Protein AF-A0A286GE04-F1 (afdb_monomer)

Organism: NCBI:txid1938745

pLDDT: mean 87.78, std 12.57, range [46.56, 98.69]

InterPro domains:
  IPR000719 Protein kinase domain [PS50011] (242-487)
  IPR002575 Aminoglycoside phosphotransferase [PF01636] (398-461)
  IPR011009 Protein kinase-like domain superfamily [SSF56112] (302-472)
  IPR013216 Methyltransferase type 11 [PF08241] (112-191)
  IPR029063 S-adenosyl-L-methionine-dependent methyltransferase superfamily [G3DSA:3.40.50.150] (65-280)
  IPR029063 S-adenosyl-L-methionine-dependent methyltransferase superfamily [SSF53335] (96-192)

Secondary structure (DSSP, 8-state):
-HHHHHHHHHHH-THHHHHHHHHHTHHHHHHHHHHHHHHHHHHHHHHHHHHHHHHTS-HHHHHHHHHHTTS---S--TT-TTSSSS-S---HHHHHHHHHHTTTTTTT-EEEEET-TTSHHHHHHHTTT-EEEEEESSHHHHHHHHHHHHHHT--EEEEE---SHHHHHT--TTS-SEEEEES-HHHHHHHH-HHHHHHHHHHHHTT-SEEEEE---TTS-TTSTTGGGS-SSGGGGGTTTTTTEEEEEEEEE--SS-SPPEEEEEEEEPEEEEETTEEEEESEEES-SSTT-TTTT-TTTEEEEEETTEEEEEEE-SSTTSHHHHHHHHHHHHHHH----SSS--EEEEEEETTEEEEEEEPPSSEE---SSPPPHHHHHHHHHHHHHHHHHHHHTT-B-S---GGGEEE-SS-EEE--GGG-BSS-SS-HHHHHHHHHHHHHHT-PPPTT-TTTPPPPGGGS-GGGHHHHHHHHTT---TTTS--

Nearest PDB structures (foldseek):
  4ax8-assembly1_A  TM=5.484E-01  e=9.165E-32  Escherichia coli
  4azs-assembly1_A  TM=5.244E-01  e=1.047E-30  Escherichia coli
  4azt-assembly1_A  TM=5.057E-01  e=5.782E-31  Escherichia coli
  4azw-assembly1_A  TM=5.395E-01  e=8.629E-28  Escherichia coli
  4uw0-assembly1_A  TM=4.945E-01  e=6.705E-29  Escherichia coli

Mean predicted aligned error: 12.83 Å

Foldseek 3Di:
DVVVVVVVCCVPPVVVVVVVVVVVCVVVVVVVVVVVVVVVVVVVVVVVVVVVVVVVDPVLLVVLLVLLVVDQLQEDLAPDPPSRPDHQDDCVVLLVLVCVVCVLPLAAFEEEEEQCQLVNSVQSSLVSHYAYEYEHQDVSSQVSNVSSCVVVVRDYHYDNHHQAPVVLVPQAARPGQEYEDEAPCLVVCQPPNLVRLLVSVVSNLVRYFKYKYWFDAAPQDPVDPSNVSADNDRCSSNVVCVVQKDKDWSDWADGSPHRGTTIIIMIGGFDWDDFPNDIFTFPDKFQDLDPPDPVVPDSPAWMWTDGDQKIKIKGFQPDCPDPRVLLVVQQVVLQVLQDDQPFEWAFDGWDDDDRMIMTMTGDDDADQQALQAADDPVVLCQQLVQLLVRQQSQVVSLKDQLDQFSSQWGDNPHHIGGYRSSVIDNDRQQQSLLRSQQRQLSNHGSNGRDPPQRGQDHDDLVSGDPVCNLSVVCVVVPDRGSNPDDD

Structure (mmCIF, N/CA/C/O backbone):
data_AF-A0A286GE04-F1
#
_entry.id   AF-A0A286GE04-F1
#
loop_
_atom_site.group_PDB
_atom_site.id
_atom_site.type_symbol
_atom_site.label_atom_id
_atom_site.label_alt_id
_atom_site.label_comp_id
_atom_site.label_asym_id
_atom_site.label_entity_id
_atom_site.label_seq_id
_atom_site.pdbx_PDB_ins_code
_atom_site.Cartn_x
_atom_site.Cartn_y
_atom_site.Cartn_z
_atom_site.occupancy
_atom_site.B_iso_or_equiv
_atom_site.auth_seq_id
_atom_site.auth_comp_id
_atom_site.auth_asym_id
_atom_site.auth_atom_id
_atom_site.pdbx_PDB_model_num
ATOM 1 N N . MET A 1 1 ? 87.523 -72.608 -6.203 1.00 47.72 1 MET A N 1
ATOM 2 C CA . MET A 1 1 ? 86.226 -72.534 -5.487 1.00 47.72 1 MET A CA 1
ATOM 3 C C . MET A 1 1 ? 85.101 -71.836 -6.267 1.00 47.72 1 MET A C 1
ATOM 5 O O . MET A 1 1 ? 84.142 -72.516 -6.596 1.00 47.72 1 MET A O 1
ATOM 9 N N . ARG A 1 2 ? 85.193 -70.551 -6.667 1.00 46.56 2 ARG A N 1
ATOM 10 C CA . ARG A 1 2 ? 84.105 -69.848 -7.410 1.00 46.56 2 ARG A CA 1
ATOM 11 C C . ARG A 1 2 ? 83.678 -70.488 -8.748 1.00 46.56 2 ARG A C 1
ATOM 13 O O . ARG A 1 2 ? 82.492 -70.505 -9.057 1.00 46.56 2 ARG A O 1
ATOM 20 N N . LYS A 1 3 ? 84.611 -71.049 -9.530 1.00 52.19 3 LYS A N 1
ATOM 21 C CA . LYS A 1 3 ? 84.293 -71.746 -10.799 1.00 52.19 3 LYS A CA 1
ATOM 22 C C . LYS A 1 3 ? 83.563 -73.082 -10.590 1.00 52.19 3 LYS A C 1
ATOM 24 O O . LYS A 1 3 ? 82.705 -73.431 -11.389 1.00 52.19 3 LYS A O 1
ATOM 29 N N . GLN A 1 4 ? 83.865 -73.793 -9.503 1.00 51.84 4 GLN A N 1
ATOM 30 C CA . GLN A 1 4 ? 83.223 -75.071 -9.172 1.00 51.84 4 GLN A CA 1
ATOM 31 C C . GLN A 1 4 ? 81.820 -74.864 -8.584 1.00 51.84 4 GLN A C 1
ATOM 33 O O . GLN A 1 4 ? 80.913 -75.620 -8.911 1.00 51.84 4 GLN A O 1
ATOM 38 N N . LEU A 1 5 ? 81.611 -73.784 -7.820 1.00 52.03 5 LEU A N 1
ATOM 39 C CA . LEU A 1 5 ? 80.288 -73.410 -7.310 1.00 52.03 5 LEU A CA 1
ATOM 40 C C . LEU A 1 5 ? 79.328 -72.987 -8.441 1.00 52.03 5 LEU A C 1
ATOM 42 O O . LEU A 1 5 ? 78.167 -73.379 -8.442 1.00 52.03 5 LEU A O 1
ATOM 46 N N . ARG A 1 6 ? 79.823 -72.263 -9.459 1.00 56.31 6 ARG A N 1
ATOM 47 C CA . ARG A 1 6 ? 79.038 -71.902 -10.659 1.00 56.31 6 ARG A CA 1
ATOM 48 C C . ARG A 1 6 ? 78.606 -73.117 -11.484 1.00 56.31 6 ARG A C 1
ATOM 50 O O . ARG A 1 6 ? 77.475 -73.151 -11.952 1.00 56.31 6 ARG A O 1
ATOM 57 N N . ALA A 1 7 ? 79.479 -74.113 -11.635 1.00 58.19 7 ALA A N 1
ATOM 58 C CA . ALA A 1 7 ? 79.146 -75.345 -12.352 1.00 58.19 7 ALA A CA 1
ATOM 59 C C . ALA A 1 7 ? 78.121 -76.211 -11.594 1.00 58.19 7 ALA A C 1
ATOM 61 O O . ALA A 1 7 ? 77.313 -76.891 -12.221 1.00 58.19 7 ALA A O 1
ATOM 62 N N . ALA A 1 8 ? 78.126 -76.162 -10.256 1.00 55.28 8 ALA A N 1
ATOM 63 C CA . ALA A 1 8 ? 77.136 -76.845 -9.425 1.00 55.28 8 ALA A CA 1
ATOM 64 C C . ALA A 1 8 ? 75.755 -76.165 -9.486 1.00 55.28 8 ALA A C 1
ATOM 66 O O . ALA A 1 8 ? 74.747 -76.848 -9.639 1.00 55.28 8 ALA A O 1
ATOM 67 N N . ILE A 1 9 ? 75.707 -74.827 -9.452 1.00 56.06 9 ILE A N 1
ATOM 68 C CA . ILE A 1 9 ? 74.455 -74.055 -9.551 1.00 56.06 9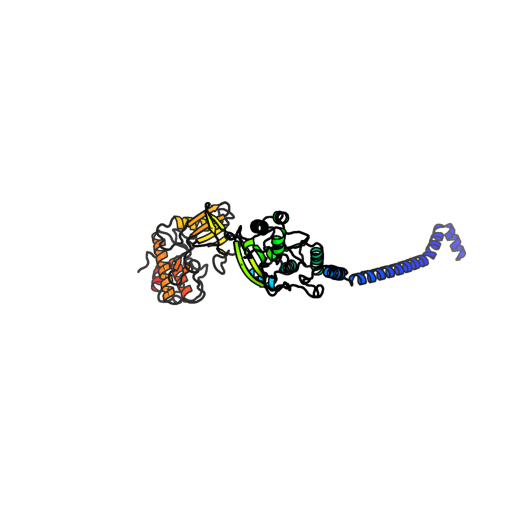 ILE A CA 1
ATOM 69 C C . ILE A 1 9 ? 73.813 -74.213 -10.941 1.00 56.06 9 ILE A C 1
ATOM 71 O O . ILE A 1 9 ? 72.612 -74.450 -11.026 1.00 56.06 9 ILE A O 1
ATOM 75 N N . ALA A 1 10 ? 74.611 -74.222 -12.017 1.00 57.31 10 ALA A N 1
ATOM 76 C CA . ALA A 1 10 ? 74.124 -74.454 -13.384 1.00 57.31 10 ALA A CA 1
ATOM 77 C C . ALA A 1 10 ? 73.504 -75.851 -13.605 1.00 57.31 10 ALA A C 1
ATOM 79 O O . ALA A 1 10 ? 72.737 -76.038 -14.543 1.00 57.31 10 ALA A O 1
ATOM 80 N N . ARG A 1 11 ? 73.830 -76.836 -12.755 1.00 57.00 11 ARG A N 1
ATOM 81 C CA . ARG A 1 11 ? 73.253 -78.190 -12.812 1.00 57.00 11 ARG A CA 1
ATOM 82 C C . ARG A 1 11 ? 72.006 -78.372 -11.951 1.00 57.00 11 ARG A C 1
ATOM 84 O O . ARG A 1 11 ? 71.249 -79.296 -12.217 1.00 57.00 11 ARG A O 1
ATOM 91 N N . LEU A 1 12 ? 71.821 -77.546 -10.921 1.00 54.47 12 LEU A N 1
ATOM 92 C CA . LEU A 1 12 ? 70.753 -77.717 -9.931 1.00 54.47 12 LEU A CA 1
ATOM 93 C C . LEU A 1 12 ? 69.566 -76.769 -10.148 1.00 54.47 12 LEU A C 1
ATOM 95 O O . LEU A 1 12 ? 68.456 -77.124 -9.770 1.00 54.47 12 LEU A O 1
ATOM 99 N N . ALA A 1 13 ? 69.775 -75.600 -10.760 1.00 56.78 13 ALA A N 1
ATOM 100 C CA . ALA A 1 13 ? 68.702 -74.655 -11.078 1.00 56.78 13 ALA A CA 1
ATOM 101 C C . ALA A 1 13 ? 69.113 -73.738 -12.251 1.00 56.78 13 ALA A C 1
ATOM 103 O O . ALA A 1 13 ? 69.681 -72.668 -12.017 1.00 56.78 13 ALA A O 1
ATOM 104 N N . PRO A 1 14 ? 68.856 -74.131 -13.515 1.00 56.28 14 PRO A N 1
ATOM 105 C CA . PRO A 1 14 ? 69.207 -73.328 -14.693 1.00 56.28 14 PRO A CA 1
ATOM 106 C C . PRO A 1 14 ? 68.524 -71.950 -14.688 1.00 56.28 14 PRO A C 1
ATOM 108 O O . PRO A 1 14 ? 69.149 -70.944 -15.013 1.00 56.28 14 PRO A O 1
ATOM 111 N N . GLU A 1 15 ? 67.279 -71.893 -14.210 1.00 57.00 15 GLU A N 1
ATOM 112 C CA . GLU A 1 15 ? 66.440 -70.685 -14.174 1.00 57.00 15 GLU A CA 1
ATOM 113 C C . GLU A 1 15 ? 66.989 -69.581 -13.247 1.00 57.00 15 GLU A C 1
ATOM 115 O O . GLU A 1 15 ? 66.708 -68.398 -13.433 1.00 57.00 15 GLU A O 1
ATOM 120 N N . ALA A 1 16 ? 67.839 -69.933 -12.274 1.00 55.47 16 ALA A N 1
ATOM 121 C CA . ALA A 1 16 ? 68.468 -68.959 -11.382 1.00 55.47 16 ALA A CA 1
ATOM 122 C C . ALA A 1 16 ? 69.570 -68.132 -12.075 1.00 55.47 16 ALA A C 1
ATOM 124 O O . ALA A 1 16 ? 69.931 -67.061 -11.587 1.00 55.47 16 ALA A O 1
ATOM 125 N N . ILE A 1 17 ? 70.116 -68.603 -13.203 1.00 55.62 17 ILE A N 1
ATOM 126 C CA . ILE A 1 17 ? 71.128 -67.867 -13.978 1.00 55.62 17 ILE A CA 1
ATOM 127 C C . ILE A 1 17 ? 70.459 -66.821 -14.883 1.00 55.62 17 ILE A C 1
ATOM 129 O O . ILE A 1 17 ? 70.957 -65.695 -14.964 1.00 55.62 17 ILE A O 1
ATOM 133 N N . ASP A 1 18 ? 69.295 -67.139 -15.455 1.00 55.19 18 ASP A N 1
ATOM 134 C CA . ASP A 1 18 ? 68.498 -66.204 -16.264 1.00 55.19 18 ASP A CA 1
ATOM 135 C C . ASP A 1 18 ? 67.900 -65.072 -15.409 1.00 55.19 18 ASP A C 1
ATOM 137 O O . ASP A 1 18 ? 67.881 -63.908 -15.820 1.00 55.19 18 ASP A O 1
ATOM 141 N N . GLY A 1 19 ? 67.508 -65.368 -14.162 1.00 53.31 19 GLY A N 1
ATOM 142 C CA . GLY A 1 19 ? 67.056 -64.353 -13.204 1.00 53.31 19 GLY A CA 1
ATOM 143 C C . GLY A 1 19 ? 68.128 -63.309 -12.853 1.00 53.31 19 GLY A C 1
ATOM 144 O O . GLY A 1 19 ? 67.813 -62.135 -12.677 1.00 53.31 19 GLY A O 1
ATOM 145 N N . VAL A 1 20 ? 69.408 -63.696 -12.809 1.00 54.22 20 VAL A N 1
ATOM 146 C CA . VAL A 1 20 ? 70.520 -62.774 -12.502 1.00 54.22 20 VAL A CA 1
ATOM 147 C C . VAL A 1 20 ? 70.869 -61.876 -13.693 1.00 54.22 20 VAL A C 1
ATOM 149 O O . VAL A 1 20 ? 71.247 -60.726 -13.483 1.00 54.22 20 VAL A O 1
ATOM 152 N N . GLN A 1 21 ? 70.706 -62.348 -14.934 1.00 54.84 21 GLN A N 1
ATOM 153 C CA . GLN A 1 21 ? 70.896 -61.507 -16.126 1.00 54.84 21 GLN A CA 1
ATOM 154 C C . GLN A 1 21 ? 69.772 -60.472 -16.287 1.00 54.84 21 GLN A C 1
ATOM 156 O O . GLN A 1 21 ? 70.051 -59.317 -16.604 1.00 54.84 21 GLN A O 1
ATOM 161 N N . ASN A 1 22 ? 68.525 -60.837 -15.970 1.00 54.69 22 ASN A N 1
ATOM 162 C CA . ASN A 1 22 ? 67.390 -59.904 -15.986 1.00 54.69 22 ASN A CA 1
ATOM 163 C C . ASN A 1 22 ? 67.465 -58.814 -14.898 1.00 54.69 22 ASN A C 1
ATOM 165 O O . ASN A 1 22 ? 66.890 -57.740 -15.069 1.00 54.69 22 ASN A O 1
ATOM 169 N N . LEU A 1 23 ? 68.199 -59.052 -13.805 1.00 52.84 23 LEU A N 1
ATOM 170 C CA . LEU A 1 23 ? 68.418 -58.069 -12.735 1.00 52.84 23 LEU A CA 1
ATOM 171 C C . LEU A 1 23 ? 69.501 -57.024 -13.063 1.00 52.84 23 LEU A C 1
ATOM 173 O O . LEU A 1 23 ? 69.507 -55.957 -12.455 1.00 52.84 23 LEU A O 1
ATOM 177 N N . GLN A 1 24 ? 70.402 -57.284 -14.019 1.00 59.41 24 GLN A N 1
ATOM 178 C CA . GLN A 1 24 ? 71.508 -56.365 -14.333 1.00 59.41 24 GLN A CA 1
ATOM 179 C C . GLN A 1 24 ? 71.084 -55.122 -15.130 1.00 59.41 24 GLN A C 1
ATOM 181 O O . GLN A 1 24 ? 71.749 -54.100 -15.022 1.00 59.41 24 GLN A O 1
ATOM 186 N N . GLY A 1 25 ? 69.985 -55.183 -15.889 1.00 58.28 25 GLY A N 1
ATOM 187 C CA . GLY A 1 25 ? 69.459 -54.046 -16.666 1.00 58.28 25 GLY A CA 1
ATOM 188 C C . GLY A 1 25 ? 68.311 -53.287 -15.992 1.00 58.28 25 GLY A C 1
ATOM 189 O O . GLY A 1 25 ? 67.703 -52.419 -16.611 1.00 58.28 25 GLY A O 1
ATOM 190 N N . LEU A 1 26 ? 67.959 -53.654 -14.757 1.00 63.66 26 LEU A N 1
ATOM 191 C CA . LEU A 1 26 ? 66.881 -53.028 -13.987 1.00 63.66 26 LEU A CA 1
ATOM 192 C C . LEU A 1 26 ? 67.220 -51.603 -13.506 1.00 63.66 26 LEU A C 1
ATOM 194 O O . LEU A 1 26 ? 66.342 -50.752 -13.635 1.00 63.66 26 LEU A O 1
ATOM 198 N N . PRO A 1 27 ? 68.449 -51.303 -13.034 1.00 70.50 27 PRO A N 1
ATOM 199 C CA . PRO A 1 27 ? 68.845 -49.939 -12.672 1.00 70.50 27 PRO A CA 1
ATOM 200 C C . PRO A 1 27 ? 68.726 -48.965 -13.854 1.00 70.50 27 PRO A C 1
ATOM 202 O O . PRO A 1 27 ? 67.969 -48.009 -13.772 1.00 70.50 27 PRO A O 1
ATOM 205 N N . ASP A 1 28 ? 69.303 -49.302 -15.012 1.00 72.50 28 ASP A N 1
ATOM 206 C CA . ASP A 1 28 ? 69.251 -48.460 -16.223 1.00 72.50 28 ASP A CA 1
ATOM 207 C C . ASP A 1 28 ? 67.830 -48.246 -16.786 1.00 72.50 28 ASP A C 1
ATOM 209 O O . ASP A 1 28 ? 67.599 -47.353 -17.608 1.00 72.50 28 ASP A O 1
ATOM 213 N N . ARG A 1 29 ? 66.878 -49.121 -16.435 1.00 72.06 29 ARG A N 1
ATOM 214 C CA . ARG A 1 29 ? 65.457 -48.967 -16.789 1.00 72.06 29 ARG A CA 1
ATOM 215 C C . ARG A 1 29 ? 64.719 -48.103 -15.776 1.00 72.06 29 ARG A C 1
ATOM 217 O O . ARG A 1 29 ? 63.846 -47.351 -16.188 1.00 72.06 29 ARG A O 1
ATOM 224 N N . LEU A 1 30 ? 65.057 -48.213 -14.493 1.00 71.94 30 LEU A N 1
ATOM 225 C CA . LEU A 1 30 ? 64.515 -47.352 -13.445 1.00 71.94 30 LEU A CA 1
ATOM 226 C C . LEU A 1 30 ? 64.984 -45.909 -13.635 1.00 71.94 30 LEU A C 1
ATOM 228 O O . LEU A 1 30 ? 64.142 -45.022 -13.615 1.00 71.94 30 LEU A O 1
ATOM 232 N N . ASP A 1 31 ? 66.263 -45.694 -13.947 1.00 74.94 31 ASP A N 1
ATOM 233 C CA . ASP A 1 31 ? 66.814 -44.358 -14.208 1.00 74.94 31 ASP A CA 1
ATOM 234 C C . ASP A 1 31 ? 66.130 -43.693 -15.413 1.00 74.94 31 ASP A C 1
ATOM 236 O O . ASP A 1 31 ? 65.756 -42.526 -15.359 1.00 74.94 31 ASP A O 1
ATOM 240 N N . ARG A 1 32 ? 65.861 -44.460 -16.481 1.00 74.88 32 ARG A N 1
ATOM 241 C CA . ARG A 1 32 ? 65.098 -43.964 -17.639 1.00 74.88 32 ARG A CA 1
ATOM 242 C C . ARG A 1 32 ? 63.654 -43.610 -17.304 1.00 74.88 32 ARG A C 1
ATOM 244 O O . ARG A 1 32 ? 63.149 -42.608 -17.792 1.00 74.88 32 ARG A O 1
ATOM 251 N N . ILE A 1 33 ? 62.989 -44.417 -16.479 1.00 75.06 33 ILE A N 1
ATOM 252 C CA . ILE A 1 33 ? 61.628 -44.113 -16.021 1.00 75.06 33 ILE A CA 1
ATOM 253 C C . ILE A 1 33 ? 61.627 -42.845 -15.158 1.00 75.06 33 ILE A C 1
ATOM 255 O O . ILE A 1 33 ? 60.697 -42.051 -15.262 1.00 75.06 33 ILE A O 1
ATOM 259 N N . ASP A 1 34 ? 62.657 -42.635 -14.339 1.00 74.75 34 ASP A N 1
ATOM 260 C CA . ASP A 1 34 ? 62.774 -41.457 -13.476 1.00 74.75 34 ASP A CA 1
ATOM 261 C C . ASP A 1 34 ? 63.068 -40.178 -14.283 1.00 74.75 34 ASP A C 1
ATOM 263 O O . ASP A 1 34 ? 62.493 -39.118 -14.016 1.00 74.75 34 ASP A O 1
ATOM 267 N N . GLU A 1 35 ? 63.883 -40.280 -15.339 1.00 80.06 35 GLU A N 1
ATOM 268 C CA . GLU A 1 35 ? 64.087 -39.207 -16.322 1.00 80.06 35 GLU A CA 1
ATOM 269 C C . GLU A 1 35 ? 62.794 -38.880 -17.086 1.00 80.06 35 GLU A C 1
ATOM 271 O O . GLU A 1 35 ? 62.425 -37.707 -17.196 1.00 80.06 35 GLU A O 1
ATOM 276 N N . ASP A 1 36 ? 62.065 -39.898 -17.552 1.00 80.75 36 ASP A N 1
ATOM 277 C CA . ASP A 1 36 ? 60.787 -39.726 -18.252 1.00 80.75 36 ASP A CA 1
ATOM 278 C C . ASP A 1 36 ? 59.721 -39.096 -17.337 1.00 80.75 36 ASP A C 1
ATOM 280 O O . ASP A 1 36 ? 58.998 -38.186 -17.752 1.00 80.75 36 ASP A O 1
ATOM 284 N N . LEU A 1 37 ? 59.641 -39.528 -16.072 1.00 74.75 37 LEU A N 1
ATOM 285 C CA . LEU A 1 37 ? 58.740 -38.957 -15.065 1.00 74.75 37 LEU A CA 1
ATOM 286 C C . LEU A 1 37 ? 59.104 -37.510 -14.729 1.00 74.75 37 LEU A C 1
ATOM 288 O O . LEU A 1 37 ? 58.212 -36.669 -14.606 1.00 74.75 37 LEU A O 1
ATOM 292 N N . SER A 1 38 ? 60.396 -37.197 -14.635 1.00 79.25 38 SER A N 1
ATOM 293 C CA . SER A 1 38 ? 60.878 -35.830 -14.423 1.00 79.25 38 SER A CA 1
ATOM 294 C C . SER A 1 38 ? 60.538 -34.927 -15.614 1.00 79.25 38 SER A C 1
ATOM 296 O O . SER A 1 38 ? 60.057 -33.807 -15.427 1.00 79.25 38 SER A O 1
ATOM 298 N N . GLY A 1 39 ? 60.702 -35.432 -16.841 1.00 81.44 39 GLY A N 1
ATOM 299 C CA . GLY A 1 39 ? 60.307 -34.739 -18.068 1.00 81.44 39 GLY A CA 1
ATOM 300 C C . GLY A 1 39 ? 58.799 -34.481 -18.140 1.00 81.44 39 GLY A C 1
ATOM 301 O O . GLY A 1 39 ? 58.375 -33.366 -18.450 1.00 81.44 39 GLY A O 1
ATOM 302 N N . LEU A 1 40 ? 57.982 -35.475 -17.784 1.00 75.50 40 LEU A N 1
ATOM 303 C CA . LEU A 1 40 ? 56.525 -35.344 -17.682 1.00 75.50 40 LEU A CA 1
ATOM 304 C C . LEU A 1 40 ? 56.108 -34.340 -16.605 1.00 75.50 40 LEU A C 1
ATOM 306 O O . LEU A 1 40 ? 55.238 -33.510 -16.857 1.00 75.50 40 LEU A O 1
ATOM 310 N N . SER A 1 41 ? 56.742 -34.374 -15.432 1.00 72.50 41 SER A N 1
ATOM 311 C CA . SER A 1 41 ? 56.460 -33.442 -14.337 1.00 72.50 41 SER A CA 1
ATOM 312 C C . SER A 1 41 ? 56.756 -31.994 -14.731 1.00 72.50 41 SER A C 1
ATOM 314 O O . SER A 1 41 ? 55.981 -31.095 -14.403 1.00 72.50 41 SER A O 1
ATOM 316 N N . GLU A 1 42 ? 57.844 -31.747 -15.461 1.00 78.81 42 GLU A N 1
ATOM 317 C CA . GLU A 1 42 ? 58.172 -30.407 -15.955 1.00 78.81 42 GLU A CA 1
ATOM 318 C C . GLU A 1 42 ? 57.184 -29.942 -17.034 1.00 78.81 42 GLU A C 1
ATOM 320 O O . GLU A 1 42 ? 56.770 -28.782 -17.044 1.00 78.81 42 GLU A O 1
ATOM 325 N N . LEU A 1 43 ? 56.734 -30.851 -17.902 1.00 77.19 43 LEU A N 1
ATOM 326 C CA . LEU A 1 43 ? 55.736 -30.547 -18.925 1.00 77.19 43 LEU A CA 1
ATOM 327 C C . LEU A 1 43 ? 54.373 -30.214 -18.300 1.00 77.19 43 LEU A C 1
ATOM 329 O O . LEU A 1 43 ? 53.742 -29.231 -18.689 1.00 77.19 43 LEU A O 1
ATOM 333 N N . VAL A 1 44 ? 53.958 -30.976 -17.283 1.00 72.75 44 VAL A N 1
ATOM 334 C CA . VAL A 1 44 ? 52.760 -30.694 -16.478 1.00 72.75 44 VAL A CA 1
ATOM 335 C C . VAL A 1 44 ? 52.887 -29.329 -15.809 1.00 72.75 44 VAL A C 1
ATOM 337 O O . VAL A 1 44 ? 51.981 -28.514 -15.946 1.00 72.75 44 VAL A O 1
ATOM 340 N N . ARG A 1 45 ? 54.028 -29.018 -15.183 1.00 71.50 45 ARG A N 1
ATOM 341 C CA . ARG A 1 45 ? 54.275 -27.712 -14.552 1.00 71.50 45 ARG A CA 1
ATOM 342 C C . ARG A 1 45 ? 54.194 -26.553 -15.550 1.00 71.50 45 ARG A C 1
ATOM 344 O O . ARG A 1 45 ? 53.643 -25.503 -15.232 1.00 71.50 45 ARG A O 1
ATOM 351 N N . GLN A 1 46 ? 54.713 -26.724 -16.766 1.00 72.44 46 GLN A N 1
ATOM 352 C CA . GLN A 1 46 ? 54.628 -25.705 -17.818 1.00 72.44 46 GLN A CA 1
ATOM 353 C C . GLN A 1 46 ? 53.202 -25.508 -18.339 1.00 72.44 46 GLN A C 1
ATOM 355 O O . GLN A 1 46 ? 52.809 -24.373 -18.623 1.00 72.44 46 GLN A O 1
ATOM 360 N N . VAL A 1 47 ? 52.422 -26.586 -18.456 1.00 72.75 47 VAL A N 1
ATOM 361 C CA . VAL A 1 47 ? 50.993 -26.503 -18.782 1.00 72.75 47 VAL A CA 1
ATOM 362 C C . VAL A 1 47 ? 50.247 -25.774 -17.668 1.00 72.75 47 VAL A C 1
ATOM 364 O O . VAL A 1 47 ? 49.501 -24.846 -17.962 1.00 72.75 47 VAL A O 1
ATOM 367 N N . ASP A 1 48 ? 50.517 -26.105 -16.408 1.00 66.44 48 ASP A N 1
ATOM 368 C CA . ASP A 1 48 ? 49.873 -25.497 -15.241 1.00 66.44 48 ASP A CA 1
ATOM 369 C C . ASP A 1 48 ? 50.181 -23.994 -15.132 1.00 66.44 48 ASP A C 1
ATOM 371 O O . ASP A 1 48 ? 49.299 -23.170 -14.894 1.00 66.44 48 ASP A O 1
ATOM 375 N N . LEU A 1 49 ? 51.428 -23.594 -15.410 1.00 63.72 49 LEU A N 1
ATOM 376 C CA . LEU A 1 49 ? 51.820 -22.183 -15.485 1.00 63.72 49 LEU A CA 1
ATOM 377 C C . LEU A 1 49 ? 51.119 -21.442 -16.631 1.00 63.72 49 LEU A C 1
ATOM 379 O O . LEU A 1 49 ? 50.704 -20.299 -16.445 1.00 63.72 49 LEU A O 1
ATOM 383 N N . ARG A 1 50 ? 50.949 -22.069 -17.805 1.00 60.94 50 ARG A N 1
ATOM 384 C CA . ARG A 1 50 ? 50.183 -21.467 -18.910 1.00 60.94 50 ARG A CA 1
ATOM 385 C C . ARG A 1 50 ? 48.706 -21.351 -18.568 1.00 60.94 50 ARG A C 1
ATOM 387 O O . ARG A 1 50 ? 48.133 -20.300 -18.821 1.00 60.94 50 ARG A O 1
ATOM 394 N N . VAL A 1 51 ? 48.100 -22.381 -17.982 1.00 59.72 51 VAL A N 1
ATOM 395 C CA . VAL A 1 51 ? 46.694 -22.363 -17.551 1.00 59.72 51 VAL A CA 1
ATOM 396 C C . VAL A 1 51 ? 46.468 -21.249 -16.527 1.00 59.72 51 VAL A C 1
ATOM 398 O O . VAL A 1 51 ? 45.560 -20.442 -16.709 1.00 59.72 51 VAL A O 1
ATOM 401 N N . ASN A 1 52 ? 47.347 -21.115 -15.531 1.00 54.69 52 ASN A N 1
ATOM 402 C CA . ASN A 1 52 ? 47.295 -20.021 -14.557 1.00 54.69 52 ASN A CA 1
ATOM 403 C C . ASN A 1 52 ? 47.507 -18.637 -15.201 1.00 54.69 52 ASN A C 1
ATOM 405 O O . ASN A 1 52 ? 46.853 -17.672 -14.816 1.00 54.69 52 ASN A O 1
ATOM 409 N N . HIS A 1 53 ? 48.374 -18.520 -16.211 1.00 50.62 53 HIS A N 1
ATOM 410 C CA . HIS A 1 53 ? 48.562 -17.266 -16.950 1.00 50.62 53 HIS A CA 1
ATOM 411 C C . HIS A 1 53 ? 47.347 -16.906 -17.826 1.00 50.62 53 HIS A C 1
ATOM 413 O O . HIS A 1 53 ? 46.979 -15.738 -17.920 1.00 50.62 53 HIS A O 1
ATOM 419 N N . PHE A 1 54 ? 46.667 -17.895 -18.414 1.00 51.44 54 PHE A N 1
ATOM 420 C CA . PHE A 1 54 ? 45.406 -17.690 -19.134 1.00 51.44 54 PHE A CA 1
ATOM 421 C C . PHE A 1 54 ? 44.252 -17.308 -18.197 1.00 51.44 54 PHE A C 1
ATOM 423 O O . PHE A 1 54 ? 43.406 -16.511 -18.587 1.00 51.44 54 PHE A O 1
ATOM 430 N N . GLN A 1 55 ? 44.245 -17.797 -16.953 1.00 50.38 55 GLN A N 1
ATOM 431 C CA . GLN A 1 55 ? 43.277 -17.383 -15.928 1.00 50.38 55 GLN A CA 1
ATOM 432 C C . GLN A 1 55 ? 43.454 -15.922 -15.469 1.00 50.38 55 GLN A C 1
ATOM 434 O O . GLN A 1 55 ? 42.523 -15.355 -14.903 1.00 50.38 55 GLN A O 1
ATOM 439 N N . GLN A 1 56 ? 44.605 -15.285 -15.730 1.00 48.22 56 GLN A N 1
ATOM 440 C CA . GLN A 1 56 ? 44.828 -13.861 -15.431 1.00 48.22 56 GLN A CA 1
ATOM 441 C C . GLN A 1 56 ? 44.212 -12.910 -16.474 1.00 48.22 56 GLN A C 1
ATOM 443 O O . GLN A 1 56 ? 44.023 -11.731 -16.176 1.00 48.22 56 GLN A O 1
ATOM 448 N N . PHE A 1 57 ? 43.872 -13.394 -17.674 1.00 53.56 57 PHE A N 1
ATOM 449 C CA . PHE A 1 57 ? 43.160 -12.615 -18.687 1.00 53.56 57 PHE A CA 1
ATOM 450 C C . PHE A 1 57 ? 41.675 -12.968 -18.664 1.00 53.56 57 PHE A C 1
ATOM 452 O O . PHE A 1 57 ? 41.254 -13.976 -19.229 1.00 53.56 57 PHE A O 1
ATOM 459 N N . ASP A 1 58 ? 40.853 -12.111 -18.055 1.00 64.12 58 ASP A N 1
ATOM 460 C CA . ASP A 1 58 ? 39.408 -12.233 -18.215 1.00 64.12 58 ASP A CA 1
ATOM 461 C C . ASP A 1 58 ? 38.999 -11.749 -19.617 1.00 64.12 58 ASP A C 1
ATOM 463 O O . ASP A 1 58 ? 38.649 -10.584 -19.837 1.00 64.12 58 ASP A O 1
ATOM 467 N N . PHE A 1 59 ? 39.059 -12.659 -20.593 1.00 79.81 59 PHE A N 1
ATOM 468 C CA . PHE A 1 59 ? 38.625 -12.413 -21.970 1.00 79.81 59 PHE A CA 1
ATOM 469 C C . PHE A 1 59 ? 37.175 -11.918 -22.050 1.00 79.81 59 PHE A C 1
ATOM 471 O O . PHE A 1 59 ? 36.813 -11.278 -23.037 1.00 79.81 59 PHE A O 1
ATOM 478 N N . ARG A 1 60 ? 36.351 -12.149 -21.017 1.00 83.69 60 ARG A N 1
ATOM 479 C CA . ARG A 1 60 ? 34.978 -11.638 -20.953 1.00 83.69 60 ARG A CA 1
ATOM 480 C C . ARG A 1 60 ? 34.953 -10.122 -20.795 1.00 83.69 60 ARG A C 1
ATOM 482 O O . ARG A 1 60 ? 34.134 -9.485 -21.441 1.00 83.69 60 ARG A O 1
ATOM 489 N N . LEU A 1 61 ? 35.876 -9.515 -20.041 1.00 86.69 61 LEU A N 1
ATOM 490 C CA . LEU A 1 61 ? 35.951 -8.051 -19.919 1.00 86.69 61 LEU A CA 1
ATOM 491 C C . LEU A 1 61 ? 36.418 -7.395 -21.228 1.00 86.69 61 LEU A C 1
ATOM 493 O O . LEU A 1 61 ? 35.914 -6.342 -21.619 1.00 86.69 61 LEU A O 1
ATOM 497 N N . GLN A 1 62 ? 37.357 -8.025 -21.938 1.00 86.75 62 GLN A N 1
ATOM 498 C CA . GLN A 1 62 ? 37.763 -7.564 -23.268 1.00 86.75 62 GLN A CA 1
ATOM 499 C C . GLN A 1 62 ? 36.623 -7.720 -24.284 1.00 86.75 62 GLN A C 1
ATOM 501 O O . GLN A 1 62 ? 36.351 -6.784 -25.039 1.00 86.75 62 GLN A O 1
ATOM 506 N N . LYS A 1 63 ? 35.929 -8.868 -24.272 1.00 89.50 63 LYS A N 1
ATOM 507 C CA . LYS A 1 63 ? 34.725 -9.105 -25.079 1.00 89.50 63 LYS A CA 1
ATOM 508 C C . LYS A 1 63 ? 33.665 -8.043 -24.782 1.00 89.50 63 LYS A C 1
ATOM 510 O O . LYS A 1 63 ? 33.149 -7.440 -25.717 1.00 89.50 63 LYS A O 1
ATOM 515 N N . LEU A 1 64 ? 33.410 -7.757 -23.505 1.00 92.69 64 LEU A N 1
ATOM 516 C CA . LEU A 1 64 ? 32.455 -6.741 -23.074 1.00 92.69 64 LEU A CA 1
ATOM 517 C C . LEU A 1 64 ? 32.811 -5.370 -23.641 1.00 92.69 64 LEU A C 1
ATOM 519 O O . LEU A 1 64 ? 31.957 -4.746 -24.251 1.00 92.69 64 LEU A O 1
ATOM 523 N N . ARG A 1 65 ? 34.066 -4.923 -23.522 1.00 91.12 65 ARG A N 1
ATOM 524 C CA . ARG A 1 65 ? 34.505 -3.645 -24.113 1.00 91.12 65 ARG A CA 1
ATOM 525 C C . ARG A 1 65 ? 34.303 -3.602 -25.629 1.00 91.12 65 ARG A C 1
ATOM 527 O O . ARG A 1 65 ? 33.884 -2.580 -26.160 1.00 91.12 65 ARG A O 1
ATOM 534 N N . SER A 1 66 ? 34.577 -4.708 -26.321 1.00 90.94 66 SER A N 1
ATOM 535 C CA . SER A 1 66 ? 34.384 -4.802 -27.771 1.00 90.94 66 SER A CA 1
ATOM 536 C C . SER A 1 66 ? 32.913 -4.735 -28.182 1.00 90.94 66 SER A C 1
ATOM 538 O O . SER A 1 66 ? 32.614 -4.164 -29.228 1.00 90.94 66 SER A O 1
ATOM 540 N N . LEU A 1 67 ? 32.009 -5.345 -27.414 1.00 92.19 67 LEU A N 1
ATOM 541 C CA . LEU A 1 67 ? 30.568 -5.303 -27.677 1.00 92.19 67 LEU A CA 1
ATOM 542 C C . LEU A 1 67 ? 29.960 -3.959 -27.264 1.00 92.19 67 LEU A C 1
ATOM 544 O O . LEU A 1 67 ? 29.182 -3.383 -28.013 1.00 92.19 67 LEU A O 1
ATOM 548 N N . ALA A 1 68 ? 30.378 -3.420 -26.118 1.00 91.25 68 ALA A N 1
ATOM 549 C CA . ALA A 1 68 ? 29.960 -2.117 -25.610 1.00 91.25 68 ALA A CA 1
ATOM 550 C C . ALA A 1 68 ? 30.271 -0.978 -26.598 1.00 91.25 68 ALA A C 1
ATOM 552 O O . ALA A 1 68 ? 29.501 -0.034 -26.711 1.00 91.25 68 ALA A O 1
ATOM 553 N N . ALA A 1 69 ? 31.363 -1.087 -27.361 1.00 90.69 69 ALA A N 1
ATOM 554 C CA . ALA A 1 69 ? 31.712 -0.127 -28.410 1.00 90.69 69 ALA A CA 1
ATOM 555 C C . ALA A 1 69 ? 30.792 -0.173 -29.650 1.00 90.69 69 ALA A C 1
ATOM 557 O O . ALA A 1 69 ? 30.888 0.703 -30.506 1.00 90.69 69 ALA A O 1
ATOM 558 N N . GLN A 1 70 ? 29.947 -1.200 -29.781 1.00 90.31 70 GLN A N 1
ATOM 559 C CA . GLN A 1 70 ? 29.031 -1.390 -30.915 1.00 90.31 70 GLN A CA 1
ATOM 560 C C . GLN A 1 70 ? 27.587 -0.996 -30.591 1.00 90.31 70 GLN A C 1
ATOM 562 O O . GLN A 1 70 ? 26.736 -1.023 -31.478 1.00 90.31 70 GLN A O 1
ATOM 567 N N . VAL A 1 71 ? 27.304 -0.654 -29.336 1.00 92.19 71 VAL A N 1
ATOM 568 C CA . VAL A 1 71 ? 25.973 -0.267 -28.874 1.00 92.19 71 VAL A CA 1
ATOM 569 C C . VAL A 1 71 ? 25.951 1.202 -28.488 1.00 92.19 71 VAL A C 1
ATOM 571 O O . VAL A 1 71 ? 26.982 1.805 -28.187 1.00 92.19 71 VAL A O 1
ATOM 574 N N . GLU A 1 72 ? 24.759 1.786 -28.496 1.00 88.25 72 GLU A N 1
ATOM 575 C CA . GLU A 1 72 ? 24.574 3.131 -27.975 1.00 88.25 72 GLU A CA 1
ATOM 576 C C . GLU A 1 72 ? 24.883 3.144 -26.466 1.00 88.25 72 GLU A C 1
ATOM 578 O O . GLU A 1 72 ? 24.339 2.319 -25.723 1.00 88.25 72 GLU A O 1
ATOM 583 N N . PRO A 1 73 ? 25.722 4.073 -25.976 1.00 90.31 73 PRO A N 1
ATOM 584 C CA . PRO A 1 73 ? 26.064 4.174 -24.562 1.00 90.31 73 PRO A CA 1
ATOM 585 C C . PRO A 1 73 ? 24.922 4.828 -23.763 1.00 90.31 73 PRO A C 1
ATOM 587 O O . PRO A 1 73 ? 25.113 5.837 -23.095 1.00 90.31 73 PRO A O 1
ATOM 590 N N . TYR A 1 74 ? 23.707 4.282 -23.833 1.00 91.81 74 TYR A N 1
ATOM 591 C CA . TYR A 1 74 ? 22.523 4.880 -23.208 1.00 91.81 74 TYR A CA 1
ATOM 592 C C . TYR A 1 74 ? 22.593 4.851 -21.669 1.00 91.81 74 TYR A C 1
ATOM 594 O O . TYR A 1 74 ? 22.226 5.822 -21.005 1.00 91.81 74 TYR A O 1
ATOM 602 N N . GLN A 1 75 ? 23.099 3.754 -21.100 1.00 94.00 75 GLN A N 1
ATOM 603 C CA . GLN A 1 75 ? 23.247 3.524 -19.658 1.00 94.00 75 GLN A CA 1
ATOM 604 C C . GLN A 1 75 ? 24.714 3.268 -19.278 1.00 94.00 75 GLN A C 1
ATOM 606 O O . GLN A 1 75 ? 25.515 2.882 -20.132 1.00 94.00 75 GLN A O 1
ATOM 611 N N . PRO A 1 76 ? 25.091 3.408 -17.995 1.00 94.44 76 PRO A N 1
ATOM 612 C CA . PRO A 1 76 ? 26.380 2.942 -17.511 1.00 94.44 76 PRO A CA 1
ATOM 613 C C . PRO A 1 76 ? 26.419 1.408 -17.496 1.00 94.44 76 PRO A C 1
ATOM 615 O O . PRO A 1 76 ? 25.394 0.747 -17.327 1.00 94.44 76 PRO A O 1
ATOM 618 N N . ALA A 1 77 ? 27.616 0.825 -17.579 1.00 94.50 77 ALA A N 1
ATOM 619 C CA . ALA A 1 77 ? 27.794 -0.587 -17.253 1.00 94.50 77 ALA A CA 1
ATOM 620 C C . ALA A 1 77 ? 27.756 -0.759 -15.727 1.00 94.50 77 ALA A C 1
ATOM 622 O O . ALA A 1 77 ? 28.669 -0.322 -15.021 1.00 94.50 77 ALA A O 1
ATOM 623 N N . TYR A 1 78 ? 26.686 -1.369 -15.218 1.00 95.31 78 TYR A N 1
ATOM 624 C CA . TYR A 1 78 ? 26.490 -1.573 -13.782 1.00 95.31 78 TYR A CA 1
ATOM 625 C C . TYR A 1 78 ? 27.701 -2.277 -13.151 1.00 95.31 78 TYR A C 1
ATOM 627 O O . TYR A 1 78 ? 28.220 -3.229 -13.726 1.00 95.31 78 TYR A O 1
ATOM 635 N N . GLY A 1 79 ? 28.191 -1.788 -12.007 1.00 92.06 79 GLY A N 1
ATOM 636 C CA . GLY A 1 79 ? 29.326 -2.376 -11.274 1.00 92.06 79 GLY A CA 1
ATOM 637 C C . GLY A 1 79 ? 30.697 -2.336 -11.976 1.00 92.06 79 GLY A C 1
ATOM 638 O O . GLY A 1 79 ? 31.704 -2.666 -11.353 1.00 92.06 79 GLY A O 1
ATOM 639 N N . LEU A 1 80 ? 30.773 -1.890 -13.237 1.00 91.94 80 LEU A N 1
ATOM 640 C CA . LEU A 1 80 ? 31.967 -1.977 -14.086 1.00 91.94 80 LEU A CA 1
ATOM 641 C C . LEU A 1 80 ? 32.364 -0.591 -14.628 1.00 91.94 80 LEU A C 1
ATOM 643 O O . LEU A 1 80 ? 32.164 -0.295 -15.813 1.00 91.94 80 LEU A O 1
ATOM 647 N N . PRO A 1 81 ? 32.935 0.287 -13.780 1.00 88.50 81 PRO A N 1
ATOM 648 C CA . PRO A 1 81 ? 33.293 1.641 -14.184 1.00 88.50 81 PRO A CA 1
ATOM 649 C C . PRO A 1 81 ? 34.296 1.636 -15.348 1.00 88.50 81 PRO A C 1
ATOM 651 O O . PRO A 1 81 ? 35.246 0.852 -15.379 1.00 88.50 81 PRO A O 1
ATOM 654 N N . GLY A 1 82 ? 34.087 2.534 -16.314 1.00 85.81 82 GLY A N 1
ATOM 655 C CA . GLY A 1 82 ? 34.976 2.721 -17.465 1.00 85.81 82 GLY A CA 1
ATOM 656 C C . GLY A 1 82 ? 34.785 1.735 -18.624 1.00 85.81 82 GLY A C 1
ATOM 657 O O . GLY A 1 82 ? 35.529 1.813 -19.598 1.00 85.81 82 GLY A O 1
ATOM 658 N N . VAL A 1 83 ? 33.813 0.815 -18.558 1.00 89.94 83 VAL A N 1
ATOM 659 C CA . VAL A 1 83 ? 33.392 0.025 -19.735 1.00 89.94 83 VAL A CA 1
ATOM 660 C C . VAL A 1 83 ? 32.613 0.899 -20.719 1.00 89.94 83 VAL A C 1
ATOM 662 O O . VAL A 1 83 ? 32.887 0.864 -21.915 1.00 89.94 83 VAL A O 1
ATOM 665 N N . ILE A 1 84 ? 31.683 1.704 -20.201 1.00 90.69 84 ILE A N 1
ATOM 666 C CA . ILE A 1 84 ? 31.010 2.779 -20.933 1.00 90.69 84 ILE A CA 1
ATOM 667 C C . ILE A 1 84 ? 31.653 4.088 -20.482 1.00 90.69 84 ILE A C 1
ATOM 669 O O . ILE A 1 84 ? 31.613 4.408 -19.295 1.00 90.69 84 ILE A O 1
ATOM 673 N N . ALA A 1 85 ? 32.301 4.799 -21.406 1.00 82.31 85 ALA A N 1
ATOM 674 C CA . ALA A 1 85 ? 33.072 5.998 -21.080 1.00 82.31 85 ALA A CA 1
ATOM 675 C C . ALA A 1 85 ? 32.173 7.200 -20.752 1.00 82.31 85 ALA A C 1
ATOM 677 O O . ALA A 1 85 ? 32.393 7.871 -19.748 1.00 82.31 85 ALA A O 1
ATOM 678 N N . GLU A 1 86 ? 31.148 7.439 -21.572 1.00 87.81 86 GLU A N 1
ATOM 679 C CA . GLU A 1 86 ? 30.248 8.591 -21.464 1.00 87.81 86 GLU A CA 1
ATOM 680 C C . GLU A 1 86 ? 28.797 8.117 -21.622 1.00 87.81 86 GLU A C 1
ATOM 682 O O . GLU A 1 86 ? 28.257 8.133 -22.729 1.00 87.81 86 GLU A O 1
ATOM 687 N N . PRO A 1 87 ? 28.171 7.605 -20.546 1.00 91.31 87 PRO A N 1
ATOM 688 C CA . PRO A 1 87 ? 26.788 7.167 -20.616 1.00 91.31 87 PRO A CA 1
ATOM 689 C C . PRO A 1 87 ? 25.847 8.366 -20.777 1.00 91.31 87 PRO A C 1
ATOM 691 O O . PRO A 1 87 ? 25.973 9.370 -20.077 1.00 91.31 87 PRO A O 1
ATOM 694 N N . ALA A 1 88 ? 24.854 8.234 -21.651 1.00 91.00 88 ALA A N 1
ATOM 695 C CA . ALA A 1 88 ? 23.881 9.282 -21.936 1.00 91.00 88 ALA A CA 1
ATOM 696 C C . ALA A 1 88 ? 22.905 9.530 -20.766 1.00 91.00 88 ALA A C 1
ATOM 698 O O . ALA A 1 88 ? 22.255 10.573 -20.693 1.00 91.00 88 ALA A O 1
ATOM 699 N N . ARG A 1 89 ? 22.753 8.565 -19.849 1.00 91.31 89 ARG A N 1
ATOM 700 C CA . ARG A 1 89 ? 21.915 8.662 -18.644 1.00 91.31 89 ARG A CA 1
ATOM 701 C C . ARG A 1 89 ? 22.631 8.022 -17.453 1.00 91.31 89 ARG A C 1
ATOM 703 O O . ARG A 1 89 ? 23.113 6.903 -17.569 1.00 91.31 89 ARG A O 1
ATOM 710 N N . ASP A 1 90 ? 22.613 8.668 -16.287 1.00 89.19 90 ASP A N 1
ATOM 711 C CA . ASP A 1 90 ? 23.197 8.123 -15.043 1.00 89.19 90 ASP A CA 1
ATOM 712 C C . ASP A 1 90 ? 22.396 6.933 -14.483 1.00 89.19 90 ASP A C 1
ATOM 714 O O . ASP A 1 90 ? 22.951 5.948 -14.009 1.00 89.19 90 ASP A O 1
ATOM 718 N N . SER A 1 91 ? 21.065 6.975 -14.600 1.00 94.12 91 SER A N 1
ATOM 719 C CA . SER A 1 91 ? 20.125 5.916 -14.179 1.00 94.12 91 SER A CA 1
ATOM 720 C C . SER A 1 91 ? 20.013 5.668 -12.669 1.00 94.12 91 SER A C 1
ATOM 722 O O . SER A 1 91 ? 18.983 5.153 -12.229 1.00 94.12 91 SER A O 1
ATOM 724 N N . VAL A 1 92 ? 21.003 6.066 -11.864 1.00 95.75 92 VAL A N 1
ATOM 725 C CA . VAL A 1 92 ? 20.966 5.990 -10.393 1.00 95.75 92 VAL A CA 1
ATOM 726 C C . VAL A 1 92 ? 19.841 6.846 -9.813 1.00 95.75 92 VAL A C 1
ATOM 728 O O . VAL A 1 92 ? 19.154 6.423 -8.885 1.00 95.75 92 VAL A O 1
ATOM 731 N N . ASP A 1 93 ? 19.644 8.042 -10.359 1.00 95.06 93 ASP A N 1
ATOM 732 C CA . ASP A 1 93 ? 18.596 8.991 -9.980 1.00 95.06 93 ASP A CA 1
ATOM 733 C C . ASP A 1 93 ? 17.190 8.366 -9.997 1.00 95.06 93 ASP A C 1
ATOM 735 O O . ASP A 1 93 ? 16.489 8.363 -8.980 1.00 95.06 93 ASP A O 1
ATOM 739 N N . ARG A 1 94 ? 16.814 7.760 -11.124 1.00 96.38 94 ARG A N 1
ATOM 740 C CA . ARG A 1 94 ? 15.534 7.078 -11.330 1.00 96.38 94 ARG A CA 1
ATOM 741 C C . ARG A 1 94 ? 15.419 5.868 -10.415 1.00 96.38 94 ARG A C 1
ATOM 743 O O . ARG A 1 94 ? 14.409 5.714 -9.735 1.00 96.38 94 ARG A O 1
ATOM 750 N N . CYS A 1 95 ? 16.468 5.049 -10.323 1.00 96.75 95 CYS A N 1
ATOM 751 C CA . CYS A 1 95 ? 16.461 3.872 -9.455 1.00 96.75 95 CYS A CA 1
ATOM 752 C C . CYS A 1 95 ? 16.250 4.236 -7.975 1.00 96.75 95 CYS A C 1
ATOM 754 O O . CYS A 1 95 ? 15.480 3.569 -7.285 1.00 96.75 95 CYS A O 1
ATOM 756 N N . ARG A 1 96 ? 16.866 5.324 -7.493 1.00 95.81 96 ARG A N 1
ATOM 757 C CA . ARG A 1 96 ? 16.658 5.834 -6.128 1.00 95.81 96 ARG A CA 1
ATOM 758 C C . ARG A 1 96 ? 15.238 6.335 -5.903 1.00 95.81 96 ARG A C 1
ATOM 760 O O . ARG A 1 96 ? 14.667 6.060 -4.855 1.00 95.81 96 ARG A O 1
ATOM 767 N N . ALA A 1 97 ? 14.658 7.054 -6.862 1.00 95.94 97 ALA A N 1
ATOM 768 C CA . ALA A 1 97 ? 13.277 7.517 -6.743 1.00 95.94 97 ALA A CA 1
ATOM 769 C C . ALA A 1 97 ? 12.295 6.340 -6.617 1.00 95.94 97 ALA A C 1
ATOM 771 O O . ALA A 1 97 ? 11.417 6.356 -5.756 1.00 95.94 97 ALA A O 1
ATOM 772 N N . ILE A 1 98 ? 12.505 5.288 -7.413 1.00 95.69 98 ILE A N 1
ATOM 773 C CA . ILE A 1 98 ? 11.722 4.048 -7.361 1.00 95.69 98 ILE A CA 1
ATOM 774 C C . ILE A 1 98 ? 11.920 3.331 -6.015 1.00 95.69 98 ILE A C 1
ATOM 776 O O . ILE A 1 98 ? 10.951 2.952 -5.361 1.00 95.69 98 ILE A O 1
ATOM 780 N N . GLU A 1 99 ? 13.164 3.174 -5.560 1.00 92.94 99 GLU A N 1
ATOM 781 C CA . GLU A 1 99 ? 13.488 2.544 -4.273 1.00 92.94 99 GLU A CA 1
ATOM 782 C C . GLU A 1 99 ? 12.853 3.282 -3.081 1.00 92.94 99 GLU A C 1
ATOM 784 O O . GLU A 1 99 ? 12.273 2.646 -2.193 1.00 92.94 99 GLU A O 1
ATOM 789 N N . ASN A 1 100 ? 12.909 4.617 -3.092 1.00 91.94 100 ASN A N 1
ATOM 790 C CA . ASN A 1 100 ? 12.307 5.467 -2.069 1.00 91.94 100 ASN A CA 1
ATOM 791 C C . ASN A 1 100 ? 10.783 5.307 -2.023 1.00 91.94 100 ASN A C 1
ATOM 793 O O . ASN A 1 100 ? 10.222 5.223 -0.932 1.00 91.94 100 ASN A O 1
ATOM 797 N N . HIS A 1 101 ? 10.119 5.212 -3.182 1.00 91.44 101 HIS A N 1
ATOM 798 C CA . HIS A 1 101 ? 8.675 4.976 -3.247 1.00 91.44 101 HIS A CA 1
ATOM 799 C C . HIS A 1 101 ? 8.276 3.660 -2.562 1.00 91.44 101 HIS A C 1
ATOM 801 O O . HIS A 1 101 ? 7.304 3.617 -1.811 1.00 91.44 101 HIS A O 1
ATOM 807 N N . PHE A 1 102 ? 9.061 2.596 -2.745 1.00 87.56 102 PHE A N 1
ATOM 808 C CA . PHE A 1 102 ? 8.806 1.313 -2.086 1.00 87.56 102 PHE A CA 1
ATOM 809 C C . PHE A 1 102 ? 9.253 1.264 -0.613 1.00 87.56 102 PHE A C 1
ATOM 811 O O . PHE A 1 102 ? 9.134 0.213 0.022 1.00 87.56 102 PHE A O 1
ATOM 818 N N . GLY A 1 103 ? 9.781 2.358 -0.050 1.00 80.25 103 GLY A N 1
ATOM 819 C CA . GLY A 1 103 ? 10.218 2.429 1.348 1.00 80.25 103 GLY A CA 1
ATOM 820 C C . GLY A 1 103 ? 11.263 1.367 1.712 1.00 80.25 103 GLY A C 1
ATOM 821 O O . GLY A 1 103 ? 11.235 0.829 2.818 1.00 80.25 103 GLY A O 1
ATOM 822 N N . GLY A 1 104 ? 12.119 0.982 0.756 1.00 72.06 104 GLY A N 1
ATOM 823 C CA . GLY A 1 104 ? 13.117 -0.086 0.919 1.00 72.06 104 GLY A CA 1
ATOM 824 C C . GLY A 1 104 ? 12.560 -1.520 0.903 1.00 72.06 104 GLY A C 1
ATOM 825 O O . GLY A 1 104 ? 13.325 -2.480 1.002 1.00 72.06 104 GLY A O 1
ATOM 826 N N . ARG A 1 105 ? 11.245 -1.713 0.730 1.00 80.00 105 ARG A N 1
ATOM 827 C CA . ARG A 1 105 ? 10.584 -3.034 0.705 1.00 80.00 105 ARG A CA 1
ATOM 828 C C . ARG A 1 105 ? 10.634 -3.687 -0.679 1.00 80.00 105 ARG A C 1
ATOM 830 O O . ARG A 1 105 ? 9.609 -4.103 -1.216 1.00 80.00 105 ARG A O 1
ATOM 837 N N . VAL A 1 106 ? 11.822 -3.756 -1.277 1.00 86.56 106 VAL A N 1
ATOM 838 C CA . VAL A 1 106 ? 12.014 -4.311 -2.631 1.00 86.56 106 VAL A CA 1
ATOM 839 C C . VAL A 1 106 ? 12.456 -5.774 -2.623 1.00 86.56 106 VAL A C 1
ATOM 841 O O . VAL A 1 106 ? 12.143 -6.515 -3.548 1.00 86.56 106 VAL A O 1
ATOM 844 N N . ARG A 1 107 ? 13.122 -6.233 -1.559 1.00 90.88 107 ARG A N 1
ATOM 845 C CA . ARG A 1 107 ? 13.633 -7.607 -1.453 1.00 90.88 107 ARG A CA 1
ATOM 846 C C . ARG A 1 107 ? 12.522 -8.647 -1.655 1.00 90.88 107 ARG A C 1
ATOM 848 O O . ARG A 1 107 ? 11.461 -8.555 -1.046 1.00 90.88 107 ARG A O 1
ATOM 855 N N . GLY A 1 108 ? 12.791 -9.656 -2.479 1.00 89.31 108 GLY A N 1
ATOM 856 C CA . GLY A 1 108 ? 11.881 -10.761 -2.790 1.00 89.31 108 GLY A CA 1
ATOM 857 C C . GLY A 1 108 ? 10.834 -10.451 -3.863 1.00 89.31 108 GLY A C 1
ATOM 858 O O . GLY A 1 108 ? 10.232 -11.385 -4.384 1.00 89.31 108 GLY A O 1
ATOM 859 N N . LYS A 1 109 ? 10.638 -9.178 -4.235 1.00 94.25 109 LYS A N 1
ATOM 860 C CA . LYS A 1 109 ? 9.743 -8.807 -5.338 1.00 94.25 109 LYS A CA 1
ATOM 861 C C . LYS A 1 109 ? 10.344 -9.188 -6.689 1.00 94.25 109 LYS A C 1
ATOM 863 O O . LYS A 1 109 ? 11.565 -9.227 -6.856 1.00 94.25 109 LYS A O 1
ATOM 868 N N . ARG A 1 110 ? 9.474 -9.422 -7.665 1.00 97.25 110 ARG A N 1
ATOM 869 C CA . ARG A 1 110 ? 9.824 -9.783 -9.040 1.00 97.25 110 ARG A CA 1
ATOM 870 C C . ARG A 1 110 ? 9.639 -8.585 -9.959 1.00 97.25 110 ARG A C 1
ATOM 872 O O . ARG A 1 110 ? 8.534 -8.050 -10.046 1.00 97.25 110 ARG A O 1
ATOM 879 N N . LEU A 1 111 ? 10.714 -8.178 -10.622 1.00 98.19 111 LEU A N 1
ATOM 880 C CA . LEU A 1 111 ? 10.751 -7.051 -11.550 1.00 98.19 111 LEU A CA 1
ATOM 881 C C . LEU A 1 111 ? 10.866 -7.557 -12.985 1.00 98.19 111 LEU A C 1
ATOM 883 O O . LEU A 1 111 ? 11.727 -8.392 -13.262 1.00 98.19 111 LEU A O 1
ATOM 887 N N . LEU A 1 112 ? 10.070 -6.990 -13.884 1.00 98.62 112 LEU A N 1
ATOM 888 C CA . LEU A 1 112 ? 10.346 -7.014 -15.316 1.00 98.62 112 LEU A CA 1
ATOM 889 C C . LEU A 1 112 ? 10.723 -5.606 -15.788 1.00 98.62 112 LEU A C 1
ATOM 891 O O . LEU A 1 112 ? 9.953 -4.672 -15.597 1.00 98.62 112 LEU A O 1
ATOM 895 N N . ASP A 1 113 ? 11.879 -5.457 -16.422 1.00 98.69 113 ASP A N 1
ATOM 896 C CA . ASP A 1 113 ? 12.334 -4.200 -17.015 1.00 98.69 113 ASP A CA 1
ATOM 897 C C . ASP A 1 113 ? 12.219 -4.249 -18.536 1.00 98.69 113 ASP A C 1
ATOM 899 O O . ASP A 1 113 ? 12.915 -5.013 -19.204 1.00 98.69 113 ASP A O 1
ATOM 903 N N . VAL A 1 114 ? 11.307 -3.458 -19.090 1.00 98.50 114 VAL A N 1
ATOM 904 C CA . VAL A 1 114 ? 11.029 -3.404 -20.524 1.00 98.50 114 VAL A CA 1
ATOM 905 C C . VAL A 1 114 ? 11.824 -2.272 -21.163 1.00 98.50 114 VAL A C 1
ATOM 907 O O . VAL A 1 114 ? 11.720 -1.117 -20.751 1.00 98.50 114 VAL A O 1
ATOM 910 N N . GLY A 1 115 ? 12.567 -2.599 -22.221 1.00 97.25 115 GLY A N 1
ATOM 911 C CA . GLY A 1 115 ? 13.571 -1.698 -22.783 1.00 97.25 115 GLY A CA 1
ATOM 912 C C . GLY A 1 115 ? 14.789 -1.619 -21.868 1.00 97.25 115 GLY A C 1
ATOM 913 O O . GLY A 1 115 ? 15.277 -0.527 -21.582 1.00 97.25 115 GLY A O 1
ATOM 914 N N . SER A 1 116 ? 15.248 -2.773 -21.365 1.00 97.00 116 SER A N 1
ATOM 915 C CA . SER A 1 116 ? 16.265 -2.824 -20.310 1.00 97.00 116 SER A CA 1
ATOM 916 C C . SER A 1 116 ? 17.624 -2.253 -20.723 1.00 97.00 116 SER A C 1
ATOM 918 O O . SER A 1 116 ? 18.455 -1.989 -19.856 1.00 97.00 116 SER A O 1
ATOM 920 N N . SER A 1 117 ? 17.872 -2.043 -22.022 1.00 96.31 117 SER A N 1
ATOM 921 C CA . SER A 1 117 ? 19.120 -1.517 -22.574 1.00 96.31 117 SER A CA 1
ATOM 922 C C . SER A 1 117 ? 20.316 -2.342 -22.087 1.00 96.31 117 SER A C 1
ATOM 924 O O . SER A 1 117 ? 20.397 -3.530 -22.397 1.00 96.31 117 SER A O 1
ATOM 926 N N . LEU A 1 118 ? 21.224 -1.758 -21.300 1.00 96.50 118 LEU A N 1
ATOM 927 C CA . LEU A 1 118 ? 22.397 -2.446 -20.751 1.00 96.50 118 LEU A CA 1
ATOM 928 C C . LEU A 1 118 ? 22.114 -3.142 -19.405 1.00 96.50 118 LEU A C 1
ATOM 930 O O . LEU A 1 118 ? 23.034 -3.619 -18.742 1.00 96.50 118 LEU A O 1
ATOM 934 N N . GLY A 1 119 ? 20.845 -3.204 -18.993 1.00 96.88 119 GLY A N 1
ATOM 935 C CA . GLY A 1 119 ? 20.364 -3.927 -17.817 1.00 96.88 119 GLY A CA 1
ATOM 936 C C . GLY A 1 119 ? 20.560 -3.190 -16.492 1.00 96.88 119 GLY A C 1
ATOM 937 O O . GLY A 1 119 ? 20.405 -3.801 -15.437 1.00 96.88 119 GLY A O 1
ATOM 938 N N . PHE A 1 120 ? 20.898 -1.894 -16.498 1.00 97.56 120 PHE A N 1
ATOM 939 C CA . PHE A 1 120 ? 21.281 -1.177 -15.274 1.00 97.56 120 PHE A CA 1
ATOM 940 C C . PHE A 1 120 ? 20.217 -1.262 -14.169 1.00 97.56 120 PHE A C 1
ATOM 942 O O . PHE A 1 120 ? 20.542 -1.548 -13.017 1.00 97.56 120 PHE A O 1
ATOM 949 N N . VAL A 1 121 ? 18.943 -1.057 -14.521 1.00 97.62 121 VAL A N 1
ATOM 950 C CA . VAL A 1 121 ? 17.809 -1.119 -13.582 1.00 97.62 121 VAL A CA 1
ATOM 951 C C . VAL A 1 121 ? 17.638 -2.540 -13.038 1.00 97.62 121 VAL A C 1
ATOM 953 O O . VAL A 1 121 ? 17.515 -2.726 -11.826 1.00 97.62 121 VAL A O 1
ATOM 956 N N . CYS A 1 122 ? 17.712 -3.553 -13.909 1.00 97.94 122 CYS A N 1
ATOM 957 C CA . CYS A 1 122 ? 17.672 -4.962 -13.514 1.00 97.94 122 CYS A CA 1
ATOM 958 C C . CYS A 1 122 ? 18.736 -5.302 -12.465 1.00 97.94 122 CYS A C 1
ATOM 960 O O . CYS A 1 122 ? 18.418 -5.944 -11.461 1.00 97.94 122 CYS A O 1
ATOM 962 N N . TYR A 1 123 ? 19.982 -4.873 -12.678 1.00 97.75 123 TYR A N 1
ATOM 963 C CA . TYR A 1 123 ? 21.089 -5.176 -11.769 1.00 97.75 123 TYR A CA 1
ATOM 964 C C . TYR A 1 123 ? 21.018 -4.373 -10.471 1.00 97.75 123 TYR A C 1
ATOM 966 O O . TYR A 1 123 ? 21.198 -4.944 -9.397 1.00 97.75 123 TYR A O 1
ATOM 974 N N . TRP A 1 124 ? 20.650 -3.090 -10.545 1.00 96.50 124 TRP A N 1
ATOM 975 C CA . TRP A 1 124 ? 20.448 -2.246 -9.365 1.00 96.50 124 TRP A CA 1
ATOM 976 C C . TRP A 1 124 ? 19.477 -2.874 -8.362 1.00 96.50 124 TRP A C 1
ATOM 978 O O . TRP A 1 124 ? 19.725 -2.870 -7.151 1.00 96.50 124 TRP A O 1
ATOM 988 N N . PHE A 1 125 ? 18.360 -3.402 -8.866 1.00 96.81 125 PHE A N 1
ATOM 989 C CA . PHE A 1 125 ? 17.328 -4.017 -8.040 1.00 96.81 125 PHE A CA 1
ATOM 990 C C . PHE A 1 125 ? 17.633 -5.473 -7.670 1.00 96.81 125 PHE A C 1
ATOM 992 O O . PHE A 1 125 ? 17.291 -5.890 -6.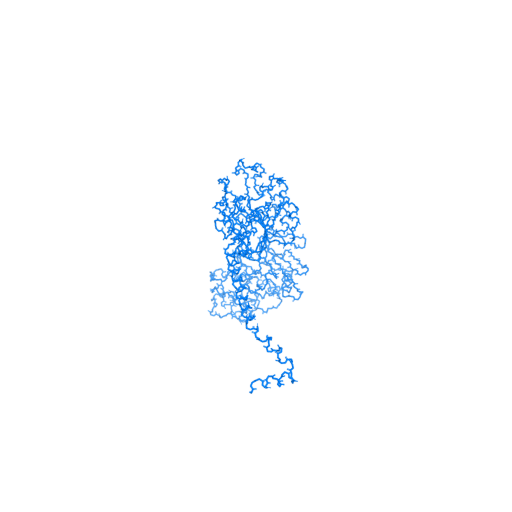560 1.00 96.81 125 PHE A O 1
ATOM 999 N N . ALA A 1 126 ? 18.324 -6.228 -8.528 1.00 96.31 126 ALA A N 1
ATOM 1000 C CA . ALA A 1 126 ? 18.811 -7.564 -8.182 1.00 96.31 126 ALA A CA 1
ATOM 1001 C C . ALA A 1 126 ? 19.783 -7.529 -6.989 1.00 96.31 126 ALA A C 1
ATOM 1003 O O . ALA A 1 126 ? 19.630 -8.316 -6.055 1.00 96.31 126 ALA A O 1
ATOM 1004 N N . ASP A 1 127 ? 20.683 -6.543 -6.933 1.00 94.12 127 ASP A N 1
ATOM 1005 C CA . ASP A 1 127 ? 21.585 -6.325 -5.787 1.00 94.12 127 ASP A CA 1
ATOM 1006 C C . ASP A 1 127 ? 20.852 -5.990 -4.482 1.00 94.12 127 ASP A C 1
ATOM 1008 O O . ASP A 1 127 ? 21.373 -6.184 -3.383 1.00 94.12 127 ASP A O 1
ATOM 1012 N N . ARG A 1 128 ? 19.606 -5.525 -4.585 1.00 93.19 128 ARG A N 1
ATOM 1013 C CA . ARG A 1 128 ? 18.712 -5.261 -3.447 1.00 93.19 128 ARG A CA 1
ATOM 1014 C C . ARG A 1 128 ? 17.797 -6.444 -3.132 1.00 93.19 128 ARG A C 1
ATOM 1016 O O . ARG A 1 128 ? 16.913 -6.353 -2.279 1.00 93.19 128 ARG A O 1
ATOM 1023 N N . GLY A 1 129 ? 18.035 -7.579 -3.784 1.00 93.19 129 GLY A N 1
ATOM 1024 C CA . GLY A 1 129 ? 17.352 -8.840 -3.552 1.00 93.19 129 GLY A CA 1
ATOM 1025 C C . GLY A 1 129 ? 16.021 -8.986 -4.281 1.00 93.19 129 GLY A C 1
ATOM 1026 O O . GLY A 1 129 ? 15.223 -9.822 -3.860 1.00 93.19 129 GLY A O 1
ATOM 1027 N N . MET A 1 130 ? 15.749 -8.197 -5.326 1.00 96.25 130 MET A N 1
ATOM 1028 C CA . MET A 1 130 ? 14.665 -8.508 -6.266 1.00 96.25 130 MET A CA 1
ATOM 1029 C C . MET A 1 130 ? 15.069 -9.655 -7.196 1.00 96.25 130 MET A C 1
ATOM 1031 O O . MET A 1 130 ? 16.243 -9.849 -7.498 1.00 96.25 130 MET A O 1
ATOM 1035 N N . VAL A 1 131 ? 14.080 -10.390 -7.694 1.00 97.00 131 VAL A N 1
ATOM 1036 C CA . VAL A 1 131 ? 14.265 -11.309 -8.823 1.00 97.00 131 VAL A CA 1
ATOM 1037 C C . VAL A 1 131 ? 13.954 -10.528 -10.092 1.00 97.00 131 VAL A C 1
ATOM 1039 O O . VAL A 1 131 ? 12.821 -10.082 -10.256 1.00 97.00 131 VAL A O 1
ATOM 1042 N N . THR A 1 132 ? 14.933 -10.318 -10.971 1.00 98.00 132 THR A N 1
ATOM 1043 C CA . THR A 1 132 ? 14.762 -9.416 -12.120 1.00 98.00 132 THR A CA 1
ATOM 1044 C C . THR A 1 132 ? 14.847 -10.149 -13.458 1.00 98.00 132 THR A C 1
ATOM 1046 O O . THR A 1 132 ? 15.665 -11.056 -13.649 1.00 98.00 132 THR A O 1
ATOM 1049 N N . GLU A 1 133 ? 13.977 -9.759 -14.386 1.00 98.31 133 GLU A N 1
ATOM 1050 C CA . GLU A 1 133 ? 14.031 -10.113 -15.802 1.00 98.31 133 GLU A CA 1
ATOM 1051 C C . GLU A 1 133 ? 14.048 -8.822 -16.636 1.00 98.31 133 GLU A C 1
ATOM 1053 O O . GLU A 1 133 ? 13.335 -7.878 -16.312 1.00 98.31 133 GLU A O 1
ATOM 1058 N N . GLY A 1 134 ? 14.858 -8.764 -17.691 1.00 98.31 134 GLY A N 1
ATOM 1059 C CA . GLY A 1 134 ? 14.928 -7.636 -18.621 1.00 98.31 134 GLY A CA 1
ATOM 1060 C C . GLY A 1 134 ? 14.535 -8.059 -20.032 1.00 98.31 134 GLY A C 1
ATOM 1061 O O . GLY A 1 134 ? 15.005 -9.092 -20.520 1.00 98.31 134 GLY A O 1
ATOM 1062 N N . TRP A 1 135 ? 13.676 -7.281 -20.685 1.00 98.38 135 TRP A N 1
ATOM 1063 C CA . TRP A 1 135 ? 13.328 -7.428 -22.098 1.00 98.38 135 TRP A CA 1
ATOM 1064 C C . TRP A 1 135 ? 13.967 -6.305 -22.898 1.00 98.38 135 TRP A C 1
ATOM 1066 O O . TRP A 1 135 ? 13.723 -5.126 -22.644 1.00 98.38 135 TRP A O 1
ATOM 1076 N N . GLU A 1 136 ? 14.766 -6.681 -23.886 1.00 97.44 136 GLU A N 1
ATOM 1077 C CA . GLU A 1 136 ? 15.481 -5.747 -24.740 1.00 97.44 136 GLU A CA 1
ATOM 1078 C C . GLU A 1 136 ? 15.243 -6.081 -26.214 1.00 97.44 136 GLU A C 1
ATOM 1080 O O . GLU A 1 136 ? 15.466 -7.207 -26.657 1.00 97.44 136 GLU A O 1
ATOM 1085 N N . GLY A 1 137 ? 14.789 -5.097 -26.990 1.00 94.88 137 GLY A N 1
ATOM 1086 C CA . GLY A 1 137 ? 14.485 -5.290 -28.406 1.00 94.88 137 GLY A CA 1
ATOM 1087 C C . GLY A 1 137 ? 15.733 -5.448 -29.275 1.00 94.88 137 GLY A C 1
ATOM 1088 O O . GLY A 1 137 ? 15.689 -6.155 -30.281 1.00 94.88 137 GLY A O 1
ATOM 1089 N N . ASN A 1 138 ? 16.850 -4.819 -28.894 1.00 95.19 138 ASN A N 1
ATOM 1090 C CA . ASN A 1 138 ? 18.114 -4.894 -29.615 1.00 95.19 138 ASN A CA 1
ATOM 1091 C C . ASN A 1 138 ? 18.975 -6.074 -29.108 1.00 95.19 138 ASN A C 1
ATOM 1093 O O . ASN A 1 138 ? 19.479 -6.035 -27.981 1.00 95.19 138 ASN A O 1
ATOM 1097 N N . PRO A 1 139 ? 19.236 -7.104 -29.937 1.00 95.06 139 PRO A N 1
ATOM 1098 C CA . PRO A 1 139 ? 20.037 -8.258 -29.528 1.00 95.06 139 PRO A CA 1
ATOM 1099 C C . PRO A 1 139 ? 21.443 -7.900 -29.021 1.00 95.06 139 PRO A C 1
ATOM 1101 O O . PRO A 1 139 ? 21.943 -8.560 -28.114 1.00 95.06 139 PRO A O 1
ATOM 1104 N N . ALA A 1 140 ? 22.071 -6.851 -29.567 1.00 94.62 140 ALA A N 1
ATOM 1105 C CA . ALA A 1 140 ? 23.408 -6.426 -29.155 1.00 94.62 140 ALA A CA 1
ATOM 1106 C C . ALA A 1 140 ? 23.403 -5.822 -27.742 1.00 94.62 140 ALA A C 1
ATOM 1108 O O . ALA A 1 140 ? 24.267 -6.153 -26.931 1.00 94.62 140 ALA A O 1
ATOM 1109 N N . ASN A 1 141 ? 22.395 -5.004 -27.416 1.00 96.19 141 ASN A N 1
ATOM 1110 C CA . ASN A 1 141 ? 22.205 -4.480 -26.060 1.00 96.19 141 ASN A CA 1
ATOM 1111 C C . ASN A 1 141 ? 21.981 -5.627 -25.065 1.00 96.19 141 ASN A C 1
ATOM 1113 O O . ASN A 1 141 ? 22.612 -5.661 -24.010 1.00 96.19 141 ASN A O 1
ATOM 1117 N N . ALA A 1 142 ? 21.141 -6.601 -25.434 1.00 96.12 142 ALA A N 1
ATOM 1118 C CA . ALA A 1 142 ? 20.866 -7.770 -24.605 1.00 96.12 142 ALA A CA 1
ATOM 1119 C C . ALA A 1 142 ? 22.134 -8.603 -24.334 1.00 96.12 142 ALA A C 1
ATOM 1121 O O . ALA A 1 142 ? 22.359 -9.001 -23.192 1.00 96.12 142 ALA A O 1
ATOM 1122 N N . GLU A 1 143 ? 22.982 -8.835 -25.345 1.00 95.44 143 GLU A N 1
ATOM 1123 C CA . GLU A 1 143 ? 24.253 -9.556 -25.169 1.00 95.44 143 GLU A CA 1
ATOM 1124 C C . GLU A 1 143 ? 25.213 -8.792 -24.241 1.00 95.44 143 GLU A C 1
ATOM 1126 O O . GLU A 1 143 ? 25.822 -9.389 -23.349 1.00 95.44 143 GLU A O 1
ATOM 1131 N N . VAL A 1 144 ? 25.326 -7.469 -24.409 1.00 95.94 144 VAL A N 1
ATOM 1132 C CA . VAL A 1 144 ? 26.140 -6.617 -23.527 1.00 95.94 144 VAL A CA 1
ATOM 1133 C C . VAL A 1 144 ? 25.633 -6.690 -22.087 1.00 95.94 144 VAL A C 1
ATOM 1135 O O . VAL A 1 144 ? 26.432 -6.913 -21.178 1.00 95.94 144 VAL A O 1
ATOM 1138 N N . ALA A 1 145 ? 24.322 -6.555 -21.877 1.00 96.50 145 ALA A N 1
ATOM 1139 C CA . ALA A 1 145 ? 23.702 -6.644 -20.560 1.00 96.50 145 ALA A CA 1
ATOM 1140 C C . ALA A 1 145 ? 23.993 -7.999 -19.900 1.00 96.50 145 ALA A C 1
ATOM 1142 O O . ALA A 1 145 ? 24.560 -8.031 -18.812 1.00 96.50 145 ALA A O 1
ATOM 1143 N N . GLN A 1 146 ? 23.723 -9.120 -20.583 1.00 95.38 146 GLN A N 1
ATOM 1144 C CA . GLN A 1 146 ? 24.013 -10.467 -20.066 1.00 95.38 146 GLN A CA 1
ATOM 1145 C C . GLN A 1 146 ? 25.459 -10.592 -19.574 1.00 95.38 146 GLN A C 1
ATOM 1147 O O . GLN A 1 146 ? 25.695 -11.053 -18.457 1.00 95.38 146 GLN A O 1
ATOM 1152 N N . LEU A 1 147 ? 26.417 -10.102 -20.365 1.00 94.25 147 LEU A N 1
ATOM 1153 C CA . LEU A 1 147 ? 27.833 -10.156 -20.019 1.00 94.25 147 LEU A CA 1
ATOM 1154 C C . LEU A 1 147 ? 28.199 -9.248 -18.830 1.00 94.25 147 LEU A C 1
ATOM 1156 O O . LEU A 1 147 ? 29.062 -9.615 -18.032 1.00 94.25 147 LEU A O 1
ATOM 1160 N N . ILE A 1 148 ? 27.529 -8.099 -18.666 1.00 95.00 148 ILE A N 1
ATOM 1161 C CA . ILE A 1 148 ? 27.635 -7.256 -17.459 1.00 95.00 148 ILE A CA 1
ATOM 1162 C C . ILE A 1 148 ? 27.158 -8.037 -16.227 1.00 95.00 148 ILE A C 1
ATOM 1164 O O . ILE A 1 148 ? 27.853 -8.058 -15.210 1.00 95.00 148 ILE A O 1
ATOM 1168 N N . GLY A 1 149 ? 26.004 -8.704 -16.307 1.00 92.62 149 GLY A N 1
ATOM 1169 C CA . GLY A 1 149 ? 25.472 -9.517 -15.209 1.00 92.62 149 GLY A CA 1
ATOM 1170 C C . GLY A 1 149 ? 26.402 -10.668 -14.816 1.00 92.62 149 GLY A C 1
ATOM 1171 O O . GLY A 1 149 ? 26.704 -10.846 -13.636 1.00 92.62 149 GLY A O 1
ATOM 1172 N N . GLU A 1 150 ? 26.917 -11.404 -15.807 1.00 91.12 150 GLU A N 1
ATOM 1173 C CA . GLU A 1 150 ? 27.865 -12.510 -15.610 1.00 91.12 150 GLU A CA 1
ATOM 1174 C C . GLU A 1 150 ? 29.165 -12.067 -14.928 1.00 91.12 150 GLU A C 1
ATOM 1176 O O . GLU A 1 150 ? 29.678 -12.771 -14.057 1.00 91.12 150 GLU A O 1
ATOM 1181 N N . LEU A 1 151 ? 29.703 -10.909 -15.317 1.00 91.25 151 LEU A N 1
ATOM 1182 C CA . LEU A 1 151 ? 30.942 -10.371 -14.754 1.00 91.25 151 LEU A CA 1
ATOM 1183 C C . LEU A 1 151 ? 30.772 -9.856 -13.321 1.00 91.25 151 LEU A C 1
ATOM 1185 O O . LEU A 1 151 ? 31.692 -10.002 -12.520 1.00 91.25 151 LEU A O 1
ATOM 1189 N N . ASN A 1 152 ? 29.609 -9.291 -12.986 1.00 87.69 152 ASN A N 1
ATOM 1190 C CA . ASN A 1 152 ? 29.324 -8.821 -11.628 1.00 87.69 152 ASN A CA 1
ATOM 1191 C C . ASN A 1 152 ? 28.797 -9.922 -10.694 1.00 87.69 152 ASN A C 1
ATOM 1193 O O . ASN A 1 152 ? 28.706 -9.706 -9.488 1.00 87.69 152 ASN A O 1
ATOM 1197 N N . GLY A 1 153 ? 28.427 -11.092 -11.225 1.00 87.62 153 GLY A N 1
ATOM 1198 C CA . GLY A 1 153 ? 27.801 -12.158 -10.439 1.00 87.62 153 GLY A CA 1
ATOM 1199 C C . GLY A 1 153 ? 26.402 -11.795 -9.928 1.00 87.62 153 GLY A C 1
ATOM 1200 O O . GLY A 1 153 ? 25.948 -12.368 -8.938 1.00 87.62 153 GLY A O 1
ATOM 1201 N N . VAL A 1 154 ? 25.725 -10.851 -10.589 1.00 87.44 154 VAL A N 1
ATOM 1202 C CA . VAL A 1 154 ? 24.393 -10.375 -10.201 1.00 87.44 154 VAL A CA 1
ATOM 1203 C C . VAL A 1 154 ? 23.346 -11.160 -10.992 1.00 87.44 154 VAL A C 1
ATOM 1205 O O . VAL A 1 154 ? 23.284 -11.029 -12.218 1.00 87.44 154 VAL A O 1
ATOM 1208 N N . PRO A 1 155 ? 22.525 -11.998 -10.335 1.00 83.25 155 PRO A N 1
ATOM 1209 C CA . PRO A 1 155 ? 21.588 -12.863 -11.032 1.00 83.25 155 PRO A CA 1
ATOM 1210 C C . PRO A 1 155 ? 20.421 -12.045 -11.596 1.00 83.25 155 PRO A C 1
ATOM 1212 O O . PRO A 1 155 ? 19.536 -11.610 -10.864 1.00 83.25 155 PRO A O 1
ATOM 1215 N N . SER A 1 156 ? 20.399 -11.876 -12.917 1.00 91.69 156 SER A N 1
ATOM 1216 C CA . SER A 1 156 ? 19.261 -11.335 -13.661 1.00 91.69 156 SER A CA 1
ATOM 1217 C C . SER A 1 156 ? 19.105 -12.075 -14.982 1.00 91.69 156 SER A C 1
ATOM 1219 O O . SER A 1 156 ? 20.094 -12.483 -15.597 1.00 91.69 156 SER A O 1
ATOM 1221 N N . ARG A 1 157 ? 17.864 -12.260 -15.434 1.00 95.44 157 ARG A N 1
ATOM 1222 C CA . ARG A 1 157 ? 17.583 -12.884 -16.728 1.00 95.44 157 ARG A CA 1
ATOM 1223 C C . ARG A 1 157 ? 17.343 -11.806 -17.775 1.00 95.44 157 ARG A C 1
ATOM 1225 O O . ARG A 1 157 ? 16.302 -11.174 -17.757 1.00 95.44 157 ARG A O 1
ATOM 1232 N N . ILE A 1 158 ? 18.244 -11.642 -18.736 1.00 97.50 158 ILE A N 1
ATOM 1233 C CA . ILE A 1 158 ? 18.030 -10.717 -19.858 1.00 97.50 158 ILE A CA 1
ATOM 1234 C C . ILE A 1 158 ? 17.625 -11.499 -21.106 1.00 97.50 158 ILE A C 1
ATOM 1236 O O . ILE A 1 158 ? 18.236 -12.524 -21.424 1.00 97.50 158 ILE A O 1
ATOM 1240 N N . ARG A 1 159 ? 16.605 -11.023 -21.821 1.00 96.38 159 ARG A N 1
ATOM 1241 C CA . ARG A 1 159 ? 16.098 -11.623 -23.059 1.00 96.38 159 ARG A CA 1
ATOM 1242 C C . ARG A 1 159 ? 16.035 -10.607 -24.182 1.00 96.38 159 ARG A C 1
ATOM 1244 O O . ARG A 1 159 ? 15.643 -9.463 -23.974 1.00 96.38 159 ARG A O 1
ATOM 1251 N N . THR A 1 160 ? 16.310 -11.084 -25.389 1.00 97.38 160 THR A N 1
ATOM 1252 C CA . THR A 1 160 ? 15.938 -10.363 -26.601 1.00 97.38 160 THR A CA 1
ATOM 1253 C C . THR A 1 160 ? 14.438 -10.518 -26.829 1.00 97.38 160 THR A C 1
ATOM 1255 O O . THR A 1 160 ? 13.984 -11.597 -27.212 1.00 97.38 160 THR A O 1
ATOM 1258 N N . GLN A 1 161 ? 13.669 -9.473 -26.538 1.00 96.38 161 GLN A N 1
ATOM 1259 C CA . GLN A 1 161 ? 12.211 -9.501 -26.586 1.00 96.38 161 GLN A CA 1
ATOM 1260 C C . GLN A 1 161 ? 11.659 -8.088 -26.803 1.00 96.38 161 GLN A C 1
ATOM 1262 O O . GLN A 1 161 ? 12.066 -7.144 -26.128 1.00 96.38 161 GLN A O 1
ATOM 1267 N N . LEU A 1 162 ? 10.737 -7.953 -27.758 1.00 94.75 162 LEU A N 1
ATOM 1268 C CA . LEU A 1 162 ? 10.014 -6.708 -28.010 1.00 94.75 162 LEU A CA 1
ATOM 1269 C C . LEU A 1 162 ? 8.874 -6.527 -27.006 1.00 94.75 162 LEU A C 1
ATOM 1271 O O . LEU A 1 162 ? 8.406 -7.490 -26.400 1.00 94.75 162 LEU A O 1
ATOM 1275 N N . PHE A 1 163 ? 8.430 -5.278 -26.860 1.00 96.62 163 PHE A N 1
ATOM 1276 C CA . PHE A 1 163 ? 7.230 -4.935 -26.109 1.00 96.62 163 PHE A CA 1
ATOM 1277 C C . PHE A 1 163 ? 6.053 -4.699 -27.057 1.00 96.62 163 PHE A C 1
ATOM 1279 O O . PHE A 1 163 ? 5.948 -3.669 -27.726 1.00 96.62 163 PHE A O 1
ATOM 1286 N N . ASP A 1 164 ? 5.183 -5.694 -27.114 1.00 96.06 164 ASP A N 1
ATOM 1287 C CA . ASP A 1 164 ? 4.003 -5.777 -27.971 1.00 96.06 164 ASP A CA 1
ATOM 1288 C C . ASP A 1 164 ? 2.902 -6.642 -27.327 1.00 96.06 164 ASP A C 1
ATOM 1290 O O . ASP A 1 164 ? 3.051 -7.157 -26.215 1.00 96.06 164 ASP A O 1
ATOM 1294 N N . ALA A 1 165 ? 1.773 -6.799 -28.018 1.00 95.88 165 ALA A N 1
ATOM 1295 C CA . ALA A 1 165 ? 0.618 -7.516 -27.479 1.00 95.88 165 ALA A CA 1
ATOM 1296 C C . ALA A 1 165 ? 0.925 -8.998 -27.205 1.00 95.88 165 ALA A C 1
ATOM 1298 O O . ALA A 1 165 ? 0.487 -9.536 -26.185 1.00 95.88 165 ALA A O 1
ATOM 1299 N N . ASP A 1 166 ? 1.719 -9.636 -28.068 1.00 96.25 166 ASP A N 1
ATOM 1300 C CA . ASP A 1 166 ? 2.083 -11.046 -27.936 1.00 96.25 166 ASP A CA 1
ATOM 1301 C C . ASP A 1 166 ? 2.962 -11.259 -26.699 1.00 96.25 166 ASP A C 1
ATOM 1303 O O . ASP A 1 166 ? 2.694 -12.143 -25.883 1.00 96.25 166 ASP A O 1
ATOM 1307 N N . SER A 1 167 ? 3.962 -10.397 -26.500 1.00 96.12 167 SER A N 1
ATOM 1308 C CA . SER A 1 167 ? 4.840 -10.418 -25.328 1.00 96.12 167 SER A CA 1
ATOM 1309 C C . SER A 1 167 ? 4.063 -10.208 -24.020 1.00 96.12 167 SER A C 1
ATOM 1311 O O . SER A 1 167 ? 4.219 -11.000 -23.087 1.00 96.12 167 SER A O 1
ATOM 1313 N N . VAL A 1 168 ? 3.155 -9.224 -23.956 1.00 96.81 168 VAL A N 1
ATOM 1314 C CA . VAL A 1 168 ? 2.299 -8.967 -22.784 1.00 96.81 168 VAL A CA 1
ATOM 1315 C C . VAL A 1 168 ? 1.392 -10.164 -22.491 1.00 96.81 168 VAL A C 1
ATOM 1317 O O . VAL A 1 168 ? 1.219 -10.537 -21.328 1.00 96.81 168 VAL A O 1
ATOM 1320 N N . ALA A 1 169 ? 0.860 -10.826 -23.524 1.00 96.19 169 ALA A N 1
ATOM 1321 C CA . ALA A 1 169 ? 0.022 -12.011 -23.361 1.00 96.19 169 ALA A CA 1
ATOM 1322 C C . ALA A 1 169 ? 0.758 -13.187 -22.692 1.00 96.19 169 ALA A C 1
ATOM 1324 O O . ALA A 1 169 ? 0.111 -13.988 -22.008 1.00 96.19 169 ALA A O 1
ATOM 1325 N N . THR A 1 170 ? 2.090 -13.264 -22.825 1.00 95.81 170 THR A N 1
ATOM 1326 C CA . THR A 1 170 ? 2.918 -14.292 -22.166 1.00 95.81 170 THR A CA 1
ATOM 1327 C C . THR A 1 170 ? 3.103 -14.083 -20.664 1.00 95.81 170 THR A C 1
ATOM 1329 O O . THR A 1 170 ? 3.514 -15.017 -19.975 1.00 95.81 170 THR A O 1
ATOM 1332 N N . ILE A 1 171 ? 2.789 -12.892 -20.140 1.00 96.94 171 ILE A N 1
ATOM 1333 C CA . ILE A 1 171 ? 2.937 -12.593 -18.715 1.00 96.94 171 ILE A CA 1
ATOM 1334 C C . ILE A 1 171 ? 1.823 -13.301 -17.939 1.00 96.94 171 ILE A C 1
ATOM 1336 O O . ILE A 1 171 ? 0.641 -12.961 -18.064 1.00 96.94 171 ILE A O 1
ATOM 1340 N N . GLY A 1 172 ? 2.204 -14.292 -17.136 1.00 92.06 172 GLY A N 1
ATOM 1341 C CA . GLY A 1 172 ? 1.295 -15.038 -16.274 1.00 92.06 172 GLY A CA 1
ATOM 1342 C C . GLY A 1 172 ? 0.822 -14.219 -15.063 1.00 92.06 172 GLY A C 1
ATOM 1343 O O . GLY A 1 172 ? 1.557 -13.344 -14.590 1.00 92.06 172 GLY A O 1
ATOM 1344 N N . PRO A 1 173 ? -0.376 -14.508 -14.513 1.00 85.81 173 PRO A N 1
ATOM 1345 C CA . PRO A 1 173 ? -0.850 -13.881 -13.284 1.00 85.81 173 PRO A CA 1
ATOM 1346 C C . PRO A 1 173 ? 0.162 -14.034 -12.152 1.00 85.81 173 PRO A C 1
ATOM 1348 O O . PRO A 1 173 ? 0.623 -15.139 -11.860 1.00 85.81 173 PRO A O 1
ATOM 1351 N N . GLY A 1 174 ? 0.520 -12.909 -11.534 1.00 86.00 174 GLY A N 1
ATOM 1352 C CA . GLY A 1 174 ? 1.493 -12.885 -10.454 1.00 86.00 174 GLY A CA 1
ATOM 1353 C C . GLY A 1 174 ? 2.865 -13.404 -10.873 1.00 86.00 174 GLY A C 1
ATOM 1354 O O . GLY A 1 174 ? 3.539 -13.960 -10.023 1.00 86.00 174 GLY A O 1
ATOM 1355 N N . GLN A 1 175 ? 3.282 -13.290 -12.139 1.00 95.56 175 GLN A N 1
ATOM 1356 C CA . GLN A 1 175 ? 4.659 -13.581 -12.561 1.00 95.56 175 GLN A CA 1
ATOM 1357 C C . GLN A 1 175 ? 5.626 -12.464 -12.145 1.00 95.56 175 GLN A C 1
ATOM 1359 O O . GLN A 1 175 ? 6.748 -12.744 -11.725 1.00 95.56 175 GLN A O 1
ATOM 1364 N N . PHE A 1 176 ? 5.167 -11.215 -12.226 1.00 97.25 176 PHE A N 1
ATOM 1365 C CA . PHE A 1 176 ? 5.908 -10.022 -11.833 1.00 97.25 176 PHE A CA 1
ATOM 1366 C C . PHE A 1 176 ? 5.074 -9.195 -10.858 1.00 97.25 176 PHE A C 1
ATOM 1368 O O . PHE A 1 176 ? 3.854 -9.107 -10.991 1.00 97.25 176 PHE A O 1
ATOM 1375 N N . ASP A 1 177 ? 5.744 -8.589 -9.884 1.00 94.56 177 ASP A N 1
ATOM 1376 C CA . ASP A 1 177 ? 5.125 -7.684 -8.913 1.00 94.56 177 ASP A CA 1
ATOM 1377 C C . ASP A 1 177 ? 5.238 -6.225 -9.378 1.00 94.56 177 ASP A C 1
ATOM 1379 O O . ASP A 1 177 ? 4.396 -5.396 -9.036 1.00 94.56 177 ASP A O 1
ATOM 1383 N N . VAL A 1 178 ? 6.283 -5.923 -10.158 1.00 96.88 178 VAL A N 1
ATOM 1384 C CA . VAL A 1 178 ? 6.578 -4.597 -10.709 1.00 96.88 178 VAL A CA 1
ATOM 1385 C C . VAL A 1 178 ? 7.042 -4.742 -12.159 1.00 96.88 178 VAL A C 1
ATOM 1387 O O . VAL A 1 178 ? 7.844 -5.627 -12.460 1.00 96.88 178 VAL A O 1
ATOM 1390 N N . VAL A 1 179 ? 6.586 -3.856 -13.046 1.00 98.50 179 VAL A N 1
ATOM 1391 C CA . VAL A 1 179 ? 7.176 -3.667 -14.381 1.00 98.50 179 VAL A CA 1
ATOM 1392 C C . VAL A 1 179 ? 7.695 -2.242 -14.530 1.00 98.50 179 VAL A C 1
ATOM 1394 O O . VAL A 1 179 ? 6.970 -1.295 -14.233 1.00 98.50 179 VAL A O 1
ATOM 1397 N N . THR A 1 180 ? 8.917 -2.074 -15.030 1.00 98.69 180 THR A N 1
ATOM 1398 C CA . THR A 1 180 ? 9.467 -0.773 -15.431 1.00 98.69 180 THR A CA 1
ATOM 1399 C C . THR A 1 180 ? 9.415 -0.607 -16.948 1.00 98.69 180 THR A C 1
ATOM 1401 O O . THR A 1 180 ? 9.770 -1.518 -17.688 1.00 98.69 180 THR A O 1
ATOM 1404 N N . LEU A 1 181 ? 8.977 0.563 -17.418 1.00 98.50 181 LEU A N 1
ATOM 1405 C CA . LEU A 1 181 ? 9.056 0.993 -18.818 1.00 98.50 181 LEU A CA 1
ATOM 1406 C C . LEU A 1 181 ? 9.644 2.409 -18.853 1.00 98.50 181 LEU A C 1
ATOM 1408 O O . LEU A 1 181 ? 8.924 3.412 -18.910 1.00 98.50 181 LEU A O 1
ATOM 1412 N N . LEU A 1 182 ? 10.968 2.510 -18.744 1.00 98.25 182 LEU A N 1
ATOM 1413 C CA . LEU A 1 182 ? 11.641 3.800 -18.604 1.00 98.25 182 LEU A CA 1
ATOM 1414 C C . LEU A 1 182 ? 12.071 4.332 -19.969 1.00 98.25 182 LEU A C 1
ATOM 1416 O O . LEU A 1 182 ? 12.961 3.770 -20.596 1.00 98.25 182 LEU A O 1
ATOM 1420 N N . SER A 1 183 ? 11.471 5.436 -20.425 1.00 96.94 183 SER A N 1
ATOM 1421 C CA . SER A 1 183 ? 11.816 6.065 -21.704 1.00 96.94 183 SER A CA 1
ATOM 1422 C C . SER A 1 183 ? 11.702 5.109 -22.905 1.00 96.94 183 SER A C 1
ATOM 1424 O O . SER A 1 183 ? 12.500 5.198 -23.828 1.00 96.94 183 SER A O 1
ATOM 1426 N N . VAL A 1 184 ? 10.704 4.218 -22.920 1.00 96.69 184 VAL A N 1
ATOM 1427 C CA . VAL A 1 184 ? 10.497 3.248 -24.020 1.00 96.69 184 VAL A CA 1
ATOM 1428 C C . VAL A 1 184 ? 9.166 3.437 -24.754 1.00 96.69 184 VAL A C 1
ATOM 1430 O O . VAL A 1 184 ? 9.079 3.210 -25.959 1.00 96.69 184 VAL A O 1
ATOM 1433 N N . LEU A 1 185 ? 8.120 3.916 -24.068 1.00 97.88 185 LEU A N 1
ATOM 1434 C CA . LEU A 1 185 ? 6.763 3.956 -24.630 1.00 97.88 185 LEU A CA 1
ATOM 1435 C C . LEU A 1 185 ? 6.594 4.917 -25.812 1.00 97.88 185 LEU A C 1
ATOM 1437 O O . LEU A 1 185 ? 5.712 4.698 -26.634 1.00 97.88 185 LEU A O 1
ATOM 1441 N N . HIS A 1 186 ? 7.451 5.926 -25.970 1.00 97.25 186 HIS A N 1
ATOM 1442 C CA . HIS A 1 186 ? 7.394 6.807 -27.141 1.00 97.25 186 HIS A CA 1
ATOM 1443 C C . HIS A 1 186 ? 7.732 6.079 -28.451 1.00 97.25 186 HIS A C 1
ATOM 1445 O O . HIS A 1 186 ? 7.159 6.402 -29.488 1.00 97.25 186 HIS A O 1
ATOM 1451 N N . HIS A 1 187 ? 8.582 5.045 -28.407 1.00 96.50 187 HIS A N 1
ATOM 1452 C CA . HIS A 1 187 ? 8.805 4.165 -29.556 1.00 96.50 187 HIS A CA 1
ATOM 1453 C C . HIS A 1 187 ? 7.551 3.352 -29.885 1.00 96.50 187 HIS A C 1
ATOM 1455 O O . HIS A 1 187 ? 7.201 3.192 -31.052 1.00 96.50 187 HIS A O 1
ATOM 1461 N N . VAL A 1 188 ? 6.853 2.865 -28.858 1.00 97.25 188 VAL A N 1
ATOM 1462 C CA . VAL A 1 188 ? 5.621 2.081 -29.015 1.00 97.25 188 VAL A CA 1
ATOM 1463 C C . VAL A 1 188 ? 4.521 2.948 -29.620 1.00 97.25 188 VAL A C 1
ATOM 1465 O O . VAL A 1 188 ? 3.924 2.552 -30.614 1.00 97.25 188 VAL A O 1
ATOM 1468 N N . VAL A 1 189 ? 4.321 4.162 -29.099 1.00 98.12 189 VAL A N 1
ATOM 1469 C CA . VAL A 1 189 ? 3.352 5.123 -29.645 1.00 98.12 189 VAL A CA 1
ATOM 1470 C C . VAL A 1 189 ? 3.695 5.483 -31.089 1.00 98.12 189 VAL A C 1
ATOM 1472 O O . VAL A 1 189 ? 2.807 5.481 -31.935 1.00 98.12 189 VAL A O 1
ATOM 1475 N N . TYR A 1 190 ? 4.967 5.736 -31.404 1.00 97.81 190 TYR A N 1
ATOM 1476 C CA . TYR A 1 190 ? 5.388 6.043 -32.772 1.00 97.81 190 TYR A CA 1
ATOM 1477 C C . TYR A 1 190 ? 5.128 4.887 -33.752 1.00 97.81 190 TYR A C 1
ATOM 1479 O O . TYR A 1 190 ? 4.615 5.107 -34.847 1.00 97.81 190 TYR A O 1
ATOM 1487 N N . HIS A 1 191 ? 5.466 3.650 -33.373 1.00 96.25 191 HIS A N 1
ATOM 1488 C CA . HIS A 1 191 ? 5.363 2.496 -34.271 1.00 96.25 191 HIS A CA 1
ATOM 1489 C C . HIS A 1 191 ? 3.967 1.864 -34.327 1.00 96.25 191 HIS A C 1
ATOM 1491 O O . HIS A 1 191 ? 3.593 1.324 -35.367 1.00 96.25 191 HIS A O 1
ATOM 1497 N N . GLN A 1 192 ? 3.216 1.889 -33.225 1.00 96.00 192 GLN A N 1
ATOM 1498 C CA . GLN A 1 192 ? 1.939 1.179 -33.072 1.00 96.00 192 GLN A CA 1
ATOM 1499 C C . GLN A 1 192 ? 0.739 2.123 -32.902 1.00 96.00 192 GLN A C 1
ATOM 1501 O O . GLN A 1 192 ? -0.404 1.693 -33.041 1.00 96.00 192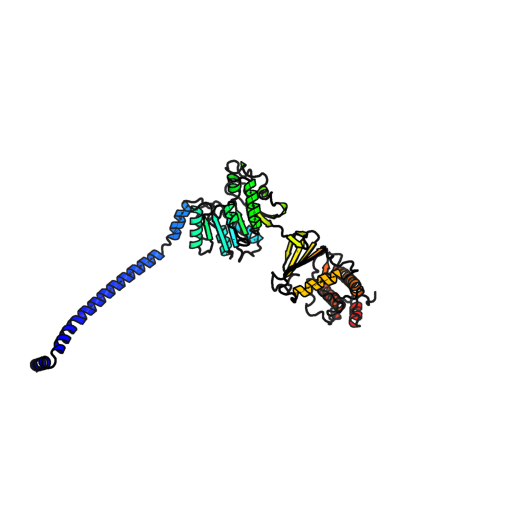 GLN A O 1
ATOM 1506 N N . GLY A 1 193 ? 0.977 3.405 -32.624 1.00 97.81 193 GLY A N 1
ATOM 1507 C CA . GLY A 1 193 ? -0.062 4.391 -32.347 1.00 97.81 193 GLY A CA 1
ATOM 1508 C C . GLY A 1 193 ? -0.489 4.439 -30.877 1.00 97.81 193 GLY A C 1
ATOM 1509 O O . GLY A 1 193 ? -0.267 3.515 -30.084 1.00 97.81 193 GLY A O 1
ATOM 1510 N N . LEU A 1 194 ? -1.136 5.548 -30.509 1.00 98.31 194 LEU A N 1
ATOM 1511 C CA . LEU A 1 194 ? -1.622 5.793 -29.149 1.00 98.31 194 LEU A CA 1
ATOM 1512 C C . LEU A 1 194 ? -2.704 4.789 -28.727 1.00 98.31 194 LEU A C 1
ATOM 1514 O O . LEU A 1 194 ? -2.616 4.236 -27.636 1.00 98.31 194 LEU A O 1
ATOM 1518 N N . GLU A 1 195 ? -3.686 4.508 -29.588 1.00 98.12 195 GLU A N 1
ATOM 1519 C CA . GLU A 1 195 ? -4.800 3.595 -29.273 1.00 98.12 195 GLU A CA 1
ATOM 1520 C C . GLU A 1 195 ? -4.307 2.180 -28.941 1.00 98.12 195 GLU A C 1
ATOM 1522 O O . GLU A 1 195 ? -4.713 1.582 -27.944 1.00 98.12 195 GLU A O 1
ATOM 1527 N N . GLN A 1 196 ? -3.360 1.660 -29.728 1.00 97.75 196 GLN A N 1
ATOM 1528 C CA . GLN A 1 196 ? -2.766 0.352 -29.464 1.00 97.75 196 GLN A CA 1
ATOM 1529 C C . GLN A 1 196 ? -1.928 0.365 -28.180 1.00 97.75 196 GLN A C 1
ATOM 1531 O O . GLN A 1 196 ? -1.964 -0.590 -27.405 1.00 97.75 196 GLN A O 1
ATOM 1536 N N . THR A 1 197 ? -1.222 1.467 -27.907 1.00 98.19 197 THR A N 1
ATOM 1537 C CA . THR A 1 197 ? -0.484 1.643 -26.648 1.00 98.19 197 THR A CA 1
ATOM 1538 C C . THR A 1 197 ? -1.430 1.642 -25.444 1.00 98.19 197 THR A C 1
ATOM 1540 O O . THR A 1 197 ? -1.129 1.005 -24.437 1.00 98.19 197 THR A O 1
ATOM 1543 N N . GLN A 1 198 ? -2.603 2.270 -25.548 1.00 98.50 198 GLN A N 1
ATOM 1544 C CA . GLN A 1 198 ? -3.614 2.258 -24.486 1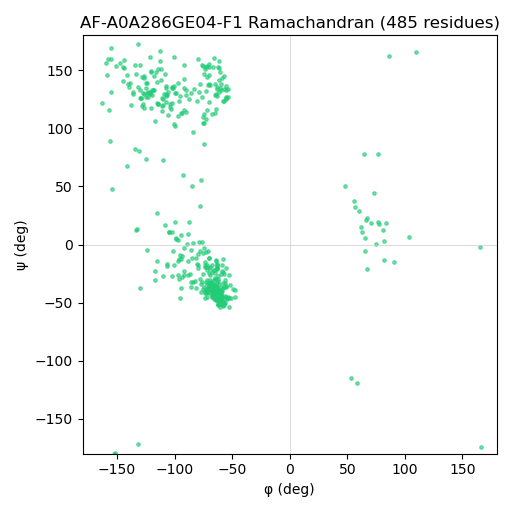.00 98.50 198 GLN A CA 1
ATOM 1545 C C . GLN A 1 198 ? -4.141 0.846 -24.204 1.00 98.50 198 GLN A C 1
ATOM 1547 O O . GLN A 1 198 ? -4.310 0.466 -23.042 1.00 98.50 198 GLN A O 1
ATOM 1552 N N . VAL A 1 199 ? -4.366 0.049 -25.254 1.00 98.12 199 VAL A N 1
ATOM 1553 C CA . VAL A 1 199 ? -4.737 -1.369 -25.124 1.00 98.12 199 VAL A CA 1
ATOM 1554 C C . VAL A 1 199 ? -3.632 -2.154 -24.412 1.00 98.12 199 VAL A C 1
ATOM 1556 O O . VAL A 1 199 ? -3.926 -2.882 -23.464 1.00 98.12 199 VAL A O 1
ATOM 1559 N N . LEU A 1 200 ? -2.366 -1.947 -24.791 1.00 97.88 200 LEU A N 1
ATOM 1560 C CA . LEU A 1 200 ? -1.220 -2.579 -24.129 1.00 97.88 200 LEU A CA 1
ATOM 1561 C C . LEU A 1 200 ? -1.135 -2.221 -22.644 1.00 97.88 200 LEU A C 1
ATOM 1563 O O . LEU A 1 200 ? -0.918 -3.106 -21.819 1.00 97.88 200 LEU A O 1
ATOM 1567 N N . MET A 1 201 ? -1.320 -0.947 -22.285 1.00 98.00 201 MET A N 1
ATOM 1568 C CA . MET A 1 201 ? -1.269 -0.508 -20.886 1.00 98.00 201 MET A CA 1
ATOM 1569 C C . MET A 1 201 ? -2.395 -1.120 -20.055 1.00 98.00 201 MET A C 1
ATOM 1571 O O . MET A 1 201 ? -2.140 -1.607 -18.951 1.00 98.00 201 MET A O 1
ATOM 1575 N N . ARG A 1 202 ? -3.623 -1.165 -20.591 1.00 96.44 202 ARG A N 1
ATOM 1576 C CA . ARG A 1 202 ? -4.752 -1.854 -19.949 1.00 96.44 202 ARG A CA 1
ATOM 1577 C C . ARG A 1 202 ? -4.428 -3.327 -19.703 1.00 96.44 202 ARG A C 1
ATOM 1579 O O . ARG A 1 202 ? -4.590 -3.808 -18.583 1.00 96.44 202 ARG A O 1
ATOM 1586 N N . ASP A 1 203 ? -3.979 -4.036 -20.733 1.00 96.19 203 ASP A N 1
ATOM 1587 C CA . ASP A 1 203 ? -3.751 -5.482 -20.663 1.00 96.19 203 ASP A CA 1
ATOM 1588 C C . ASP A 1 203 ? -2.571 -5.828 -19.741 1.00 96.19 203 ASP A C 1
ATOM 1590 O O . ASP A 1 203 ? -2.603 -6.842 -19.039 1.00 96.19 203 ASP A O 1
ATOM 1594 N N . LEU A 1 204 ? -1.554 -4.964 -19.680 1.00 96.44 204 LEU A N 1
ATOM 1595 C CA . LEU A 1 204 ? -0.436 -5.102 -18.752 1.00 96.44 204 LEU A CA 1
ATOM 1596 C C . LEU A 1 204 ? -0.875 -4.896 -17.292 1.00 96.44 204 LEU A C 1
ATOM 1598 O O . LEU A 1 204 ? -0.535 -5.708 -16.431 1.00 96.44 204 LEU A O 1
ATOM 1602 N N . LEU A 1 205 ? -1.686 -3.869 -17.009 1.00 94.25 205 LEU A N 1
ATOM 1603 C CA . LEU A 1 205 ? -2.222 -3.598 -15.665 1.00 94.25 205 LEU A CA 1
ATOM 1604 C C . LEU A 1 205 ? -3.161 -4.699 -15.155 1.00 94.25 205 LEU A C 1
ATOM 1606 O O . LEU A 1 205 ? -3.297 -4.889 -13.950 1.00 94.25 205 LEU A O 1
ATOM 1610 N N . GLN A 1 206 ? -3.796 -5.465 -16.044 1.00 90.94 206 GLN A N 1
ATOM 1611 C CA . GLN A 1 206 ? -4.573 -6.644 -15.644 1.00 90.94 206 GLN A CA 1
ATOM 1612 C C . GLN A 1 206 ? -3.700 -7.793 -15.119 1.00 90.94 206 GLN A C 1
ATOM 1614 O O . GLN A 1 206 ? -4.211 -8.686 -14.444 1.00 90.94 206 GLN A O 1
ATOM 1619 N N . ARG A 1 207 ? -2.399 -7.787 -15.429 1.00 93.44 207 ARG A N 1
ATOM 1620 C CA . ARG A 1 207 ? -1.466 -8.886 -15.135 1.00 93.44 207 ARG A CA 1
ATOM 1621 C C . ARG A 1 207 ? -0.454 -8.534 -14.055 1.00 93.44 207 ARG A C 1
ATOM 1623 O O . ARG A 1 207 ? 0.036 -9.434 -13.374 1.00 93.44 207 ARG A O 1
ATOM 1630 N N . VAL A 1 208 ? -0.141 -7.248 -13.916 1.00 93.81 208 VAL A N 1
ATOM 1631 C CA . VAL A 1 208 ? 0.931 -6.749 -13.055 1.00 93.81 208 VAL A CA 1
ATOM 1632 C C . VAL A 1 208 ? 0.374 -5.726 -12.063 1.00 93.81 208 VAL A C 1
ATOM 1634 O O . VAL A 1 208 ? -0.297 -4.786 -12.487 1.00 93.81 208 VAL A O 1
ATOM 1637 N N . PRO A 1 209 ? 0.665 -5.864 -10.755 1.00 91.00 209 PRO A N 1
ATOM 1638 C CA . PRO A 1 209 ? 0.132 -4.961 -9.733 1.00 91.00 209 PRO A CA 1
ATOM 1639 C C . PRO A 1 209 ? 0.596 -3.506 -9.870 1.00 91.00 209 PRO A C 1
ATOM 1641 O O . PRO A 1 209 ? -0.174 -2.586 -9.593 1.00 91.00 209 PRO A O 1
ATOM 1644 N N . VAL A 1 210 ? 1.859 -3.299 -10.260 1.00 95.00 210 VAL A N 1
ATOM 1645 C CA . VAL A 1 210 ? 2.499 -1.980 -10.294 1.00 95.00 210 VAL A CA 1
ATOM 1646 C C . VAL A 1 210 ? 3.305 -1.797 -11.576 1.00 95.00 210 VAL A C 1
ATOM 1648 O O . VAL A 1 210 ? 4.140 -2.634 -11.922 1.00 95.00 210 VAL A O 1
ATOM 1651 N N . LEU A 1 211 ? 3.107 -0.660 -12.239 1.00 98.12 211 LEU A N 1
ATOM 1652 C CA . LEU A 1 211 ? 3.952 -0.166 -13.319 1.00 98.12 211 LEU A CA 1
ATOM 1653 C C . LEU A 1 211 ? 4.759 1.041 -12.851 1.00 98.12 211 LEU A C 1
ATOM 1655 O O . LEU A 1 211 ? 4.278 1.868 -12.079 1.00 98.12 211 LEU A O 1
ATOM 1659 N N . VAL A 1 212 ? 5.971 1.173 -13.370 1.00 98.44 212 VAL A N 1
ATOM 1660 C CA . VAL A 1 212 ? 6.829 2.337 -13.173 1.00 98.44 212 VAL A CA 1
ATOM 1661 C C . VAL A 1 212 ? 7.252 2.852 -14.539 1.00 98.44 212 VAL A C 1
ATOM 1663 O O . VAL A 1 212 ? 7.912 2.142 -15.296 1.00 98.44 212 VAL A O 1
ATOM 1666 N N . LEU A 1 213 ? 6.872 4.081 -14.869 1.00 98.38 213 LEU A N 1
ATOM 1667 C CA . LEU A 1 213 ? 7.001 4.622 -16.218 1.00 98.38 213 LEU A CA 1
ATOM 1668 C C . LEU A 1 213 ? 7.787 5.917 -16.216 1.00 98.38 213 LEU A C 1
ATOM 1670 O O . LEU A 1 213 ? 7.480 6.813 -15.439 1.00 98.38 213 LEU A O 1
ATOM 1674 N N . GLU A 1 214 ? 8.726 6.057 -17.142 1.00 98.50 214 GLU A N 1
ATOM 1675 C CA . GLU A 1 214 ? 9.269 7.368 -17.496 1.00 98.50 214 GLU A CA 1
ATOM 1676 C C . GLU A 1 214 ? 8.792 7.728 -18.902 1.00 98.50 214 GLU A C 1
ATOM 1678 O O . GLU A 1 214 ? 9.076 6.998 -19.856 1.00 98.50 214 GLU A O 1
ATOM 1683 N N . LEU A 1 215 ? 8.067 8.839 -19.031 1.00 98.12 215 LEU A N 1
ATOM 1684 C CA . LEU A 1 215 ? 7.365 9.187 -20.266 1.00 98.12 215 LEU A CA 1
ATOM 1685 C C . LEU A 1 215 ? 8.052 10.345 -20.991 1.00 98.12 215 LEU A C 1
ATOM 1687 O O . LEU A 1 215 ? 8.327 11.385 -20.399 1.00 98.12 215 LEU A O 1
ATOM 1691 N N . ALA A 1 216 ? 8.325 10.166 -22.286 1.00 97.12 216 ALA A N 1
ATOM 1692 C CA . ALA A 1 216 ? 8.633 11.301 -23.155 1.00 97.12 216 ALA A CA 1
ATOM 1693 C C . ALA A 1 216 ? 7.362 12.130 -23.364 1.00 97.12 216 ALA A C 1
ATOM 1695 O O . ALA A 1 216 ? 6.254 11.594 -23.282 1.00 97.12 216 ALA A O 1
ATOM 1696 N N . ARG A 1 217 ? 7.523 13.424 -23.632 1.00 95.31 217 ARG A N 1
ATOM 1697 C CA . ARG A 1 217 ? 6.399 14.354 -23.789 1.00 95.31 217 ARG A CA 1
ATOM 1698 C C . ARG A 1 217 ? 6.427 14.976 -25.168 1.00 95.31 217 ARG A C 1
ATOM 1700 O O . ARG A 1 217 ? 7.499 15.193 -25.723 1.00 95.31 217 ARG A O 1
ATOM 1707 N N . LYS A 1 218 ? 5.251 15.289 -25.701 1.00 95.56 218 LYS A N 1
ATOM 1708 C CA . LYS A 1 218 ? 5.152 16.028 -26.953 1.00 95.56 218 LYS A CA 1
ATOM 1709 C C . LYS A 1 218 ? 5.797 17.406 -26.823 1.00 95.56 218 LYS A C 1
ATOM 1711 O O . LYS A 1 218 ? 5.680 18.078 -25.794 1.00 95.56 218 LYS A O 1
ATOM 1716 N N . GLY A 1 219 ? 6.468 17.831 -27.884 1.00 92.81 219 GLY A N 1
ATOM 1717 C CA . GLY A 1 219 ? 7.254 19.047 -27.912 1.00 92.81 219 GLY A CA 1
ATOM 1718 C C . GLY A 1 219 ? 8.532 18.948 -27.085 1.00 92.81 219 GLY A C 1
ATOM 1719 O O . GLY A 1 219 ? 9.052 19.998 -26.719 1.00 92.81 219 GLY A O 1
ATOM 1720 N N . GLU A 1 220 ? 9.025 17.756 -26.733 1.00 90.88 220 GLU A N 1
ATOM 1721 C CA . GLU A 1 220 ? 10.323 17.593 -26.057 1.00 90.88 220 GLU A CA 1
ATOM 1722 C C . GLU A 1 220 ? 11.449 18.149 -26.932 1.00 90.88 220 GLU A C 1
ATOM 1724 O O . GLU A 1 220 ? 12.282 18.908 -26.434 1.00 90.88 220 GLU A O 1
ATOM 1729 N N . ASP A 1 221 ? 11.418 17.809 -28.219 1.00 90.12 221 ASP A N 1
ATOM 1730 C CA . ASP A 1 221 ? 12.241 18.381 -29.282 1.00 90.12 221 ASP A CA 1
ATOM 1731 C C . ASP A 1 221 ? 11.590 18.025 -30.638 1.00 90.12 221 ASP A C 1
ATOM 1733 O O . ASP A 1 221 ? 11.394 16.839 -30.919 1.00 90.12 221 ASP A O 1
ATOM 1737 N N . PRO A 1 222 ? 11.226 19.014 -31.479 1.00 88.94 222 PRO A N 1
ATOM 1738 C CA . PRO A 1 222 ? 10.578 18.761 -32.767 1.00 88.94 222 PRO A CA 1
ATOM 1739 C C . PRO A 1 222 ? 11.441 17.973 -33.766 1.00 88.94 222 PRO A C 1
ATOM 1741 O O . PRO A 1 222 ? 10.889 17.431 -34.725 1.00 88.94 222 PRO A O 1
ATOM 1744 N N . ASP A 1 223 ? 12.760 17.897 -33.564 1.00 92.56 223 ASP A N 1
ATOM 1745 C CA . ASP A 1 223 ? 13.667 17.129 -34.422 1.00 92.56 223 ASP A CA 1
ATOM 1746 C C . ASP A 1 223 ? 13.669 15.626 -34.076 1.00 92.56 223 ASP A C 1
ATOM 1748 O O . ASP A 1 223 ? 14.174 14.798 -34.845 1.00 92.56 223 ASP A O 1
ATOM 1752 N N . LEU A 1 224 ? 13.068 15.232 -32.947 1.00 93.31 224 LEU A N 1
ATOM 1753 C CA . LEU A 1 224 ? 12.917 13.828 -32.576 1.00 93.31 224 LEU A CA 1
ATOM 1754 C C . LEU A 1 224 ? 11.798 13.181 -33.395 1.00 93.31 224 LEU A C 1
ATOM 1756 O O . LEU A 1 224 ? 10.652 13.627 -33.412 1.00 93.31 224 LEU A O 1
ATOM 1760 N N . PHE A 1 225 ? 12.119 12.060 -34.045 1.00 94.94 225 PHE A N 1
ATOM 1761 C CA . PHE A 1 225 ? 11.233 11.404 -35.017 1.00 94.94 225 PHE A CA 1
ATOM 1762 C C . PHE A 1 225 ? 9.858 10.999 -34.461 1.00 94.94 225 PHE A C 1
ATOM 1764 O O . PHE A 1 225 ? 8.908 10.837 -35.226 1.00 94.94 225 PHE A O 1
ATOM 1771 N N . TRP A 1 226 ? 9.753 10.811 -33.146 1.00 94.75 226 TRP A N 1
ATOM 1772 C CA . TRP A 1 226 ? 8.527 10.410 -32.465 1.00 94.75 226 TRP A CA 1
ATOM 1773 C C . TRP A 1 226 ? 7.714 11.589 -31.917 1.00 94.75 226 TRP A C 1
ATOM 1775 O O . TRP A 1 226 ? 6.563 11.371 -31.543 1.00 94.75 226 TRP A O 1
ATOM 1785 N N . ASP A 1 227 ? 8.258 12.813 -31.864 1.00 95.50 227 ASP A N 1
ATOM 1786 C CA . ASP A 1 227 ? 7.689 13.936 -31.092 1.00 95.50 227 ASP A CA 1
ATOM 1787 C C . ASP A 1 227 ? 6.254 14.253 -31.508 1.00 95.50 227 ASP A C 1
ATOM 1789 O O . ASP A 1 227 ? 5.331 14.224 -30.693 1.00 95.50 227 ASP A O 1
ATOM 1793 N N . ALA A 1 228 ? 6.037 14.403 -32.814 1.00 95.94 228 ALA A N 1
ATOM 1794 C CA . ALA A 1 228 ? 4.724 14.690 -33.378 1.00 95.94 228 ALA A CA 1
ATOM 1795 C C . ALA A 1 228 ? 3.682 13.575 -33.151 1.00 95.94 228 ALA A C 1
ATOM 1797 O O . ALA A 1 228 ? 2.485 13.836 -33.277 1.00 95.94 228 ALA A O 1
ATOM 1798 N N . SER A 1 229 ? 4.121 12.349 -32.837 1.00 96.88 229 SER A N 1
ATOM 1799 C CA . SER A 1 229 ? 3.240 11.189 -32.623 1.00 96.88 229 SER A CA 1
ATOM 1800 C C . SER A 1 229 ? 2.753 11.062 -31.181 1.00 96.88 229 SER A C 1
ATOM 1802 O O . SER A 1 229 ? 1.825 10.296 -30.920 1.00 96.88 229 SER A O 1
ATOM 1804 N N . LEU A 1 230 ? 3.367 11.782 -30.240 1.00 97.56 230 LEU A N 1
ATOM 1805 C CA . LEU A 1 230 ? 2.979 11.729 -28.836 1.00 97.56 230 LEU A CA 1
ATOM 1806 C C . LEU A 1 230 ? 1.653 12.469 -28.579 1.00 97.56 230 LEU A C 1
ATOM 1808 O O . LEU A 1 230 ? 1.325 13.426 -29.292 1.00 97.56 230 LEU A O 1
ATOM 1812 N N . PRO A 1 231 ? 0.876 12.037 -27.567 1.00 97.25 231 PRO A N 1
ATOM 1813 C CA . PRO A 1 231 ? -0.303 12.771 -27.115 1.00 97.25 231 PRO A CA 1
ATOM 1814 C C . PRO A 1 231 ? 0.076 14.122 -26.492 1.00 97.25 231 PRO A C 1
ATOM 1816 O O . PRO A 1 231 ? 1.215 14.329 -26.077 1.00 97.25 231 PRO A O 1
ATOM 1819 N N . GLU A 1 232 ? -0.894 15.036 -26.413 1.00 97.06 232 GLU A N 1
ATOM 1820 C CA . GLU A 1 232 ? -0.714 16.322 -25.720 1.00 97.06 232 GLU A CA 1
ATOM 1821 C C . GLU A 1 232 ? -0.515 16.131 -24.205 1.00 97.06 232 GLU A C 1
ATOM 1823 O O . GLU A 1 232 ? 0.310 16.819 -23.611 1.00 97.06 232 GLU A O 1
ATOM 1828 N N . ASP A 1 233 ? -1.244 15.185 -23.596 1.00 97.06 233 ASP A N 1
ATOM 1829 C CA . ASP A 1 233 ? -1.032 14.703 -22.224 1.00 97.06 233 ASP A CA 1
ATOM 1830 C C . ASP A 1 233 ? -0.356 13.326 -22.282 1.00 97.06 233 ASP A C 1
ATOM 1832 O O . ASP A 1 233 ? -0.931 12.365 -22.795 1.00 97.06 233 ASP A O 1
ATOM 1836 N N . GLU A 1 234 ? 0.856 13.195 -21.736 1.00 97.44 234 GLU A N 1
ATOM 1837 C CA . GLU A 1 234 ? 1.574 11.919 -21.689 1.00 97.44 234 GLU A CA 1
ATOM 1838 C C . GLU A 1 234 ? 0.791 10.802 -20.981 1.00 97.44 234 GLU A C 1
ATOM 1840 O O . GLU A 1 234 ? 0.989 9.626 -21.290 1.00 97.44 234 GLU A O 1
ATOM 1845 N N . LEU A 1 235 ? -0.128 11.146 -20.070 1.00 98.19 235 LEU A N 1
ATOM 1846 C CA . LEU A 1 235 ? -0.968 10.188 -19.352 1.00 98.19 235 LEU A CA 1
ATOM 1847 C C . LEU A 1 235 ? -2.139 9.661 -20.191 1.00 98.19 235 LEU A C 1
ATOM 1849 O O . LEU A 1 235 ? -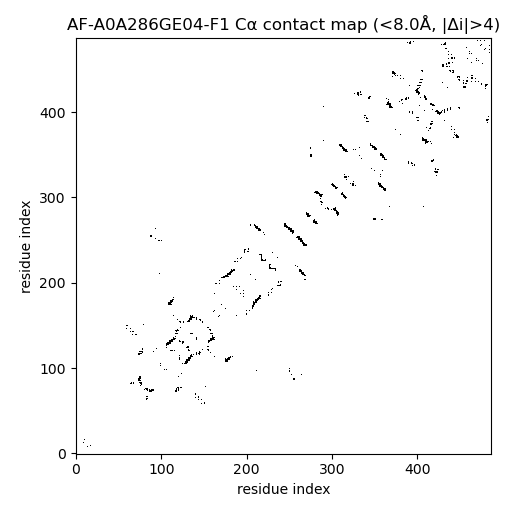2.812 8.719 -19.764 1.00 98.19 235 LEU A O 1
ATOM 1853 N N . ASP A 1 236 ? -2.361 10.175 -21.406 1.00 98.12 236 ASP A N 1
ATOM 1854 C CA . ASP A 1 236 ? -3.374 9.637 -22.322 1.00 98.12 236 ASP A CA 1
ATOM 1855 C C . ASP A 1 236 ? -3.081 8.204 -22.770 1.00 98.12 236 ASP A C 1
ATOM 1857 O O . ASP A 1 236 ? -3.990 7.513 -23.229 1.00 98.12 236 ASP A O 1
ATOM 1861 N N . ILE A 1 237 ? -1.870 7.686 -22.542 1.00 98.12 237 ILE A N 1
ATOM 1862 C CA . ILE A 1 237 ? -1.581 6.247 -22.658 1.00 98.12 237 ILE A CA 1
ATOM 1863 C C . ILE A 1 237 ? -2.448 5.384 -21.721 1.00 98.12 237 ILE A C 1
ATOM 1865 O O . ILE A 1 237 ? -2.574 4.185 -21.941 1.00 98.12 237 ILE A O 1
ATOM 1869 N N . PHE A 1 238 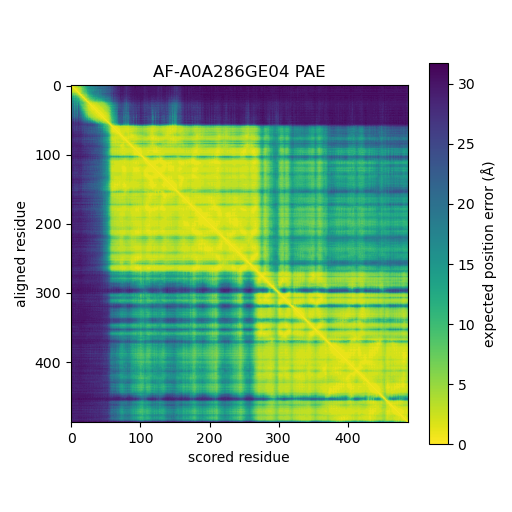? -3.070 5.975 -20.696 1.00 98.00 238 PHE A N 1
ATOM 1870 C CA . PHE A 1 238 ? -3.976 5.303 -19.763 1.00 98.00 238 PHE A CA 1
ATOM 1871 C C . PHE A 1 238 ? -5.451 5.621 -19.993 1.00 98.00 238 PHE A C 1
ATOM 1873 O O . PHE A 1 238 ? -6.271 5.252 -19.158 1.00 98.00 238 PHE A O 1
ATOM 1880 N N . ALA A 1 239 ? -5.832 6.272 -21.097 1.00 97.38 239 ALA A N 1
ATOM 1881 C CA . ALA A 1 239 ? -7.213 6.723 -21.303 1.00 97.38 239 ALA A CA 1
ATOM 1882 C C . ALA A 1 239 ? -8.270 5.614 -21.108 1.00 97.38 239 ALA A C 1
ATOM 1884 O O . ALA A 1 239 ? -9.331 5.878 -20.552 1.00 97.38 239 ALA A O 1
ATOM 1885 N N . LEU A 1 240 ? -7.962 4.365 -21.482 1.00 97.38 240 LEU A N 1
ATOM 1886 C CA . LEU A 1 240 ? -8.871 3.219 -21.325 1.00 97.38 240 LEU A CA 1
ATOM 1887 C C . LEU A 1 240 ? -9.061 2.735 -19.878 1.00 97.38 240 LEU A C 1
ATOM 1889 O O . LEU A 1 240 ? -9.997 1.987 -19.622 1.00 97.38 240 LEU A O 1
ATOM 1893 N N . VAL A 1 241 ? -8.174 3.110 -18.953 1.00 94.56 241 VAL A N 1
ATOM 1894 C CA . VAL A 1 241 ? -8.163 2.644 -17.550 1.00 94.56 241 VAL A CA 1
ATOM 1895 C C . VAL A 1 241 ? -7.988 3.783 -16.548 1.00 94.56 241 VAL A C 1
ATOM 1897 O O . VAL A 1 241 ? -7.726 3.531 -15.375 1.00 94.56 241 VAL A O 1
ATOM 1900 N N . ARG A 1 242 ? -8.129 5.041 -16.984 1.00 91.81 242 ARG A N 1
ATOM 1901 C CA . ARG A 1 242 ? -7.808 6.238 -16.189 1.00 91.81 242 ARG A CA 1
ATOM 1902 C C . ARG A 1 242 ? -8.554 6.263 -14.848 1.00 91.81 242 ARG A C 1
ATOM 1904 O O . ARG A 1 242 ? -7.977 6.639 -13.832 1.00 91.81 242 ARG A O 1
ATOM 1911 N N . ASP A 1 243 ? -9.795 5.780 -14.821 1.00 87.38 243 ASP A N 1
ATOM 1912 C CA . ASP A 1 243 ? -10.614 5.720 -13.605 1.00 87.38 243 ASP A CA 1
ATOM 1913 C C . ASP A 1 243 ? -10.288 4.526 -12.693 1.00 87.38 243 ASP A C 1
ATOM 1915 O O . ASP A 1 243 ? -10.626 4.544 -11.505 1.00 87.38 243 ASP A O 1
ATOM 1919 N N . GLU A 1 244 ? -9.597 3.511 -13.212 1.00 88.38 244 GLU A N 1
ATOM 1920 C CA . GLU A 1 244 ? -9.236 2.276 -12.510 1.00 88.38 244 GLU A CA 1
ATOM 1921 C C . GLU A 1 244 ? -7.837 2.309 -11.891 1.00 88.38 244 GLU A C 1
ATOM 1923 O O . GLU A 1 244 ? -7.488 1.394 -11.146 1.00 88.38 244 GLU A O 1
ATOM 1928 N N . VAL A 1 245 ? -7.033 3.331 -12.186 1.00 92.75 245 VAL A N 1
ATOM 1929 C CA . VAL A 1 245 ? -5.640 3.419 -11.736 1.00 92.75 245 VAL A CA 1
ATOM 1930 C C . VAL A 1 245 ? -5.397 4.598 -10.805 1.00 92.75 245 VAL A C 1
ATOM 1932 O O . VAL A 1 245 ? -6.030 5.648 -10.907 1.00 92.75 245 VAL A O 1
ATOM 1935 N N . GLU A 1 246 ? -4.456 4.420 -9.891 1.00 91.81 246 GLU A N 1
ATOM 1936 C CA . GLU A 1 246 ? -3.802 5.491 -9.155 1.00 91.81 246 GLU A CA 1
ATOM 1937 C C . GLU A 1 246 ? -2.454 5.787 -9.820 1.00 91.81 246 GLU A C 1
ATOM 1939 O O . GLU A 1 246 ? -1.682 4.865 -10.093 1.00 91.81 246 GLU A O 1
ATOM 1944 N N . ILE A 1 247 ? -2.186 7.067 -10.094 1.00 95.44 247 ILE A N 1
ATOM 1945 C CA . ILE A 1 247 ? -0.961 7.542 -10.746 1.00 95.44 247 ILE A CA 1
ATOM 1946 C C . ILE A 1 247 ? -0.265 8.512 -9.793 1.00 95.44 247 ILE A C 1
ATOM 1948 O O . ILE A 1 247 ? -0.798 9.574 -9.476 1.00 95.44 247 ILE A O 1
ATOM 1952 N N . VAL A 1 248 ? 0.942 8.156 -9.362 1.00 95.56 248 VAL A N 1
ATOM 1953 C CA . VAL A 1 248 ? 1.773 8.960 -8.462 1.00 95.56 248 VAL A CA 1
ATOM 1954 C C . VAL A 1 248 ? 3.026 9.399 -9.206 1.00 95.56 248 VAL A C 1
ATOM 1956 O O . VAL A 1 248 ? 3.805 8.565 -9.660 1.00 95.56 248 VAL A O 1
ATOM 1959 N N . GLN A 1 249 ? 3.257 10.707 -9.317 1.00 97.81 249 GLN A N 1
ATOM 1960 C CA . GLN A 1 249 ? 4.492 11.232 -9.896 1.00 97.81 249 GLN A CA 1
ATOM 1961 C C . GLN A 1 249 ? 5.625 11.199 -8.863 1.00 97.81 249 GLN A C 1
ATOM 1963 O O . GLN A 1 249 ? 5.516 11.794 -7.794 1.00 97.81 249 GLN A O 1
ATOM 1968 N N . LEU A 1 250 ? 6.727 10.527 -9.195 1.00 96.88 250 LEU A N 1
ATOM 1969 C CA . LEU A 1 250 ? 7.911 10.419 -8.338 1.00 96.88 250 LEU A CA 1
ATOM 1970 C C . LEU A 1 250 ? 8.910 11.560 -8.545 1.00 96.88 250 LEU A C 1
ATOM 1972 O O . LEU A 1 250 ? 9.693 11.865 -7.648 1.00 96.88 250 LEU A O 1
ATOM 1976 N N . GLY A 1 251 ? 8.923 12.170 -9.730 1.00 96.75 251 GLY A N 1
ATOM 1977 C CA . GLY A 1 251 ? 9.838 13.263 -10.037 1.00 96.75 251 GLY A CA 1
ATOM 1978 C C . GLY A 1 251 ? 9.923 13.592 -11.520 1.00 96.75 251 GLY A C 1
ATOM 1979 O O . GLY A 1 251 ? 9.191 13.038 -12.339 1.00 96.75 251 GLY A O 1
ATOM 1980 N N . MET A 1 252 ? 10.834 14.510 -11.839 1.00 97.12 252 MET A N 1
ATOM 1981 C CA . MET A 1 252 ? 11.201 14.923 -13.193 1.00 97.12 252 MET A CA 1
ATOM 1982 C C . MET A 1 252 ? 12.694 14.662 -13.388 1.00 97.12 252 MET A C 1
ATOM 1984 O O . MET A 1 252 ? 13.496 15.085 -12.557 1.00 97.12 252 MET A O 1
ATOM 1988 N N . PHE A 1 253 ? 13.067 13.996 -14.477 1.00 95.38 253 PHE A N 1
ATOM 1989 C CA . PHE A 1 253 ? 14.439 13.560 -14.737 1.00 95.38 253 PHE A CA 1
ATOM 1990 C C . PHE A 1 253 ? 14.933 14.116 -16.068 1.00 95.38 253 PHE A C 1
ATOM 1992 O O . PHE A 1 253 ? 14.236 14.039 -17.078 1.00 95.38 253 PHE A O 1
ATOM 1999 N N . GLY A 1 254 ? 16.129 14.707 -16.066 1.00 92.12 254 GLY A N 1
ATOM 2000 C CA . GLY A 1 254 ? 16.737 15.259 -17.275 1.00 92.12 254 GLY A CA 1
ATOM 2001 C C . GLY A 1 254 ? 17.004 14.184 -18.330 1.00 92.12 254 GLY A C 1
ATOM 2002 O O . GLY A 1 254 ? 17.222 13.009 -18.009 1.00 92.12 254 GLY A O 1
ATOM 2003 N N . THR A 1 255 ? 17.005 14.596 -19.594 1.00 89.25 255 THR A N 1
ATOM 2004 C CA . THR A 1 255 ? 17.405 13.754 -20.724 1.00 89.25 255 THR A CA 1
ATOM 2005 C C . THR A 1 255 ? 18.703 14.289 -21.326 1.00 89.25 255 THR A C 1
ATOM 2007 O O . THR A 1 255 ? 19.140 15.393 -21.013 1.00 89.25 255 THR A O 1
ATOM 2010 N N . HIS A 1 256 ? 19.351 13.487 -22.169 1.00 86.69 256 HIS A N 1
ATOM 2011 C CA . HIS A 1 256 ? 20.473 13.945 -22.995 1.00 86.69 256 HIS A CA 1
ATOM 2012 C C . HIS A 1 256 ? 20.009 14.501 -24.349 1.00 86.69 256 HIS A C 1
ATOM 2014 O O . HIS A 1 256 ? 20.846 14.854 -25.174 1.00 86.69 256 HIS A O 1
ATOM 2020 N N . LEU A 1 257 ? 18.695 14.507 -24.602 1.00 87.94 257 LEU A N 1
ATOM 2021 C CA . LEU A 1 257 ? 18.112 14.850 -25.897 1.00 87.94 257 LEU A CA 1
ATOM 2022 C C . LEU A 1 257 ? 17.713 16.326 -25.950 1.00 87.94 257 LEU A C 1
ATOM 2024 O O . LEU A 1 257 ? 17.919 16.964 -26.972 1.00 87.94 257 LEU A O 1
ATOM 2028 N N . SER A 1 258 ? 17.197 16.883 -24.851 1.00 88.75 258 SER A N 1
ATOM 2029 C CA . SER A 1 258 ? 16.852 18.303 -24.763 1.00 88.75 258 SER A CA 1
ATOM 2030 C C . SER A 1 258 ? 16.922 18.831 -23.326 1.00 88.75 258 SER A C 1
ATOM 2032 O O . SER A 1 258 ? 17.245 18.110 -22.381 1.00 88.75 258 SER A O 1
ATOM 2034 N N . ASP A 1 259 ? 16.623 20.118 -23.147 1.00 87.38 259 ASP A N 1
ATOM 2035 C CA . ASP A 1 259 ? 16.508 20.773 -21.840 1.00 87.38 259 ASP A CA 1
ATOM 2036 C C . ASP A 1 259 ? 15.236 20.368 -21.069 1.00 87.38 259 ASP A C 1
ATOM 2038 O O . ASP A 1 259 ? 15.070 20.713 -19.893 1.00 87.38 259 ASP A O 1
ATOM 2042 N N . LYS A 1 260 ? 14.336 19.607 -21.702 1.00 89.12 260 LYS A N 1
ATOM 2043 C CA . LYS A 1 260 ? 13.086 19.154 -21.097 1.00 89.12 260 LYS A CA 1
ATOM 2044 C C . LYS A 1 260 ? 13.278 17.843 -20.346 1.00 89.12 260 LYS A C 1
ATOM 2046 O O . LYS A 1 260 ? 13.679 16.818 -20.885 1.00 89.12 260 LYS A O 1
ATOM 2051 N N . ALA A 1 261 ? 12.898 17.868 -19.073 1.00 93.94 261 ALA A N 1
ATOM 2052 C CA . ALA A 1 261 ? 12.847 16.677 -18.238 1.00 93.94 261 ALA A CA 1
ATOM 2053 C C . ALA A 1 261 ? 11.620 15.802 -18.552 1.00 93.94 261 ALA A C 1
ATOM 2055 O O . ALA A 1 261 ? 10.569 16.304 -18.971 1.00 93.94 261 ALA A O 1
ATOM 2056 N N . ARG A 1 262 ? 11.740 14.505 -18.268 1.00 97.31 262 ARG A N 1
ATOM 2057 C CA . ARG A 1 262 ? 10.667 13.511 -18.355 1.00 97.31 262 ARG A CA 1
ATOM 2058 C C . ARG A 1 262 ? 10.114 13.179 -16.971 1.00 97.31 262 ARG A C 1
ATOM 2060 O O . ARG A 1 262 ? 10.901 13.006 -16.036 1.00 97.31 262 ARG A O 1
ATOM 2067 N N . PRO A 1 263 ? 8.788 13.102 -16.805 1.00 98.06 263 PRO A N 1
ATOM 2068 C CA . PRO A 1 263 ? 8.200 12.643 -15.561 1.00 98.06 263 PRO A CA 1
ATOM 2069 C C . PRO A 1 263 ? 8.396 11.137 -15.366 1.00 98.06 263 PRO A C 1
ATOM 2071 O O . PRO A 1 263 ? 8.318 10.353 -16.314 1.00 98.06 263 PRO A O 1
ATOM 2074 N N . LEU A 1 264 ? 8.609 10.747 -14.111 1.00 98.62 264 LEU A N 1
ATOM 2075 C CA . LEU A 1 264 ? 8.577 9.362 -13.652 1.00 98.62 264 LEU A CA 1
ATOM 2076 C C . LEU A 1 264 ? 7.305 9.143 -12.832 1.00 98.62 264 LEU A C 1
ATOM 2078 O O . LEU A 1 264 ? 7.067 9.875 -11.869 1.00 98.62 264 LEU A O 1
ATOM 2082 N N . TYR A 1 265 ? 6.529 8.123 -13.173 1.00 98.62 265 TYR A N 1
ATOM 2083 C CA . TYR A 1 265 ? 5.281 7.767 -12.509 1.00 98.62 265 TYR A CA 1
ATOM 2084 C C . TYR A 1 265 ? 5.332 6.355 -11.939 1.00 98.62 265 TYR A C 1
ATOM 2086 O O . TYR A 1 265 ? 5.947 5.462 -12.521 1.00 98.62 265 TYR A O 1
ATOM 2094 N N . VAL A 1 266 ? 4.615 6.147 -10.840 1.00 97.88 266 VAL A N 1
ATOM 2095 C CA . VAL A 1 266 ? 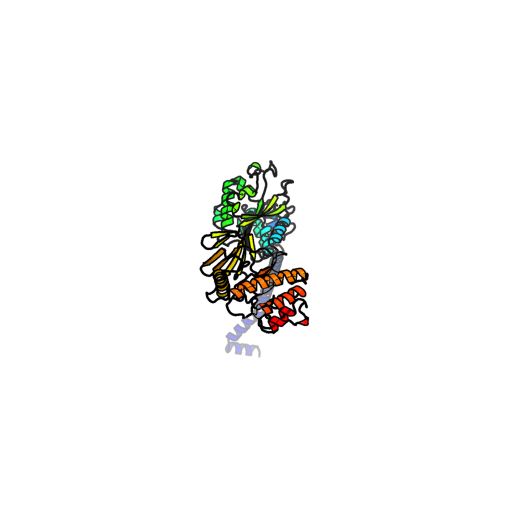4.149 4.834 -10.396 1.00 97.88 266 VAL A CA 1
ATOM 2096 C C . VAL A 1 266 ? 2.665 4.753 -10.684 1.00 97.88 266 VAL A C 1
ATOM 2098 O O . VAL A 1 266 ? 1.917 5.670 -10.347 1.00 97.88 266 VAL A O 1
ATOM 2101 N N . VAL A 1 267 ? 2.250 3.658 -11.306 1.00 96.81 267 VAL A N 1
ATOM 2102 C CA . VAL A 1 267 ? 0.859 3.398 -11.651 1.00 96.81 267 VAL A CA 1
ATOM 2103 C C . VAL A 1 267 ? 0.454 2.062 -11.065 1.00 96.81 267 VAL A C 1
ATOM 2105 O O . VAL A 1 267 ? 1.116 1.052 -11.288 1.00 96.81 267 VAL A O 1
ATOM 2108 N N . SER A 1 268 ? -0.633 2.048 -10.311 1.00 93.25 268 SER A N 1
ATOM 2109 C CA . SER A 1 268 ? -1.197 0.827 -9.739 1.00 93.25 268 SER A CA 1
ATOM 2110 C C . SER A 1 268 ? -2.701 0.813 -9.944 1.00 93.25 268 SER A C 1
ATOM 2112 O O . SER A 1 268 ? -3.318 1.865 -10.112 1.00 93.25 268 SER A O 1
ATOM 2114 N N . ARG A 1 269 ? -3.316 -0.370 -9.976 1.00 88.38 269 ARG A N 1
ATOM 2115 C CA . ARG A 1 269 ? -4.780 -0.439 -9.996 1.00 88.38 269 ARG A CA 1
ATOM 2116 C C . ARG A 1 269 ? -5.316 -0.016 -8.637 1.00 88.38 269 ARG A C 1
ATOM 2118 O O . ARG A 1 269 ? -4.807 -0.459 -7.609 1.00 88.38 269 ARG A O 1
ATOM 2125 N N . LYS A 1 270 ? -6.378 0.786 -8.647 1.00 85.88 270 LYS A N 1
ATOM 2126 C CA . LYS A 1 270 ? -7.158 1.065 -7.446 1.00 85.88 270 LYS A CA 1
ATOM 2127 C C . LYS A 1 270 ? -7.658 -0.263 -6.906 1.00 85.88 270 LYS A C 1
ATOM 2129 O O . LYS A 1 270 ? -8.315 -1.025 -7.618 1.00 85.88 270 LYS A O 1
ATOM 2134 N N . GLU A 1 271 ? -7.323 -0.540 -5.657 1.00 85.44 271 GLU A N 1
ATOM 2135 C CA . GLU A 1 271 ? -7.823 -1.727 -4.992 1.00 85.44 271 GLU A CA 1
ATOM 2136 C C . GLU A 1 271 ? -9.348 -1.618 -4.847 1.00 85.44 271 GLU A C 1
ATOM 2138 O O . GLU A 1 271 ? -9.896 -0.551 -4.556 1.00 85.44 271 GLU A O 1
ATOM 2143 N N . ARG A 1 272 ? -10.049 -2.727 -5.090 1.00 88.31 272 ARG A N 1
ATOM 2144 C CA . ARG A 1 272 ? -11.494 -2.828 -4.896 1.00 88.31 272 ARG A CA 1
ATOM 2145 C C . ARG A 1 272 ? -11.821 -4.111 -4.156 1.00 88.31 272 ARG A C 1
ATOM 2147 O O . ARG A 1 272 ? -11.146 -5.124 -4.334 1.00 88.31 272 ARG A O 1
ATOM 2154 N N . VAL A 1 273 ? -12.858 -4.051 -3.335 1.00 91.00 273 VAL A N 1
ATOM 2155 C CA . VAL A 1 273 ? -13.388 -5.199 -2.604 1.00 91.00 273 VAL A CA 1
ATOM 2156 C C . VAL A 1 273 ? -14.857 -5.352 -2.961 1.00 91.00 273 VAL A C 1
ATOM 2158 O O . VAL A 1 273 ? -15.622 -4.394 -2.843 1.00 91.00 273 VAL A O 1
ATOM 2161 N N . SER A 1 274 ? -15.233 -6.554 -3.389 1.00 91.75 274 SER A N 1
ATOM 2162 C CA . SER A 1 274 ? -16.625 -6.927 -3.625 1.00 91.75 274 SER A CA 1
ATOM 2163 C C . SER A 1 274 ? -17.226 -7.505 -2.350 1.00 91.75 274 SER A C 1
ATOM 2165 O O . SER A 1 274 ? -16.592 -8.342 -1.705 1.00 91.7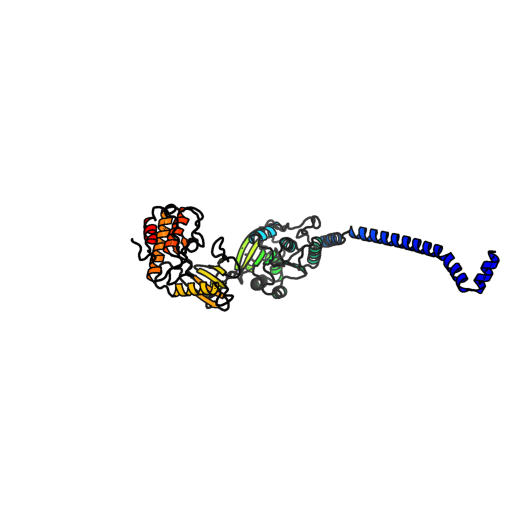5 274 SER A O 1
ATOM 2167 N N . VAL A 1 275 ? -18.420 -7.044 -1.988 1.00 94.19 275 VAL A N 1
ATOM 2168 C CA . VAL A 1 275 ? -19.238 -7.592 -0.898 1.00 94.19 275 VAL A CA 1
ATOM 2169 C C . VAL A 1 275 ? -20.679 -7.633 -1.398 1.00 94.19 275 VAL A C 1
ATOM 2171 O O . VAL A 1 275 ? -21.200 -6.591 -1.786 1.00 94.19 275 VAL A O 1
ATOM 2174 N N . ASN A 1 276 ? -21.305 -8.814 -1.447 1.00 92.44 276 ASN A N 1
ATOM 2175 C CA . ASN A 1 276 ? -22.690 -9.000 -1.923 1.00 92.44 276 ASN A CA 1
ATOM 2176 C C . ASN A 1 276 ? -22.986 -8.304 -3.275 1.00 92.44 276 ASN A C 1
ATOM 2178 O O . ASN A 1 276 ? -23.949 -7.545 -3.402 1.00 92.44 276 ASN A O 1
ATOM 2182 N N . ASP A 1 277 ? -22.131 -8.530 -4.279 1.00 88.81 277 ASP A N 1
ATOM 2183 C CA . ASP A 1 277 ? -22.197 -7.918 -5.622 1.00 88.81 277 ASP A CA 1
ATOM 2184 C C . ASP A 1 277 ? -22.032 -6.382 -5.659 1.00 88.81 277 ASP A C 1
ATOM 2186 O O . ASP A 1 277 ? -22.233 -5.744 -6.700 1.00 88.81 277 ASP A O 1
ATOM 2190 N N . ARG A 1 278 ? -21.638 -5.759 -4.542 1.00 94.25 278 ARG A N 1
ATOM 2191 C CA . ARG A 1 278 ? -21.324 -4.333 -4.459 1.00 94.25 278 ARG A CA 1
ATOM 2192 C C . ARG A 1 278 ? -19.823 -4.102 -4.346 1.00 94.25 278 ARG A C 1
ATOM 2194 O O . ARG A 1 278 ? -19.145 -4.628 -3.472 1.00 94.25 278 ARG A O 1
ATOM 2201 N N . GLU A 1 279 ? -19.323 -3.228 -5.211 1.00 93.06 279 GLU A N 1
ATOM 2202 C CA . GLU A 1 279 ? -17.912 -2.857 -5.271 1.00 93.06 279 GLU A CA 1
ATOM 2203 C C . GLU A 1 279 ? -17.588 -1.655 -4.377 1.00 93.06 279 GLU A C 1
ATOM 2205 O O . GLU A 1 279 ? -18.184 -0.581 -4.517 1.00 93.06 279 GLU A O 1
ATOM 2210 N N . TYR A 1 280 ? -16.568 -1.805 -3.536 1.00 93.56 280 TYR A N 1
ATOM 2211 C CA . TYR A 1 280 ? -16.027 -0.755 -2.679 1.00 93.56 280 TYR A CA 1
ATOM 2212 C C . TYR A 1 280 ? -14.600 -0.413 -3.097 1.00 93.56 280 TYR A C 1
ATOM 2214 O O . TYR A 1 280 ? -13.720 -1.271 -3.083 1.00 93.56 280 TYR A O 1
ATOM 2222 N N . ALA A 1 281 ? -14.362 0.849 -3.456 1.00 90.25 281 ALA A N 1
ATOM 2223 C CA . ALA A 1 281 ? -13.017 1.335 -3.741 1.00 90.25 281 ALA A CA 1
ATOM 2224 C C . ALA A 1 281 ? -12.216 1.479 -2.440 1.00 90.25 281 ALA A C 1
ATOM 2226 O O . ALA A 1 281 ? -12.689 2.085 -1.476 1.00 90.25 281 ALA A O 1
ATOM 2227 N N . VAL A 1 282 ? -10.995 0.953 -2.440 1.00 91.06 282 VAL A N 1
ATOM 2228 C CA . VAL A 1 282 ? -10.048 1.034 -1.330 1.00 91.06 282 VAL A CA 1
ATOM 2229 C C . VAL A 1 282 ? -9.013 2.109 -1.650 1.00 91.06 282 VAL A C 1
ATOM 2231 O O . VAL A 1 282 ? -8.322 2.050 -2.662 1.00 91.06 282 VAL A O 1
ATOM 2234 N N . THR A 1 283 ? -8.917 3.107 -0.777 1.00 85.62 283 THR A N 1
ATOM 2235 C CA . THR A 1 283 ? -7.937 4.198 -0.844 1.00 85.62 283 THR A CA 1
ATOM 2236 C C . THR A 1 283 ? -6.668 3.889 -0.059 1.00 85.62 283 THR A C 1
ATOM 2238 O O . THR A 1 283 ? -5.615 4.444 -0.341 1.00 85.62 283 THR A O 1
ATOM 2241 N N . SER A 1 284 ? -6.754 3.046 0.971 1.00 84.44 284 SER A N 1
ATOM 2242 C CA . SER A 1 284 ? -5.589 2.600 1.738 1.00 84.44 284 SER A CA 1
ATOM 2243 C C . SER A 1 284 ? -5.887 1.306 2.487 1.00 84.44 284 SER A C 1
ATOM 2245 O O . SER A 1 284 ? -7.043 0.999 2.782 1.00 84.44 284 SER A O 1
ATOM 2247 N N . SER A 1 285 ? -4.845 0.542 2.817 1.00 86.94 285 SER A N 1
ATOM 2248 C CA . SER A 1 285 ? -4.977 -0.689 3.595 1.00 86.94 285 SER A CA 1
ATOM 2249 C C . SER A 1 285 ? -3.798 -0.911 4.541 1.00 86.94 285 SER A C 1
ATOM 2251 O O . SER A 1 285 ? -2.684 -0.442 4.305 1.00 86.94 285 SER A O 1
ATOM 2253 N N . ARG A 1 286 ? -4.044 -1.622 5.644 1.00 82.94 286 ARG A N 1
ATOM 2254 C CA . ARG A 1 286 ? -3.020 -2.082 6.589 1.00 82.94 286 ARG A CA 1
ATOM 2255 C C . ARG A 1 286 ? -3.374 -3.461 7.138 1.00 82.94 286 ARG A C 1
ATOM 2257 O O . ARG A 1 286 ? -4.547 -3.808 7.241 1.00 82.94 286 ARG A O 1
ATOM 2264 N N . ALA A 1 287 ? -2.359 -4.230 7.516 1.00 79.75 287 ALA A N 1
ATOM 2265 C CA . ALA A 1 287 ? -2.546 -5.513 8.199 1.00 79.75 287 ALA A CA 1
ATOM 2266 C C . ALA A 1 287 ? -2.664 -5.355 9.728 1.00 79.75 287 ALA A C 1
ATOM 2268 O O . ALA A 1 287 ? -3.267 -6.186 10.398 1.00 79.75 287 ALA A O 1
ATOM 2269 N N . GLU A 1 288 ? -2.102 -4.282 10.294 1.00 78.69 288 GLU A N 1
ATOM 2270 C CA . GLU A 1 288 ? -2.103 -4.055 11.743 1.00 78.69 288 GLU A CA 1
ATOM 2271 C C . GLU A 1 288 ? -3.392 -3.358 12.198 1.00 78.69 288 GLU A C 1
ATOM 2273 O O . GLU A 1 288 ? -3.769 -2.319 11.652 1.00 78.69 288 GLU A O 1
ATOM 2278 N N . ALA A 1 289 ? -4.054 -3.878 13.234 1.00 80.12 289 ALA A N 1
ATOM 2279 C CA . ALA A 1 289 ? -5.243 -3.232 13.801 1.00 80.12 289 ALA A CA 1
ATOM 2280 C C . ALA A 1 289 ? -4.911 -1.840 14.368 1.00 80.12 289 ALA A C 1
ATOM 2282 O O . ALA A 1 289 ? -5.650 -0.882 14.144 1.00 80.12 289 ALA A O 1
ATOM 2283 N N . TYR A 1 290 ? -3.756 -1.725 15.027 1.00 79.25 290 TYR A N 1
ATOM 2284 C CA . TYR A 1 290 ? -3.183 -0.507 15.597 1.00 79.25 290 TYR A CA 1
ATOM 2285 C C . TYR A 1 290 ? -1.650 -0.655 15.703 1.00 79.25 290 TYR A C 1
ATOM 2287 O O . TYR A 1 290 ? -1.164 -1.793 15.729 1.00 79.25 290 TYR A O 1
ATOM 2295 N N . PRO A 1 291 ? -0.883 0.451 15.803 1.00 73.94 291 PRO A N 1
ATOM 2296 C CA . PRO A 1 291 ? 0.576 0.397 15.905 1.00 73.94 291 PRO A CA 1
ATOM 2297 C C . PRO A 1 291 ? 1.057 -0.484 17.068 1.00 73.94 291 PRO A C 1
ATOM 2299 O O . PRO A 1 291 ? 0.657 -0.282 18.219 1.00 73.94 291 PRO A O 1
ATOM 2302 N N . GLY A 1 292 ? 1.915 -1.463 16.765 1.00 69.25 292 GLY A N 1
ATOM 2303 C CA . GLY A 1 292 ? 2.497 -2.373 17.761 1.00 69.25 292 GLY A CA 1
ATOM 2304 C C . GLY A 1 292 ? 1.559 -3.485 18.245 1.00 69.25 292 GLY A C 1
ATOM 2305 O O . GLY A 1 292 ? 1.799 -4.068 19.302 1.00 69.25 292 GLY A O 1
ATOM 2306 N N . SER A 1 293 ? 0.479 -3.778 17.513 1.00 72.19 293 SER A N 1
ATOM 2307 C CA . SER A 1 293 ? -0.418 -4.890 17.843 1.00 72.19 293 SER A CA 1
ATOM 2308 C C . SER A 1 293 ? 0.319 -6.235 17.836 1.00 72.19 293 SER A C 1
ATOM 2310 O O . SER A 1 293 ? 1.018 -6.576 16.887 1.00 72.19 293 SER A O 1
ATOM 2312 N N . ALA A 1 294 ? 0.113 -7.051 18.873 1.00 58.84 294 ALA A N 1
ATOM 2313 C CA . ALA A 1 294 ? 0.644 -8.416 18.930 1.00 58.84 294 ALA A CA 1
ATOM 2314 C C . ALA A 1 294 ? -0.055 -9.372 17.939 1.00 58.84 294 ALA A C 1
ATOM 2316 O O . ALA A 1 294 ? 0.423 -10.479 17.711 1.00 58.84 294 ALA A O 1
ATOM 2317 N N . ALA A 1 295 ? -1.174 -8.950 17.335 1.00 55.78 295 ALA A N 1
ATOM 2318 C CA . ALA A 1 295 ? -1.931 -9.735 16.362 1.00 55.78 295 ALA A CA 1
ATOM 2319 C C . ALA A 1 295 ? -1.285 -9.779 14.959 1.00 55.78 295 ALA A C 1
ATOM 2321 O O . ALA A 1 295 ? -1.831 -10.415 14.062 1.00 55.78 295 ALA A O 1
ATOM 2322 N N . VAL A 1 296 ? -0.113 -9.158 14.764 1.00 51.38 296 VAL A N 1
ATOM 2323 C CA . VAL A 1 296 ? 0.653 -9.124 13.497 1.00 51.38 296 VAL A CA 1
ATOM 2324 C C . VAL A 1 296 ? 1.408 -10.444 13.256 1.00 51.38 296 VAL A C 1
ATOM 2326 O O . VAL A 1 296 ? 2.505 -10.472 12.713 1.00 51.38 296 VAL A O 1
ATOM 2329 N N . VAL A 1 297 ? 0.845 -11.577 13.685 1.00 47.03 297 VAL A N 1
ATOM 2330 C CA . VAL A 1 297 ? 1.508 -12.884 13.530 1.00 47.03 297 VAL A CA 1
ATOM 2331 C C . VAL A 1 297 ? 1.460 -13.361 12.072 1.00 47.03 297 VAL A C 1
ATOM 2333 O O . VAL A 1 297 ? 2.289 -14.170 11.672 1.00 47.03 297 VAL A O 1
ATOM 2336 N N . ASP A 1 298 ? 0.559 -12.814 11.250 1.00 53.38 298 ASP A N 1
ATOM 2337 C CA . ASP A 1 298 ? 0.525 -13.086 9.814 1.00 53.38 298 ASP A CA 1
ATOM 2338 C C . ASP A 1 298 ? -0.180 -11.949 9.051 1.00 53.38 298 ASP A C 1
ATOM 2340 O O . ASP A 1 298 ? -1.382 -11.718 9.239 1.00 53.38 298 ASP A O 1
ATOM 2344 N N . HIS A 1 299 ? 0.566 -11.246 8.186 1.00 51.03 299 HIS A N 1
ATOM 2345 C CA . HIS A 1 299 ? 0.063 -10.186 7.300 1.00 51.03 299 HIS A CA 1
ATOM 2346 C C . HIS A 1 299 ? -1.050 -10.666 6.351 1.00 51.03 299 HIS A C 1
ATOM 2348 O O . HIS A 1 299 ? -1.728 -9.838 5.744 1.00 51.03 299 HIS A O 1
ATOM 2354 N N . GLU A 1 300 ? -1.257 -11.979 6.230 1.00 60.19 300 GLU A N 1
ATOM 2355 C CA . GLU A 1 300 ? -2.301 -12.566 5.394 1.00 60.19 300 GLU A CA 1
ATOM 2356 C C . GLU A 1 300 ? -3.614 -12.860 6.136 1.00 60.19 300 GLU A C 1
ATOM 2358 O O . GLU A 1 300 ? -4.619 -13.190 5.504 1.00 60.19 300 GLU A O 1
ATOM 2363 N N . SER A 1 301 ? -3.637 -12.754 7.469 1.00 77.81 301 SER A N 1
ATOM 2364 C CA . SER A 1 301 ? -4.788 -13.202 8.265 1.00 77.81 301 SER A CA 1
ATOM 2365 C C . SER A 1 301 ? -5.894 -12.153 8.412 1.00 77.81 301 SER A C 1
ATOM 2367 O O . SER A 1 301 ? -7.070 -12.517 8.510 1.00 77.81 301 SER A O 1
ATOM 2369 N N . ARG A 1 302 ? -5.540 -10.861 8.443 1.00 86.81 302 ARG A N 1
ATOM 2370 C CA . ARG A 1 302 ? -6.472 -9.736 8.615 1.00 86.81 302 ARG A CA 1
ATOM 2371 C C . ARG A 1 302 ? -6.023 -8.523 7.814 1.00 86.81 302 ARG A C 1
ATOM 2373 O O . ARG A 1 302 ? -4.840 -8.191 7.782 1.00 86.81 302 ARG A O 1
ATOM 2380 N N . ARG A 1 303 ? -6.986 -7.830 7.215 1.00 89.44 303 ARG A N 1
ATOM 2381 C CA . ARG A 1 303 ? -6.787 -6.572 6.496 1.00 89.44 303 ARG A CA 1
ATOM 2382 C C . ARG A 1 303 ? -7.813 -5.547 6.953 1.00 89.44 303 ARG A C 1
ATOM 2384 O O . ARG A 1 303 ? -9.000 -5.845 7.067 1.00 89.44 303 ARG A O 1
ATOM 2391 N N . TYR A 1 304 ? -7.333 -4.336 7.177 1.00 91.25 304 TYR A N 1
ATOM 2392 C CA . TYR A 1 304 ? -8.120 -3.163 7.519 1.00 91.25 304 TYR A CA 1
ATOM 2393 C C . TYR A 1 304 ? -7.960 -2.173 6.375 1.00 91.25 304 TYR A C 1
ATOM 2395 O O . TYR A 1 304 ? -6.834 -1.827 6.017 1.00 91.25 304 TYR A O 1
ATOM 2403 N N . MET A 1 305 ? -9.063 -1.777 5.754 1.00 93.12 305 MET A N 1
ATOM 2404 C CA . MET A 1 305 ? -9.066 -0.990 4.525 1.00 93.12 305 MET A CA 1
ATOM 2405 C C . MET A 1 305 ? -9.958 0.238 4.695 1.00 93.12 305 MET A C 1
ATOM 2407 O O . MET A 1 305 ? -11.000 0.179 5.347 1.00 93.12 305 MET A O 1
ATOM 2411 N N . TRP A 1 306 ? -9.558 1.351 4.093 1.00 93.12 306 TRP A N 1
ATOM 2412 C CA . TRP A 1 306 ? -10.339 2.583 4.046 1.00 93.12 306 TRP A CA 1
ATOM 2413 C C . TRP A 1 306 ? -10.779 2.832 2.618 1.00 93.12 306 TRP A C 1
ATOM 2415 O O . TRP A 1 306 ? -10.008 2.610 1.688 1.00 93.12 306 TRP A O 1
ATOM 2425 N N . GLY A 1 307 ? -12.001 3.324 2.466 1.00 92.12 307 GLY A N 1
ATOM 2426 C CA . GLY A 1 307 ? -12.522 3.852 1.214 1.00 92.12 307 GLY A CA 1
ATOM 2427 C C . GLY A 1 307 ? -13.190 5.203 1.433 1.00 92.12 307 GLY A C 1
ATOM 2428 O O . GLY A 1 307 ? -13.142 5.781 2.529 1.00 92.12 307 GLY A O 1
ATOM 2429 N N . ASP A 1 308 ? -13.852 5.696 0.391 1.00 88.56 308 ASP A N 1
ATOM 2430 C CA . ASP A 1 308 ? -14.664 6.905 0.491 1.00 88.56 308 ASP A CA 1
ATOM 2431 C C . ASP A 1 308 ? -15.893 6.652 1.379 1.00 88.56 308 ASP A C 1
ATOM 2433 O O . ASP A 1 308 ? -16.754 5.828 1.067 1.00 88.56 308 ASP A O 1
ATOM 2437 N N . GLY A 1 309 ? -15.933 7.301 2.544 1.00 93.38 309 GLY A N 1
ATOM 2438 C CA . GLY A 1 309 ? -17.012 7.153 3.526 1.00 93.38 309 GLY A CA 1
ATOM 2439 C C . GLY A 1 309 ? -17.147 5.768 4.180 1.00 93.38 309 GLY A C 1
ATOM 2440 O O . GLY A 1 309 ? -18.088 5.568 4.953 1.00 93.38 309 GLY A O 1
ATOM 2441 N N . VAL A 1 310 ? -16.229 4.827 3.926 1.00 96.25 310 VAL A N 1
ATOM 2442 C CA . VAL A 1 310 ? -16.292 3.452 4.455 1.00 96.25 310 VAL A CA 1
ATOM 2443 C C . VAL A 1 310 ? -14.991 2.991 5.113 1.00 96.25 310 VAL A C 1
ATOM 2445 O O . VAL A 1 310 ? -13.896 3.456 4.788 1.00 96.25 310 VAL A O 1
ATOM 2448 N N . PHE A 1 311 ? -15.130 2.041 6.032 1.00 95.88 311 PHE A N 1
ATOM 2449 C CA . PHE A 1 311 ? -14.052 1.242 6.609 1.00 95.88 311 PHE A CA 1
ATOM 2450 C C . PHE A 1 311 ? -14.383 -0.238 6.405 1.00 95.88 311 PHE A C 1
ATOM 2452 O O . PHE A 1 311 ? -15.539 -0.622 6.549 1.00 95.88 311 PHE A O 1
ATOM 2459 N N . ILE A 1 312 ? -13.404 -1.066 6.050 1.00 95.62 312 ILE A N 1
ATOM 2460 C CA . ILE A 1 312 ? -13.624 -2.474 5.704 1.00 95.62 312 ILE A CA 1
ATOM 2461 C C . ILE A 1 312 ? -12.662 -3.346 6.513 1.00 95.62 312 ILE A C 1
ATOM 2463 O O . ILE A 1 312 ? -11.446 -3.149 6.464 1.00 95.62 312 ILE A O 1
ATOM 2467 N N . LYS A 1 313 ? -13.203 -4.332 7.232 1.00 94.81 313 LYS A N 1
ATOM 2468 C CA . LYS A 1 313 ? -12.437 -5.417 7.860 1.00 94.81 313 LYS A CA 1
ATOM 2469 C C . LYS A 1 313 ? -12.535 -6.654 6.970 1.00 94.81 313 LYS A C 1
ATOM 2471 O O . LYS A 1 313 ? -13.636 -7.048 6.601 1.00 94.81 313 LYS A O 1
ATOM 2476 N N . GLN A 1 314 ? -11.409 -7.282 6.647 1.00 92.62 314 GLN A N 1
ATOM 2477 C CA . GLN A 1 314 ? -11.369 -8.550 5.915 1.00 92.62 314 GLN A CA 1
ATOM 2478 C C . GLN A 1 314 ? -10.515 -9.570 6.662 1.00 92.62 314 GLN A C 1
ATOM 2480 O O . GLN A 1 314 ? -9.353 -9.308 6.966 1.00 92.62 314 GLN A O 1
ATOM 2485 N N . TYR A 1 315 ? -11.107 -10.706 7.020 1.00 91.25 315 TYR A N 1
ATOM 2486 C CA . TYR A 1 315 ? -10.510 -11.732 7.872 1.00 91.25 315 TYR A CA 1
ATOM 2487 C C . TYR A 1 315 ? -10.426 -13.043 7.092 1.00 91.25 315 TYR A C 1
ATOM 2489 O O . TYR A 1 315 ? -11.439 -13.516 6.577 1.00 91.25 315 TYR A O 1
ATOM 2497 N N . ARG A 1 316 ? -9.243 -13.667 7.058 1.00 88.38 316 ARG A N 1
ATOM 2498 C CA . ARG A 1 316 ? -9.086 -15.039 6.568 1.00 88.38 316 ARG A CA 1
ATOM 2499 C C . ARG A 1 316 ? -9.528 -16.024 7.652 1.00 88.38 316 ARG A C 1
ATOM 2501 O O . ARG A 1 316 ? -9.124 -15.928 8.816 1.00 88.38 316 ARG A O 1
ATOM 2508 N N . LEU A 1 317 ? -10.362 -16.972 7.258 1.00 86.31 317 LEU A N 1
ATOM 2509 C CA . LEU A 1 317 ? -11.031 -17.985 8.057 1.00 86.31 317 LEU A CA 1
ATOM 2510 C C . LEU A 1 317 ? -10.422 -19.348 7.715 1.00 86.31 317 LEU A C 1
ATOM 2512 O O . LEU A 1 317 ? -11.050 -20.157 7.039 1.00 86.31 317 LEU A O 1
ATOM 2516 N N . ALA A 1 318 ? -9.191 -19.604 8.172 1.00 73.75 318 ALA A N 1
ATOM 2517 C CA . ALA A 1 318 ? -8.502 -20.875 7.904 1.00 73.75 318 ALA A CA 1
ATOM 2518 C C . ALA A 1 318 ? -9.388 -22.100 8.222 1.00 73.75 318 ALA A C 1
ATOM 2520 O O . ALA A 1 318 ? -9.410 -23.072 7.476 1.00 73.75 318 ALA A O 1
ATOM 2521 N N . GLU A 1 319 ? -10.175 -22.007 9.301 1.00 71.44 319 GLU A N 1
ATOM 2522 C CA . GLU A 1 319 ? -11.242 -22.944 9.651 1.00 71.44 319 GLU A CA 1
ATOM 2523 C C . GLU A 1 319 ? -12.423 -22.188 10.284 1.00 71.44 319 GLU A C 1
ATOM 2525 O O . GLU A 1 319 ? -12.250 -21.105 10.861 1.00 71.44 319 GLU A O 1
ATOM 2530 N N . ARG A 1 320 ? -13.625 -22.786 10.259 1.00 62.94 320 ARG A N 1
ATOM 2531 C CA . ARG A 1 320 ? -14.844 -22.215 10.878 1.00 62.94 320 ARG A CA 1
ATOM 2532 C C . ARG A 1 320 ? -14.716 -21.964 12.385 1.00 62.94 320 ARG A C 1
ATOM 2534 O O . ARG A 1 320 ? -15.445 -21.146 12.928 1.00 62.94 320 ARG A O 1
ATOM 2541 N N . THR A 1 321 ? -13.805 -22.662 13.057 1.00 66.38 321 THR A N 1
ATOM 2542 C CA . THR A 1 321 ? -13.527 -22.545 14.498 1.00 66.38 321 THR A CA 1
ATOM 2543 C C . THR A 1 321 ? -12.345 -21.632 14.815 1.00 66.38 321 THR A C 1
ATOM 2545 O O . THR A 1 321 ? -11.957 -21.514 15.977 1.00 66.38 321 THR A O 1
ATOM 2548 N N . SER A 1 322 ? -11.749 -20.991 13.806 1.00 80.19 322 SER A N 1
ATOM 2549 C CA . SER A 1 322 ? -10.637 -20.067 14.019 1.00 80.19 322 SER A CA 1
ATOM 2550 C C . SER A 1 322 ? -11.052 -18.880 14.896 1.00 80.19 322 SER A C 1
ATOM 2552 O O . SER A 1 322 ? -12.207 -18.445 14.895 1.00 80.19 322 SER A O 1
ATOM 2554 N N . ALA A 1 323 ? -10.087 -18.306 15.620 1.00 83.12 323 ALA A N 1
ATOM 2555 C CA . ALA A 1 323 ? -10.318 -17.089 16.399 1.00 83.12 323 ALA A CA 1
ATOM 2556 C C . ALA A 1 323 ? -10.871 -15.951 15.521 1.00 83.12 323 ALA A C 1
ATOM 2558 O O . ALA A 1 323 ? -11.751 -15.217 15.958 1.00 83.12 323 ALA A O 1
ATOM 2559 N N . ASN A 1 324 ? -10.416 -15.855 14.266 1.00 86.94 324 ASN A N 1
ATOM 2560 C CA . ASN A 1 324 ? -10.923 -14.896 13.285 1.00 86.94 324 ASN A CA 1
ATOM 2561 C C . ASN A 1 324 ? -12.408 -15.108 12.979 1.00 86.94 324 ASN A C 1
ATOM 2563 O O . ASN A 1 324 ? -13.165 -14.142 13.021 1.00 86.94 324 ASN A O 1
ATOM 2567 N N . ALA A 1 325 ? -12.826 -16.353 12.722 1.00 86.56 325 ALA A N 1
ATOM 2568 C CA . ALA A 1 325 ? -14.227 -16.678 12.467 1.00 86.56 325 ALA A CA 1
ATOM 2569 C C . ALA A 1 325 ? -15.116 -16.314 13.660 1.00 86.56 325 ALA A C 1
ATOM 2571 O O . ALA A 1 325 ? -16.167 -15.706 13.468 1.00 86.56 325 ALA A O 1
ATOM 2572 N N . ARG A 1 326 ? -14.669 -16.616 14.887 1.00 86.88 326 ARG A N 1
ATOM 2573 C CA . ARG A 1 326 ? -15.389 -16.236 16.109 1.00 86.88 326 ARG A CA 1
ATOM 2574 C C . ARG A 1 326 ? -15.534 -14.718 16.227 1.00 86.88 326 ARG A C 1
ATOM 2576 O O . ARG A 1 326 ? -16.653 -14.242 16.356 1.00 86.88 326 ARG A O 1
ATOM 2583 N N . LEU A 1 327 ? -14.424 -13.979 16.145 1.00 89.00 327 LEU A N 1
ATOM 2584 C CA . LEU A 1 327 ? -14.405 -12.524 16.330 1.00 89.00 327 LEU A CA 1
ATOM 2585 C C . LEU A 1 327 ? -15.287 -11.804 15.306 1.00 89.00 327 LEU A C 1
ATOM 2587 O O . LEU A 1 327 ? -16.158 -11.031 15.688 1.00 89.00 327 LEU A O 1
ATOM 2591 N N . ILE A 1 328 ? -15.116 -12.097 14.012 1.00 90.06 328 ILE A N 1
ATOM 2592 C CA . ILE A 1 328 ? -15.857 -11.384 12.964 1.00 90.06 328 ILE A CA 1
ATOM 2593 C C . ILE A 1 328 ? -17.350 -11.732 12.983 1.00 90.06 328 ILE A C 1
ATOM 2595 O O . ILE A 1 328 ? -18.191 -10.859 12.801 1.00 90.06 328 ILE A O 1
ATOM 2599 N N . THR A 1 329 ? -17.701 -12.993 13.269 1.00 88.75 329 THR A N 1
ATOM 2600 C CA . THR A 1 329 ? -19.108 -13.416 13.353 1.00 88.75 329 THR A CA 1
ATOM 2601 C C . THR A 1 329 ? -19.791 -12.804 14.572 1.00 88.75 329 THR A C 1
ATOM 2603 O O . THR A 1 329 ? -20.951 -12.400 14.479 1.00 88.75 329 THR A O 1
ATOM 2606 N N . HIS A 1 330 ? -19.089 -12.717 15.705 1.00 90.38 330 HIS A N 1
ATOM 2607 C CA . HIS A 1 330 ? -19.599 -12.048 16.899 1.00 90.38 330 HIS A CA 1
ATOM 2608 C C . HIS A 1 330 ? -19.801 -10.554 16.656 1.00 90.38 330 HIS A C 1
ATOM 2610 O O . HIS A 1 330 ? -20.877 -10.057 16.965 1.00 90.38 330 HIS A O 1
ATOM 2616 N N . GLU A 1 331 ? -18.840 -9.866 16.034 1.00 93.38 331 GLU A N 1
ATOM 2617 C CA . GLU A 1 331 ? -18.963 -8.435 15.732 1.00 93.38 331 GLU A CA 1
ATOM 2618 C C . GLU A 1 331 ? -20.162 -8.149 14.812 1.00 93.38 331 GLU A C 1
ATOM 2620 O O . GLU A 1 331 ? -20.971 -7.269 15.105 1.00 93.38 331 GLU A O 1
ATOM 2625 N N . ILE A 1 332 ? -20.333 -8.939 13.741 1.00 91.56 332 ILE A N 1
ATOM 2626 C CA . ILE A 1 332 ? -21.504 -8.847 12.852 1.00 91.56 332 ILE A CA 1
ATOM 2627 C C . ILE A 1 332 ? -22.796 -9.086 13.646 1.00 91.56 332 ILE A C 1
ATOM 2629 O O . ILE A 1 332 ? -23.741 -8.307 13.542 1.00 91.56 332 ILE A O 1
ATOM 2633 N N . SER A 1 333 ? -22.843 -10.149 14.454 1.00 90.75 333 SER A N 1
ATOM 2634 C CA . SER A 1 333 ? -24.042 -10.514 15.220 1.00 90.75 333 SER A CA 1
ATOM 2635 C C . SER A 1 333 ? -24.409 -9.453 16.258 1.00 90.75 333 SER A C 1
ATOM 2637 O O . SER A 1 333 ? -25.587 -9.136 16.408 1.00 90.75 333 SER A O 1
ATOM 2639 N N . ALA A 1 334 ? -23.415 -8.881 16.943 1.00 90.06 334 ALA A N 1
ATOM 2640 C CA . ALA A 1 334 ? -23.602 -7.806 17.907 1.00 90.06 334 ALA A CA 1
ATOM 2641 C C . ALA A 1 334 ? -24.187 -6.566 17.224 1.00 90.06 334 ALA A C 1
ATOM 2643 O O . ALA A 1 334 ? -25.232 -6.076 17.640 1.00 90.06 334 ALA A O 1
ATOM 2644 N N . LEU A 1 335 ? -23.584 -6.109 16.123 1.00 89.81 335 LEU A N 1
ATOM 2645 C CA . LEU A 1 335 ? -24.039 -4.907 15.417 1.00 89.81 335 LEU A CA 1
ATOM 2646 C C . LEU A 1 335 ? -25.393 -5.075 14.715 1.00 89.81 335 LEU A C 1
ATOM 2648 O O . LEU A 1 335 ? -26.100 -4.088 14.537 1.00 89.81 335 LEU A O 1
ATOM 2652 N N . ILE A 1 336 ? -25.775 -6.297 14.329 1.00 89.88 336 ILE A N 1
ATOM 2653 C CA . ILE A 1 336 ? -27.136 -6.595 13.851 1.00 89.88 336 ILE A CA 1
ATOM 2654 C C . ILE A 1 336 ? -28.142 -6.590 15.011 1.00 89.88 336 ILE A C 1
ATOM 2656 O O . ILE A 1 336 ? -29.287 -6.179 14.829 1.00 89.88 336 ILE A O 1
ATOM 2660 N N . GLY A 1 337 ? -27.742 -7.103 16.178 1.00 84.81 337 GLY A N 1
ATOM 2661 C CA . GLY A 1 337 ? -28.619 -7.270 17.337 1.00 84.81 337 GLY A CA 1
ATOM 2662 C C . GLY A 1 337 ? -28.889 -5.982 18.113 1.00 84.81 337 GLY A C 1
ATOM 2663 O O . GLY A 1 337 ? -29.965 -5.853 18.697 1.00 84.81 337 GLY A O 1
ATOM 2664 N N . ILE A 1 338 ? -27.940 -5.045 18.102 1.00 84.69 338 ILE A N 1
ATOM 2665 C CA . ILE A 1 338 ? -28.040 -3.764 18.803 1.00 84.69 338 ILE A CA 1
ATOM 2666 C C . ILE A 1 338 ? -29.080 -2.867 18.119 1.00 84.69 338 ILE A C 1
ATOM 2668 O O . ILE A 1 338 ? -28.965 -2.558 16.932 1.00 84.69 338 ILE A O 1
ATOM 2672 N N . GLN A 1 339 ? -30.100 -2.425 18.859 1.00 76.62 339 GLN A N 1
ATOM 2673 C CA . GLN A 1 339 ? -31.206 -1.623 18.309 1.00 76.62 339 GLN A CA 1
ATOM 2674 C C . GLN A 1 339 ? -30.994 -0.117 18.506 1.00 76.62 339 GLN A C 1
ATOM 2676 O O . GLN A 1 339 ? -31.456 0.704 17.707 1.00 76.62 339 GLN A O 1
ATOM 2681 N N . HIS A 1 340 ? -30.298 0.248 19.577 1.00 77.00 340 HIS A N 1
ATOM 2682 C CA . HIS A 1 340 ? -30.202 1.586 20.131 1.00 77.00 340 HIS A CA 1
ATOM 2683 C C . HIS A 1 340 ? -28.776 1.869 20.621 1.00 77.00 340 HIS A C 1
ATOM 2685 O O . HIS A 1 340 ? -28.543 2.071 21.810 1.00 77.00 340 HIS A O 1
ATOM 2691 N N . LEU A 1 341 ? -27.827 1.963 19.683 1.00 80.81 341 LEU A N 1
ATOM 2692 C CA . LEU A 1 341 ? -26.590 2.716 19.907 1.00 80.81 341 LEU A CA 1
ATOM 2693 C C . LEU A 1 341 ? -26.572 3.959 19.026 1.00 80.81 341 LEU A C 1
ATOM 2695 O O . LEU A 1 341 ? -26.572 3.870 17.797 1.00 80.81 341 LEU A O 1
ATOM 2699 N N . SER A 1 342 ? -26.508 5.129 19.651 1.00 79.25 342 SER A N 1
ATOM 2700 C CA . SER A 1 342 ? -26.510 6.410 18.948 1.00 79.25 342 SER A CA 1
ATOM 2701 C C . SER A 1 342 ? -25.211 6.658 18.172 1.00 79.25 342 SER A C 1
ATOM 2703 O O . SER A 1 342 ? -25.207 7.420 17.203 1.00 79.25 342 SER A O 1
ATOM 2705 N N . ARG A 1 343 ? -24.103 6.021 18.580 1.00 79.56 343 ARG A N 1
ATOM 2706 C CA . ARG A 1 343 ? -22.744 6.328 18.089 1.00 79.56 343 ARG A CA 1
ATOM 2707 C C . ARG A 1 343 ? -21.899 5.116 17.680 1.00 79.56 343 ARG A C 1
ATOM 2709 O O . ARG A 1 343 ? -20.700 5.279 17.461 1.00 79.56 343 ARG A O 1
ATOM 2716 N N . ALA A 1 344 ? -22.500 3.933 17.539 1.00 84.12 344 ALA A N 1
ATOM 2717 C CA . ALA A 1 344 ? -21.801 2.767 16.992 1.00 84.12 344 ALA A CA 1
ATOM 2718 C C . ALA A 1 344 ? -21.436 2.964 15.507 1.00 84.12 344 ALA A C 1
ATOM 2720 O O . ALA A 1 344 ? -22.157 3.656 14.775 1.00 84.12 344 ALA A O 1
ATOM 2721 N N . PRO A 1 345 ? -20.369 2.308 15.014 1.00 89.38 345 PRO A N 1
ATOM 2722 C CA . PRO A 1 345 ? -20.130 2.176 13.585 1.00 89.38 345 PRO A CA 1
ATOM 2723 C C . PRO A 1 345 ? -21.347 1.556 12.894 1.00 89.38 345 PRO A C 1
ATOM 2725 O O . PRO A 1 345 ? -21.809 0.474 13.253 1.00 89.38 345 PRO A O 1
ATOM 2728 N N . ARG A 1 346 ? -21.859 2.229 11.862 1.00 91.38 346 ARG A N 1
ATOM 2729 C CA . ARG A 1 346 ? -22.981 1.706 11.080 1.00 91.38 346 ARG A CA 1
ATOM 2730 C C . ARG A 1 346 ? -22.507 0.530 10.232 1.00 91.38 346 ARG A C 1
ATOM 2732 O O . ARG A 1 346 ? -21.720 0.743 9.312 1.00 91.38 346 ARG A O 1
ATOM 2739 N N . LEU A 1 347 ? -23.021 -0.671 10.485 1.00 93.62 347 LEU A N 1
ATOM 2740 C CA . LEU A 1 347 ? -22.846 -1.814 9.589 1.00 93.62 347 LEU A CA 1
ATOM 2741 C C . LEU A 1 347 ? -23.533 -1.504 8.247 1.00 93.62 347 LEU A C 1
ATOM 2743 O O . LEU A 1 347 ? -24.737 -1.251 8.203 1.00 93.62 347 LEU A O 1
ATOM 2747 N N . ILE A 1 348 ? -22.757 -1.438 7.164 1.00 95.25 348 ILE A N 1
ATOM 2748 C CA . ILE A 1 348 ? -23.252 -1.148 5.809 1.00 95.25 348 ILE A CA 1
ATOM 2749 C C . ILE A 1 348 ? -23.503 -2.443 5.050 1.00 95.25 348 ILE A C 1
ATOM 2751 O O . ILE A 1 348 ? -24.530 -2.552 4.385 1.00 95.25 348 ILE A O 1
ATOM 2755 N N . ASP A 1 349 ? -22.550 -3.370 5.110 1.00 95.88 349 ASP A N 1
ATOM 2756 C CA . ASP A 1 349 ? -22.582 -4.617 4.354 1.00 95.88 349 ASP A CA 1
ATOM 2757 C C . ASP A 1 349 ? -21.688 -5.668 5.017 1.00 95.88 349 ASP A C 1
ATOM 2759 O O . ASP A 1 349 ? -20.787 -5.325 5.787 1.00 95.88 349 ASP A O 1
ATOM 2763 N N . TYR A 1 350 ? -21.920 -6.941 4.723 1.00 96.31 350 TYR A N 1
ATOM 2764 C CA . TYR A 1 350 ? -21.027 -8.025 5.117 1.00 96.31 350 TYR A CA 1
ATOM 2765 C C . TYR A 1 350 ? -21.234 -9.258 4.242 1.00 96.31 350 TYR A C 1
ATOM 2767 O O . TYR A 1 350 ? -22.353 -9.597 3.867 1.00 96.31 350 TYR A O 1
ATOM 2775 N N . GLU A 1 351 ? -20.155 -9.983 3.987 1.00 94.69 351 GLU A N 1
ATOM 2776 C CA . GLU A 1 351 ? -20.183 -11.246 3.263 1.00 94.69 351 GLU A CA 1
ATOM 2777 C C . GLU A 1 351 ? -19.211 -12.227 3.911 1.00 94.69 351 GLU A C 1
ATOM 2779 O O . GLU A 1 351 ? -18.091 -11.875 4.285 1.00 94.69 351 GLU A O 1
ATOM 2784 N N . VAL A 1 352 ? -19.642 -13.480 4.029 1.00 90.88 352 VAL A N 1
ATOM 2785 C CA . VAL A 1 352 ? -18.775 -14.598 4.397 1.00 90.88 352 VAL A CA 1
ATOM 2786 C C . VAL A 1 352 ? -18.759 -15.558 3.216 1.00 90.88 352 VAL A C 1
ATOM 2788 O O . VAL A 1 352 ? -19.743 -16.256 2.973 1.00 90.88 352 VAL A O 1
ATOM 2791 N N . SER A 1 353 ? -17.649 -15.581 2.482 1.00 84.50 353 SER A N 1
ATOM 2792 C CA . SER A 1 353 ? -17.484 -16.358 1.255 1.00 84.50 353 SER A CA 1
ATOM 2793 C C . SER A 1 353 ? -16.211 -17.195 1.330 1.00 84.50 353 SER A C 1
ATOM 2795 O O . SER A 1 353 ? -15.110 -16.673 1.500 1.00 84.50 353 SER A O 1
ATOM 2797 N N . GLY A 1 354 ? -16.363 -18.519 1.245 1.00 85.00 354 GLY A N 1
ATOM 2798 C CA . GLY A 1 354 ? -15.244 -19.456 1.361 1.00 85.00 354 GLY A CA 1
ATOM 2799 C C . GLY A 1 354 ? -14.502 -19.326 2.695 1.00 85.00 354 GLY A C 1
ATOM 2800 O O . GLY A 1 354 ? -15.080 -19.547 3.761 1.00 85.00 354 GLY A O 1
ATOM 2801 N N . ASP A 1 355 ? -13.216 -18.997 2.615 1.00 87.56 355 ASP A N 1
ATOM 2802 C CA . ASP A 1 355 ? -12.304 -18.771 3.735 1.00 87.56 355 ASP A CA 1
ATOM 2803 C C . ASP A 1 355 ? -12.098 -17.277 4.035 1.00 87.56 355 ASP A C 1
ATOM 2805 O O . ASP A 1 355 ? -11.119 -16.913 4.678 1.00 87.56 355 ASP A O 1
ATOM 2809 N N . VAL A 1 356 ? -12.992 -16.391 3.591 1.00 89.94 356 VAL A N 1
ATOM 2810 C CA . VAL A 1 356 ? -12.887 -14.950 3.840 1.00 89.94 356 VAL A CA 1
ATOM 2811 C C . VAL A 1 356 ? -14.207 -14.403 4.377 1.00 89.94 356 VAL A C 1
ATOM 2813 O O . VAL A 1 356 ? -15.279 -14.659 3.835 1.00 89.94 356 VAL A O 1
ATOM 2816 N N . ALA A 1 357 ? -14.126 -13.614 5.446 1.00 92.44 357 ALA A N 1
ATOM 2817 C CA . ALA A 1 357 ? -15.205 -12.734 5.881 1.00 92.44 357 ALA A CA 1
ATOM 2818 C C . ALA A 1 357 ? -14.812 -11.285 5.616 1.00 92.44 357 ALA A C 1
ATOM 2820 O O . ALA A 1 357 ? -13.740 -10.853 6.039 1.00 92.44 357 ALA A O 1
ATOM 2821 N N . THR A 1 358 ? -15.693 -10.535 4.966 1.00 95.00 358 THR A N 1
ATOM 2822 C CA . THR A 1 358 ? -15.533 -9.103 4.722 1.00 95.00 358 THR A CA 1
ATOM 2823 C C . THR A 1 358 ? -16.703 -8.360 5.347 1.00 95.00 358 THR A C 1
ATOM 2825 O O . THR A 1 358 ? -17.854 -8.724 5.132 1.00 95.00 358 THR A O 1
ATOM 2828 N N . VAL A 1 359 ? -16.416 -7.312 6.115 1.00 96.31 359 VAL A N 1
ATOM 2829 C CA . VAL A 1 359 ? -17.420 -6.470 6.772 1.00 96.31 359 VAL A CA 1
ATOM 2830 C C . VAL A 1 359 ? -17.149 -5.017 6.432 1.00 96.31 359 VAL A C 1
ATOM 2832 O O . VAL A 1 359 ? -16.020 -4.546 6.570 1.00 96.31 359 VAL A O 1
ATOM 2835 N N . VAL A 1 360 ? -18.186 -4.312 5.991 1.00 96.94 360 VAL A N 1
ATOM 2836 C CA . VAL A 1 360 ? -18.137 -2.910 5.587 1.00 96.94 360 VAL A CA 1
ATOM 2837 C C . VAL A 1 360 ? -18.900 -2.063 6.592 1.00 96.94 360 VAL A C 1
ATOM 2839 O O . VAL A 1 360 ? -20.087 -2.267 6.843 1.00 96.94 360 VAL A O 1
ATOM 2842 N N . TYR A 1 361 ? -18.223 -1.049 7.109 1.00 95.69 361 TYR A N 1
ATOM 2843 C CA . TYR A 1 361 ? -18.739 -0.084 8.064 1.00 95.69 361 TYR A CA 1
ATOM 2844 C C . TYR A 1 361 ? -18.800 1.303 7.434 1.00 95.69 361 TYR A C 1
ATOM 2846 O O . TYR A 1 361 ? -17.974 1.664 6.592 1.00 95.69 361 TYR A O 1
ATOM 2854 N N . GLY A 1 362 ? -19.743 2.121 7.894 1.00 94.94 362 GLY A N 1
ATOM 2855 C CA . GLY A 1 362 ? -19.676 3.562 7.699 1.00 94.94 362 GLY A CA 1
ATOM 2856 C C . GLY A 1 362 ? -18.456 4.114 8.419 1.00 94.94 362 GLY A C 1
ATOM 2857 O O . GLY A 1 362 ? -18.201 3.760 9.571 1.00 94.94 362 GLY A O 1
ATOM 2858 N N . ARG A 1 363 ? -17.692 4.970 7.739 1.00 91.62 363 ARG A N 1
ATOM 2859 C CA . ARG A 1 363 ? -16.497 5.564 8.328 1.00 91.62 363 ARG A CA 1
ATOM 2860 C C . ARG A 1 363 ? -16.882 6.431 9.519 1.00 91.62 363 ARG A C 1
ATOM 2862 O O . ARG A 1 363 ? -17.723 7.323 9.416 1.00 91.62 363 ARG A O 1
ATOM 2869 N N . VAL A 1 364 ? -16.224 6.163 10.635 1.00 91.62 364 VAL A N 1
ATOM 2870 C CA . VAL A 1 364 ? -16.334 6.948 11.857 1.00 91.62 364 VAL A CA 1
ATOM 2871 C C . VAL A 1 364 ? -15.244 8.020 11.841 1.00 91.62 364 VAL A C 1
ATOM 2873 O O . VAL A 1 364 ? -14.108 7.738 11.463 1.00 91.62 364 VAL A O 1
ATOM 2876 N N . ALA A 1 365 ? -15.603 9.259 12.179 1.00 89.62 365 ALA A N 1
ATOM 2877 C CA . ALA A 1 365 ? -14.654 10.367 12.241 1.00 89.62 365 ALA A CA 1
ATOM 2878 C C . ALA A 1 365 ? -13.753 10.261 13.481 1.00 89.62 365 ALA A C 1
ATOM 2880 O O . ALA A 1 365 ? -14.208 9.821 14.541 1.00 89.62 365 ALA A O 1
ATOM 2881 N N . GLY A 1 366 ? -12.512 10.721 13.330 1.00 91.12 366 GLY A N 1
ATOM 2882 C CA . GLY A 1 366 ? -11.484 10.704 14.367 1.00 91.12 366 GLY A CA 1
ATOM 2883 C C . GLY A 1 366 ? -10.367 9.705 14.088 1.00 91.12 366 GLY A C 1
ATOM 2884 O O . GLY A 1 366 ? -10.489 8.831 13.226 1.00 91.12 366 GLY A O 1
ATOM 2885 N N . ASP A 1 367 ? -9.284 9.861 14.838 1.00 91.38 367 ASP A N 1
ATOM 2886 C CA . ASP A 1 367 ? -8.138 8.959 14.840 1.00 91.38 367 ASP A CA 1
ATOM 2887 C C . ASP A 1 367 ? -8.208 8.027 16.053 1.00 91.38 367 ASP A C 1
ATOM 2889 O O . ASP A 1 367 ? -8.926 8.299 17.017 1.00 91.38 367 ASP A O 1
ATOM 2893 N N . LEU A 1 368 ? -7.476 6.911 16.008 1.00 91.69 368 LEU A N 1
ATOM 2894 C CA . LEU A 1 368 ? -7.329 6.037 17.174 1.00 91.69 368 LEU A CA 1
ATOM 2895 C C . LEU A 1 368 ? -6.755 6.831 18.348 1.00 91.69 368 LEU A C 1
ATOM 2897 O O . LEU A 1 368 ? -5.782 7.563 18.177 1.00 91.69 368 LEU A O 1
ATOM 2901 N N . LEU A 1 369 ? -7.348 6.673 19.530 1.00 91.75 369 LEU A N 1
ATOM 2902 C CA . LEU A 1 369 ? -6.955 7.428 20.710 1.00 91.75 369 LEU A CA 1
ATOM 2903 C C . LEU A 1 369 ? -5.524 7.067 21.128 1.00 91.75 369 LEU A C 1
ATOM 2905 O O . LEU A 1 369 ? -5.234 5.948 21.557 1.00 91.75 369 LEU A O 1
ATOM 2909 N N . GLU A 1 370 ? -4.622 8.037 21.008 1.00 82.75 370 GLU A N 1
ATOM 2910 C CA . GLU A 1 370 ? -3.235 7.888 21.425 1.00 82.75 370 GLU A CA 1
ATOM 2911 C C . GLU A 1 370 ? -3.085 8.138 22.927 1.00 82.75 370 GLU A C 1
ATOM 2913 O O . GLU A 1 370 ? -3.556 9.137 23.464 1.00 82.75 370 GLU A O 1
ATOM 2918 N N . THR A 1 371 ? -2.358 7.253 23.606 1.00 77.06 371 THR A N 1
ATOM 2919 C CA . THR A 1 371 ? -2.030 7.385 25.035 1.00 77.06 371 THR A CA 1
ATOM 2920 C C . THR A 1 371 ? -0.529 7.558 25.252 1.00 77.06 371 THR A C 1
ATOM 2922 O O . THR A 1 371 ? -0.013 7.116 26.268 1.00 77.06 371 THR A O 1
ATOM 2925 N N . GLY A 1 372 ? 0.204 8.115 24.279 1.00 79.62 372 GLY A N 1
ATOM 2926 C CA . GLY A 1 372 ? 1.664 8.297 24.355 1.00 79.62 372 GLY A CA 1
ATOM 2927 C C . GLY A 1 372 ? 2.113 9.507 25.183 1.00 79.62 372 GLY A C 1
ATOM 2928 O O . GLY A 1 372 ? 3.306 9.678 25.431 1.00 79.62 372 GLY A O 1
ATOM 2929 N N . ALA A 1 373 ? 1.167 10.352 25.595 1.00 87.25 373 ALA A N 1
ATOM 2930 C CA . ALA A 1 373 ? 1.383 11.505 26.456 1.00 87.25 373 ALA A CA 1
ATOM 2931 C C . ALA A 1 373 ? 0.112 11.793 27.279 1.00 87.25 373 ALA A C 1
ATOM 2933 O O . ALA A 1 373 ? -0.985 11.457 26.826 1.00 87.25 373 ALA A O 1
ATOM 2934 N N . PRO A 1 374 ? 0.238 12.420 28.464 1.00 92.06 374 PRO A N 1
ATOM 2935 C CA . PRO A 1 374 ? -0.908 12.910 29.222 1.00 92.06 374 PRO A CA 1
ATOM 2936 C C . PRO A 1 374 ? -1.787 13.860 28.404 1.00 92.06 374 PRO A C 1
ATOM 2938 O O . PRO A 1 374 ? -1.274 14.773 27.751 1.00 92.06 374 PRO A O 1
ATOM 2941 N N . LEU A 1 375 ? -3.106 13.691 28.493 1.00 94.31 375 LEU A N 1
ATOM 2942 C CA . LEU A 1 375 ? -4.071 14.599 27.878 1.00 94.31 375 LEU A CA 1
ATOM 2943 C C . LEU A 1 375 ? -4.507 15.720 28.836 1.00 94.31 375 LEU A C 1
ATOM 2945 O O . LEU A 1 375 ? -4.486 15.550 30.057 1.00 94.31 375 LEU A O 1
ATOM 2949 N N . PRO A 1 376 ? -4.949 16.877 28.305 1.00 94.88 376 PRO A N 1
ATOM 2950 C CA . PRO A 1 376 ? -5.570 17.922 29.110 1.00 94.88 376 PRO A CA 1
ATOM 2951 C C . PRO A 1 376 ? -6.814 17.421 29.849 1.00 94.88 376 PRO A C 1
ATOM 2953 O O . PRO A 1 376 ? -7.627 16.685 29.292 1.00 94.88 376 PRO A O 1
ATOM 2956 N N . ALA A 1 377 ? -7.002 17.906 31.075 1.00 94.56 377 ALA A N 1
ATOM 2957 C CA . ALA A 1 377 ? -8.101 17.537 31.966 1.00 94.56 377 ALA A CA 1
ATOM 2958 C C . ALA A 1 377 ? -9.488 17.566 31.292 1.00 94.56 377 ALA A C 1
ATOM 2960 O O . ALA A 1 377 ? -10.250 16.610 31.429 1.00 94.56 377 ALA A O 1
ATOM 2961 N N . GLU A 1 378 ? -9.775 18.616 30.519 1.00 94.50 378 GLU A N 1
ATOM 2962 C CA . GLU A 1 378 ? -11.044 18.795 29.801 1.00 94.50 378 GLU A CA 1
ATOM 2963 C C . GLU A 1 378 ? -11.261 17.745 28.700 1.00 94.50 378 GLU A C 1
ATOM 2965 O O . GLU A 1 378 ? -12.385 17.299 28.482 1.00 94.50 378 GLU A O 1
ATOM 2970 N N . GLN A 1 379 ? -10.191 17.310 28.022 1.00 95.69 379 GLN A N 1
ATOM 2971 C CA . GLN A 1 379 ? -10.283 16.256 27.007 1.00 95.69 379 GLN A CA 1
ATOM 2972 C C . GLN A 1 379 ? -10.536 14.896 27.651 1.00 95.69 379 GLN A C 1
ATOM 2974 O O . GLN A 1 379 ? -11.329 14.118 27.131 1.00 95.69 379 GLN A O 1
ATOM 2979 N N . ILE A 1 380 ? -9.901 14.627 28.797 1.00 96.00 380 ILE A N 1
ATOM 2980 C CA . ILE A 1 380 ? -10.150 13.403 29.568 1.00 96.00 380 ILE A CA 1
ATOM 2981 C C . ILE A 1 380 ? -11.624 13.342 29.978 1.00 96.00 380 ILE A C 1
ATOM 2983 O O . ILE A 1 380 ? -12.269 12.323 29.746 1.00 96.00 380 ILE A O 1
ATOM 2987 N N . ASP A 1 381 ? -12.176 14.435 30.512 1.00 95.25 381 ASP A N 1
ATOM 2988 C CA . ASP A 1 381 ? -13.584 14.493 30.924 1.00 95.25 381 ASP A CA 1
ATOM 2989 C C . ASP A 1 381 ? -14.531 14.279 29.736 1.00 95.25 381 ASP A C 1
ATOM 2991 O O . ASP A 1 381 ? -15.485 13.506 29.838 1.00 95.25 381 ASP A O 1
ATOM 2995 N N . ALA A 1 382 ? -14.243 14.906 28.590 1.00 95.75 382 ALA A N 1
ATOM 2996 C CA . ALA A 1 382 ? -15.033 14.742 27.373 1.00 95.75 382 ALA A CA 1
ATOM 2997 C C . ALA A 1 382 ? -15.001 13.296 26.851 1.00 95.75 382 ALA A C 1
ATOM 2999 O O . ALA A 1 382 ? -16.051 12.720 26.564 1.00 95.75 382 ALA A O 1
ATOM 3000 N N . ILE A 1 383 ? -13.814 12.686 26.767 1.00 96.38 383 ILE A N 1
ATOM 3001 C CA . ILE A 1 383 ? -13.653 11.301 26.308 1.00 96.38 383 ILE A CA 1
ATOM 3002 C C . ILE A 1 383 ? -14.379 10.351 27.259 1.00 96.38 383 ILE A C 1
ATOM 3004 O O . ILE A 1 383 ? -15.207 9.558 26.819 1.00 96.38 383 ILE A O 1
ATOM 3008 N N . VAL A 1 384 ? -14.113 10.439 28.563 1.00 96.12 384 VAL A N 1
ATOM 3009 C CA . VAL A 1 384 ? -14.696 9.528 29.557 1.00 96.12 384 VAL A CA 1
ATOM 3010 C C . VAL A 1 384 ? -16.213 9.681 29.618 1.00 96.12 384 VAL A C 1
ATOM 3012 O O . VAL A 1 384 ? -16.917 8.674 29.668 1.00 96.12 384 VAL A O 1
ATOM 3015 N N . GLY A 1 385 ? -16.731 10.910 29.553 1.00 95.50 385 GLY A N 1
ATOM 3016 C CA . GLY A 1 385 ? -18.169 11.167 29.509 1.00 95.50 385 GLY A CA 1
ATOM 3017 C C . GLY A 1 385 ? -18.849 10.504 28.310 1.00 95.50 385 GLY A C 1
ATOM 3018 O O . GLY A 1 385 ? -19.883 9.854 28.470 1.00 95.50 385 GLY A O 1
ATOM 3019 N N . GLU A 1 386 ? -18.244 10.600 27.125 1.00 95.44 386 GLU A N 1
ATOM 3020 C CA . GLU A 1 386 ? -18.764 9.984 25.901 1.00 95.44 386 GLU A CA 1
ATOM 3021 C C . GLU A 1 386 ? -18.675 8.450 25.921 1.00 95.44 386 GLU A C 1
ATOM 3023 O O . GLU A 1 386 ? -19.623 7.767 25.526 1.00 95.44 386 GLU A O 1
ATOM 3028 N N . ILE A 1 387 ? -17.589 7.883 26.457 1.00 96.12 387 ILE A N 1
ATOM 3029 C CA . ILE A 1 387 ? -17.465 6.428 26.629 1.00 96.12 387 ILE A CA 1
ATOM 3030 C C . ILE A 1 387 ? -18.478 5.905 27.653 1.00 96.12 387 ILE A C 1
ATOM 3032 O O . ILE A 1 387 ? -19.148 4.908 27.391 1.00 96.12 387 ILE A O 1
ATOM 3036 N N . LEU A 1 388 ? -18.669 6.586 28.786 1.00 96.25 388 LEU A N 1
ATOM 3037 C CA . LEU A 1 388 ? -19.688 6.209 29.770 1.00 96.25 388 LEU A CA 1
ATOM 3038 C C . LEU A 1 388 ? -21.109 6.321 29.203 1.00 96.25 388 LEU A C 1
ATOM 3040 O O . LEU A 1 388 ? -21.954 5.486 29.526 1.00 96.25 388 LEU A O 1
ATOM 3044 N N . ALA A 1 389 ? -21.380 7.312 28.349 1.00 94.75 389 ALA A N 1
ATOM 3045 C CA . ALA A 1 389 ? -22.657 7.429 27.652 1.00 94.75 389 ALA A CA 1
ATOM 3046 C C . ALA A 1 389 ? -22.888 6.250 26.691 1.00 94.75 389 ALA A C 1
ATOM 3048 O O . ALA A 1 389 ? -23.941 5.615 26.762 1.00 94.75 389 ALA A O 1
ATOM 3049 N N . ALA A 1 390 ? -21.891 5.895 25.874 1.00 94.62 390 ALA A N 1
ATOM 3050 C CA . ALA A 1 390 ? -21.963 4.742 24.974 1.00 94.62 390 ALA A CA 1
ATOM 3051 C C . ALA A 1 390 ? -22.157 3.419 25.737 1.00 94.62 390 ALA A C 1
ATOM 3053 O O . ALA A 1 390 ? -22.996 2.598 25.369 1.00 94.62 390 ALA A O 1
ATOM 3054 N N . LEU A 1 391 ? -21.440 3.233 26.850 1.00 95.75 391 LEU A N 1
ATOM 3055 C CA . LEU A 1 391 ? -21.617 2.072 27.720 1.00 95.75 391 LEU A CA 1
ATOM 3056 C C . LEU A 1 391 ? -22.992 2.056 28.387 1.00 95.75 391 LEU A C 1
ATOM 3058 O O . LEU A 1 391 ? -23.550 0.989 28.611 1.00 95.75 391 LEU A O 1
ATOM 3062 N N . ARG A 1 392 ? -23.572 3.210 28.728 1.00 95.50 392 ARG A N 1
ATOM 3063 C CA . ARG A 1 392 ? -24.923 3.269 29.301 1.00 95.50 392 ARG A CA 1
ATOM 3064 C C . ARG A 1 392 ? -25.980 2.808 28.300 1.00 95.50 392 ARG A C 1
ATOM 3066 O O . ARG A 1 392 ? -26.892 2.091 28.703 1.00 95.50 392 ARG A O 1
ATOM 3073 N N . GLU A 1 393 ? -25.838 3.181 27.030 1.00 94.75 393 GLU A N 1
ATOM 3074 C CA . GLU A 1 393 ? -26.688 2.677 25.946 1.00 94.75 393 GLU A CA 1
ATOM 3075 C C . GLU A 1 393 ? -26.534 1.156 25.798 1.00 94.75 393 GLU A C 1
ATOM 3077 O O . GLU A 1 393 ? -27.522 0.430 25.901 1.00 94.75 393 GLU A O 1
ATOM 3082 N N . LEU A 1 394 ? -25.295 0.661 25.690 1.00 94.69 394 LEU A N 1
ATOM 3083 C CA . LEU A 1 394 ? -25.009 -0.767 25.511 1.00 94.69 394 LEU A CA 1
ATOM 3084 C C . LEU A 1 394 ? -25.507 -1.627 26.691 1.00 94.69 394 LEU A C 1
ATOM 3086 O O . LEU A 1 394 ? -26.207 -2.623 26.494 1.00 94.69 394 LEU A O 1
ATOM 3090 N N . HIS A 1 395 ? -25.239 -1.202 27.931 1.00 95.38 395 HIS A N 1
ATOM 3091 C CA . HIS A 1 395 ? -25.735 -1.876 29.137 1.00 95.38 395 HIS A CA 1
ATOM 3092 C C . HIS A 1 395 ? -27.261 -1.824 29.259 1.00 95.38 395 HIS A C 1
ATOM 3094 O O . HIS A 1 395 ? -27.861 -2.739 29.833 1.00 95.38 395 HIS A O 1
ATOM 3100 N N . GLY A 1 396 ? -27.894 -0.771 28.731 1.00 93.50 396 GLY A N 1
ATOM 3101 C CA . GLY A 1 396 ? -29.348 -0.649 28.639 1.00 93.50 396 GLY A CA 1
ATOM 3102 C C . GLY A 1 396 ? -29.976 -1.736 27.765 1.00 93.50 396 GLY A C 1
ATOM 3103 O O . GLY A 1 396 ? -31.076 -2.196 28.063 1.00 93.50 396 GLY A O 1
ATOM 3104 N N . GLU A 1 397 ? -29.242 -2.222 26.762 1.00 92.06 397 GLU A N 1
ATOM 3105 C CA . GLU A 1 397 ? -29.623 -3.379 25.942 1.00 92.06 397 GLU A CA 1
ATOM 3106 C C . GLU A 1 397 ? -29.243 -4.730 26.568 1.00 92.06 397 GLU A C 1
ATOM 3108 O O . GLU A 1 397 ? -29.503 -5.790 26.000 1.00 92.06 397 GLU A O 1
ATOM 3113 N N . GLY A 1 398 ? -28.647 -4.718 27.763 1.00 93.62 398 GLY A N 1
ATOM 3114 C CA . GLY A 1 398 ? -28.188 -5.923 28.450 1.00 93.62 398 GLY A CA 1
ATOM 3115 C C . GLY A 1 398 ? -26.886 -6.496 27.891 1.00 93.62 398 GLY A C 1
ATOM 3116 O O . GLY A 1 398 ? -26.601 -7.669 28.139 1.00 93.62 398 GLY A O 1
ATOM 3117 N N . LEU A 1 399 ? -26.109 -5.688 27.166 1.00 94.69 399 LEU A N 1
ATOM 3118 C CA . LEU A 1 399 ? -24.823 -6.057 26.584 1.00 94.69 399 LEU A CA 1
ATOM 3119 C C . LEU A 1 399 ? -23.672 -5.310 27.274 1.00 94.69 399 LEU A C 1
ATOM 3121 O O . LEU A 1 399 ? -23.840 -4.197 27.761 1.00 94.69 399 LEU A O 1
ATOM 3125 N N . PHE A 1 400 ? -22.502 -5.934 27.290 1.00 94.88 400 PHE A N 1
ATOM 3126 C CA . PHE A 1 400 ? -21.216 -5.386 27.720 1.00 94.88 400 PHE A CA 1
ATOM 3127 C C . PHE A 1 400 ? -20.268 -5.406 26.525 1.00 94.88 400 PHE A C 1
ATOM 3129 O O . PHE A 1 400 ? -20.336 -6.342 25.725 1.00 94.88 400 PHE A O 1
ATOM 3136 N N . HIS A 1 401 ? -19.393 -4.409 26.401 1.00 94.56 401 HIS A N 1
ATOM 3137 C CA . HIS A 1 401 ? -18.431 -4.325 25.302 1.00 94.56 401 HIS A CA 1
ATOM 3138 C C . HIS A 1 401 ? -17.300 -5.343 25.463 1.00 94.56 401 HIS A C 1
ATOM 3140 O O . HIS A 1 401 ? -16.911 -5.983 24.490 1.00 94.56 401 HIS A O 1
ATOM 3146 N N . ASN A 1 402 ? -16.806 -5.505 26.694 1.00 93.69 402 ASN A N 1
ATOM 3147 C CA . ASN A 1 402 ? -15.730 -6.407 27.113 1.00 93.69 402 ASN A CA 1
ATOM 3148 C C . ASN A 1 402 ? -14.341 -6.160 26.489 1.00 93.69 402 ASN A C 1
ATOM 3150 O O . ASN A 1 402 ? -13.476 -7.026 26.578 1.00 93.69 402 ASN A O 1
ATOM 3154 N N . ASP A 1 403 ? -14.111 -4.997 25.875 1.00 92.12 403 ASP A N 1
ATOM 3155 C CA . ASP A 1 403 ? -12.776 -4.601 25.382 1.00 92.12 403 ASP A CA 1
ATOM 3156 C C . ASP A 1 403 ? -12.642 -3.069 25.319 1.00 92.12 403 ASP A C 1
ATOM 3158 O O . ASP A 1 403 ? -12.273 -2.473 24.305 1.00 92.12 403 ASP A O 1
ATOM 3162 N N . VAL A 1 404 ? -13.036 -2.384 26.398 1.00 93.31 404 VAL A N 1
ATOM 3163 C CA . VAL A 1 404 ? -12.940 -0.918 26.476 1.00 93.31 404 VAL A CA 1
ATOM 3164 C C . VAL A 1 404 ? -11.479 -0.529 26.678 1.00 93.31 404 VAL A C 1
ATOM 3166 O O . VAL A 1 404 ? -10.932 -0.691 27.768 1.00 93.31 404 VAL A O 1
ATOM 3169 N N . ARG A 1 405 ? -10.827 -0.042 25.622 1.00 90.75 405 ARG A N 1
ATOM 3170 C CA . ARG A 1 405 ? -9.398 0.306 25.606 1.00 90.75 405 ARG A CA 1
ATOM 3171 C C . ARG A 1 405 ? -9.146 1.482 24.675 1.00 90.75 405 ARG A C 1
ATOM 3173 O O . ARG A 1 405 ? -9.889 1.667 23.714 1.00 90.75 405 ARG A O 1
ATOM 3180 N N . SER A 1 406 ? -8.055 2.214 24.892 1.00 91.75 406 SER A N 1
ATOM 3181 C CA . SER A 1 406 ? -7.622 3.303 24.004 1.00 91.75 406 SER A CA 1
ATOM 3182 C C . SER A 1 406 ? -7.610 2.935 22.509 1.00 91.75 406 SER A C 1
ATOM 3184 O O . SER A 1 406 ? -8.072 3.708 21.676 1.00 91.75 406 SER A O 1
ATOM 3186 N N . TRP A 1 407 ? -7.188 1.721 22.142 1.00 89.81 407 TRP A N 1
ATOM 3187 C CA . TRP A 1 407 ? -7.164 1.268 20.739 1.00 89.81 407 TRP A CA 1
ATOM 3188 C C . TRP A 1 407 ? -8.522 0.893 20.141 1.00 89.81 407 TRP A C 1
ATOM 3190 O O . TRP A 1 407 ? -8.597 0.656 18.937 1.00 89.81 407 TRP A O 1
ATOM 3200 N N . ASN A 1 408 ? -9.575 0.867 20.952 1.00 94.00 408 ASN A N 1
ATOM 3201 C CA . ASN A 1 408 ? -10.955 0.685 20.514 1.00 94.00 408 ASN A CA 1
ATOM 3202 C C . ASN A 1 408 ? -11.753 1.990 20.633 1.00 94.00 408 ASN A C 1
ATOM 3204 O O . ASN A 1 408 ? -12.981 1.975 20.609 1.00 94.00 408 ASN A O 1
ATOM 3208 N N . ILE A 1 409 ? -11.073 3.135 20.754 1.00 95.19 409 ILE A N 1
ATOM 3209 C CA . ILE A 1 409 ? -11.699 4.455 20.816 1.00 95.19 409 ILE A CA 1
ATOM 3210 C C . ILE A 1 409 ? -11.162 5.318 19.678 1.00 95.19 409 ILE A C 1
ATOM 3212 O O . ILE A 1 409 ? -9.952 5.445 19.494 1.00 95.19 409 ILE A O 1
ATOM 3216 N N . LEU A 1 410 ? -12.073 5.936 18.926 1.00 95.25 410 LEU A N 1
ATOM 3217 C CA . LEU A 1 410 ? -11.757 6.994 17.969 1.00 95.25 410 LEU A CA 1
ATOM 3218 C C . LEU A 1 410 ? -12.078 8.360 18.577 1.00 95.25 410 LEU A C 1
ATOM 3220 O O . LEU A 1 410 ? -13.142 8.529 19.176 1.00 95.25 410 LEU A O 1
ATOM 3224 N N . TRP A 1 411 ? -11.184 9.330 18.396 1.00 94.81 411 TRP A N 1
ATOM 3225 C CA . TRP A 1 411 ? -11.311 10.699 18.893 1.00 94.81 411 TRP A CA 1
ATOM 3226 C C . TRP A 1 411 ? -11.050 11.705 17.769 1.00 94.81 411 TRP A C 1
ATOM 3228 O O . TRP A 1 411 ? -10.019 11.650 17.104 1.00 94.81 411 TRP A O 1
ATOM 3238 N N . ASP A 1 412 ? -11.984 12.632 17.546 1.00 92.88 412 ASP A N 1
ATOM 3239 C CA . ASP A 1 412 ? -11.862 13.696 16.530 1.00 92.88 412 ASP A CA 1
ATOM 3240 C C . ASP A 1 412 ? -11.489 15.071 17.120 1.00 92.88 412 ASP A C 1
ATOM 3242 O O . ASP A 1 412 ? -11.556 16.092 16.436 1.00 92.88 412 ASP A O 1
ATOM 3246 N N . GLY A 1 413 ? -11.103 15.111 18.399 1.00 90.81 413 GLY A N 1
ATOM 3247 C CA . GLY A 1 413 ? -10.863 16.349 19.144 1.00 90.81 413 GLY A CA 1
ATOM 3248 C C . GLY A 1 413 ? -12.095 16.879 19.878 1.00 90.81 413 GLY A C 1
ATOM 3249 O O . GLY A 1 413 ? -11.947 17.727 20.755 1.00 90.81 413 GLY A O 1
ATOM 3250 N N . THR A 1 414 ? -13.293 16.383 19.550 1.00 90.00 414 THR A N 1
ATOM 3251 C CA . THR A 1 414 ? -14.556 16.801 20.182 1.00 90.00 414 THR A CA 1
ATOM 3252 C C . THR A 1 414 ? -15.408 15.624 20.651 1.00 90.00 414 THR A C 1
ATOM 3254 O O . THR A 1 414 ? -16.059 15.712 21.687 1.00 90.00 414 THR A O 1
ATOM 3257 N N . THR A 1 415 ? -15.444 14.526 19.899 1.00 92.06 415 THR A N 1
ATOM 3258 C CA . THR A 1 415 ? -16.298 13.364 20.156 1.00 92.06 415 THR A CA 1
ATOM 3259 C C . THR A 1 415 ? -15.495 12.070 20.201 1.00 92.06 415 THR A C 1
ATOM 3261 O O . THR A 1 415 ? -14.741 11.769 19.274 1.00 92.06 415 THR A O 1
ATOM 3264 N N . ALA A 1 416 ? -15.703 11.282 21.264 1.00 94.75 416 ALA A N 1
ATOM 3265 C CA . ALA A 1 416 ? -15.139 9.944 21.408 1.00 94.75 416 ALA A CA 1
ATOM 3266 C C . ALA A 1 416 ? -16.169 8.898 20.990 1.00 94.75 416 ALA A C 1
ATOM 3268 O O . ALA A 1 416 ? -17.361 9.034 21.279 1.00 94.75 416 ALA A O 1
ATOM 3269 N N . ARG A 1 417 ? -15.719 7.863 20.280 1.00 94.88 417 ARG A N 1
ATOM 3270 C CA . ARG A 1 417 ? -16.580 6.781 19.792 1.00 94.88 417 ARG A CA 1
ATOM 3271 C C . ARG A 1 417 ? -15.911 5.441 20.017 1.00 94.88 417 ARG A C 1
ATOM 3273 O O . ARG A 1 417 ? -14.759 5.257 19.634 1.00 94.88 417 ARG A O 1
ATOM 3280 N N . LEU A 1 418 ? -16.660 4.526 20.615 1.00 94.56 418 LEU A N 1
ATOM 3281 C CA . LEU A 1 418 ? -16.238 3.151 20.826 1.00 94.56 418 LEU A CA 1
ATOM 3282 C C . LEU A 1 418 ? -16.388 2.360 19.516 1.00 94.56 418 LEU A C 1
ATOM 3284 O O . LEU A 1 418 ? -17.355 2.546 18.771 1.00 94.56 418 LEU A O 1
ATOM 3288 N N . ILE A 1 419 ? -15.406 1.521 19.215 1.00 94.38 419 ILE A N 1
ATOM 3289 C CA . ILE A 1 419 ? -15.356 0.652 18.038 1.00 94.38 419 ILE A CA 1
ATOM 3290 C C . ILE A 1 419 ? -14.970 -0.770 18.457 1.00 94.38 419 ILE A C 1
ATOM 3292 O O . ILE A 1 419 ? -14.560 -0.994 19.586 1.00 94.38 419 ILE A O 1
ATOM 3296 N N . ASP A 1 420 ? -15.036 -1.703 17.507 1.00 92.88 420 ASP A N 1
ATOM 3297 C CA . ASP A 1 420 ? -14.659 -3.111 17.689 1.00 92.88 420 ASP A CA 1
ATOM 3298 C C . ASP A 1 420 ? -15.528 -3.887 18.694 1.00 92.88 420 ASP A C 1
ATOM 3300 O O . ASP A 1 420 ? -15.146 -4.194 19.817 1.00 92.88 420 ASP A O 1
ATOM 3304 N N . TYR A 1 421 ? -16.720 -4.268 18.239 1.00 93.88 421 TYR A N 1
ATOM 3305 C CA . TYR A 1 421 ? -17.721 -4.961 19.056 1.00 93.88 421 TYR A CA 1
ATOM 3306 C C . TYR A 1 421 ? -17.543 -6.492 19.053 1.00 93.88 421 TYR A C 1
ATOM 3308 O O . TYR A 1 421 ? -18.482 -7.232 19.349 1.00 93.88 421 TYR A O 1
ATOM 3316 N N . ALA A 1 422 ? -16.361 -7.004 18.694 1.00 92.19 422 ALA A N 1
ATOM 3317 C CA . ALA A 1 422 ? -16.127 -8.442 18.530 1.00 92.19 422 ALA A CA 1
ATOM 3318 C C . ALA A 1 422 ? -16.261 -9.253 19.834 1.00 92.19 422 ALA A C 1
ATOM 3320 O O . ALA A 1 422 ? -16.653 -10.422 19.790 1.00 92.19 422 ALA A O 1
ATOM 3321 N N . ASP A 1 423 ? -15.979 -8.634 20.982 1.00 92.75 423 ASP A N 1
ATOM 3322 C CA . ASP A 1 423 ? -16.087 -9.251 22.312 1.00 92.75 423 ASP A CA 1
ATOM 3323 C C . ASP A 1 423 ? -17.393 -8.886 23.049 1.00 92.75 423 ASP A C 1
ATOM 3325 O O . ASP A 1 423 ? -17.626 -9.303 24.190 1.00 92.75 423 ASP A O 1
ATOM 3329 N N . THR A 1 424 ? -18.306 -8.176 22.374 1.00 94.31 424 THR A N 1
ATOM 3330 C CA . THR A 1 424 ? -19.592 -7.785 22.961 1.00 94.31 424 THR A CA 1
ATOM 3331 C C . THR A 1 424 ? -20.418 -9.011 23.350 1.00 94.31 424 THR A C 1
ATOM 3333 O O . THR A 1 424 ? -20.598 -9.944 22.564 1.00 94.31 424 THR A O 1
ATOM 3336 N N . SER A 1 425 ? -20.941 -9.030 24.579 1.00 93.88 425 SER A N 1
ATOM 3337 C CA . SER A 1 425 ? -21.736 -10.155 25.079 1.00 93.88 425 SER A CA 1
ATOM 3338 C C . SER A 1 425 ? -22.696 -9.749 26.198 1.00 93.88 425 SER A C 1
ATOM 3340 O O . SER A 1 425 ? -22.590 -8.666 26.760 1.00 93.88 425 SER A O 1
ATOM 3342 N N . SER A 1 426 ? -23.623 -10.632 26.576 1.00 94.06 426 SER A N 1
ATOM 3343 C CA . SER A 1 426 ? -24.527 -10.405 27.716 1.00 94.06 426 SER A CA 1
ATOM 3344 C C . SER A 1 426 ? -23.857 -10.558 29.090 1.00 94.06 426 SER A C 1
ATOM 3346 O O . SER A 1 426 ? -24.516 -10.404 30.121 1.00 94.06 426 SER A O 1
ATOM 3348 N N . THR A 1 427 ? -22.575 -10.926 29.122 1.00 93.25 427 THR A N 1
ATOM 3349 C CA . THR A 1 427 ? -21.807 -11.176 30.343 1.00 93.25 427 THR A CA 1
ATOM 3350 C C . THR A 1 427 ? -20.630 -10.214 30.407 1.00 93.25 427 THR A C 1
ATOM 3352 O O . THR A 1 427 ? -19.883 -10.088 29.444 1.00 93.25 427 THR A O 1
ATOM 3355 N N . ASP A 1 428 ? -20.444 -9.590 31.565 1.00 92.44 428 ASP A N 1
ATOM 3356 C CA . ASP A 1 428 ? -19.287 -8.743 31.853 1.00 92.44 428 ASP A CA 1
ATOM 3357 C C . ASP A 1 428 ? -18.103 -9.600 32.314 1.00 92.44 428 ASP A C 1
ATOM 3359 O O . ASP A 1 428 ? -18.043 -10.011 33.480 1.00 92.44 428 ASP A O 1
ATOM 3363 N N . PHE A 1 429 ? -17.198 -9.937 31.396 1.00 90.06 429 PHE A N 1
ATOM 3364 C CA . PHE A 1 429 ? -16.022 -10.761 31.697 1.00 90.06 429 PHE A CA 1
ATOM 3365 C C . PHE A 1 429 ? -14.705 -9.976 31.731 1.00 90.06 429 PHE A C 1
ATOM 3367 O O . PHE A 1 429 ? -13.728 -10.486 32.280 1.00 90.06 429 PHE A O 1
ATOM 3374 N N . ASP A 1 430 ? -14.681 -8.764 31.175 1.00 88.12 430 ASP A N 1
ATOM 3375 C CA . ASP A 1 430 ? -13.508 -7.873 31.161 1.00 88.12 430 ASP A CA 1
ATOM 3376 C C . ASP A 1 430 ? -13.676 -6.691 32.144 1.00 88.12 430 ASP A C 1
ATOM 3378 O O . ASP A 1 430 ? -12.708 -6.090 32.606 1.00 88.12 430 ASP A O 1
ATOM 3382 N N . GLY A 1 431 ? -14.908 -6.396 32.573 1.00 91.69 431 GLY A N 1
ATOM 3383 C CA . GLY A 1 431 ? -15.192 -5.304 33.495 1.00 91.69 431 GLY A CA 1
ATOM 3384 C C . GLY A 1 431 ? -15.146 -3.964 32.777 1.00 91.69 431 GLY A C 1
ATOM 3385 O O . GLY A 1 431 ? -14.177 -3.219 32.932 1.00 91.69 431 GLY A O 1
ATOM 3386 N N . ASP A 1 432 ? -16.196 -3.622 32.029 1.00 94.50 432 ASP A N 1
ATOM 3387 C CA . ASP A 1 432 ? -16.248 -2.382 31.234 1.00 94.50 432 ASP A CA 1
ATOM 3388 C C . ASP A 1 432 ? -15.923 -1.132 32.075 1.00 94.50 432 ASP A C 1
ATOM 3390 O O . ASP A 1 432 ? -15.095 -0.308 31.688 1.00 94.50 432 ASP A O 1
ATOM 3394 N N . LEU A 1 433 ? -16.504 -1.003 33.274 1.00 95.31 433 LEU A N 1
ATOM 3395 C CA . LEU A 1 433 ? -16.244 0.151 34.148 1.00 95.31 433 LEU A CA 1
ATOM 3396 C C . LEU A 1 433 ? -14.852 0.131 34.797 1.00 95.31 433 LEU A C 1
ATOM 3398 O O . LEU A 1 433 ? -14.255 1.187 35.005 1.00 95.31 433 LEU A O 1
ATOM 3402 N N . VAL A 1 434 ? -14.306 -1.053 35.088 1.00 93.75 434 VAL A N 1
ATOM 3403 C CA . VAL A 1 434 ? -12.912 -1.191 35.549 1.00 93.75 434 VAL A CA 1
ATOM 3404 C C . VAL A 1 434 ? -11.957 -0.750 34.440 1.00 93.75 434 VAL A C 1
ATOM 3406 O O . VAL A 1 434 ? -10.980 -0.045 34.689 1.00 93.75 434 VAL A O 1
ATOM 3409 N N . SER A 1 435 ? -12.281 -1.110 33.204 1.00 93.75 435 SER A N 1
ATOM 3410 C CA . SER A 1 435 ? -11.536 -0.740 32.009 1.00 93.75 435 SER A CA 1
ATOM 3411 C C . SER A 1 435 ? -11.578 0.767 31.741 1.00 93.75 435 SER A C 1
ATOM 3413 O O . SER A 1 435 ? -10.552 1.350 31.398 1.00 93.75 435 SER A O 1
ATOM 3415 N N . VAL A 1 436 ? -12.707 1.438 32.007 1.00 95.06 436 VAL A N 1
ATOM 3416 C CA . VAL A 1 436 ? -12.785 2.912 31.982 1.00 95.06 436 VAL A CA 1
ATOM 3417 C C . VAL A 1 436 ? -11.830 3.548 32.999 1.00 95.06 436 VAL A C 1
ATOM 3419 O O . VAL A 1 436 ? -11.185 4.544 32.686 1.00 95.06 436 VAL A O 1
ATOM 3422 N N . LEU A 1 437 ? -11.680 2.983 34.201 1.00 94.94 437 LEU A N 1
ATOM 3423 C CA . LEU A 1 437 ? -10.729 3.508 35.192 1.00 94.94 437 LEU A CA 1
ATOM 3424 C C . LEU A 1 437 ? -9.271 3.330 34.742 1.00 94.94 437 LEU A C 1
ATOM 3426 O O . LEU A 1 437 ? -8.446 4.221 34.957 1.00 94.94 437 LEU A O 1
ATOM 3430 N N . TRP A 1 438 ? -8.949 2.220 34.075 1.00 93.44 438 TRP A N 1
ATOM 3431 C CA . TRP A 1 438 ? -7.640 2.039 33.441 1.00 93.44 438 TRP A CA 1
ATOM 3432 C C . TRP A 1 438 ? -7.410 3.007 32.281 1.00 93.44 438 TRP A C 1
ATOM 3434 O O . TRP A 1 438 ? -6.318 3.564 32.175 1.00 93.44 438 TRP A O 1
ATOM 3444 N N . LEU A 1 439 ? -8.437 3.279 31.474 1.00 93.81 439 LEU A N 1
ATOM 3445 C CA . LEU A 1 439 ? -8.393 4.310 30.440 1.00 93.81 439 LEU A CA 1
ATOM 3446 C C . LEU A 1 439 ? -8.114 5.690 31.055 1.00 93.81 439 LEU A C 1
ATOM 3448 O O . LEU A 1 439 ? -7.206 6.380 30.607 1.00 93.81 439 LEU A O 1
ATOM 3452 N N . VAL A 1 440 ? -8.812 6.081 32.127 1.00 94.75 440 VAL A N 1
ATOM 3453 C CA . VAL A 1 440 ? -8.542 7.341 32.853 1.00 94.75 440 VAL A CA 1
ATOM 3454 C C . VAL A 1 440 ? -7.088 7.410 33.319 1.00 94.75 440 VAL A C 1
ATOM 3456 O O . VAL A 1 440 ? -6.435 8.447 33.164 1.00 94.75 440 VAL A O 1
ATOM 3459 N N . HIS A 1 441 ? -6.564 6.318 33.877 1.00 93.25 441 HIS A N 1
ATOM 3460 C CA . HIS A 1 441 ? -5.165 6.249 34.284 1.00 93.25 441 HIS A CA 1
ATOM 3461 C C . HIS A 1 441 ? -4.221 6.435 33.085 1.00 93.25 441 HIS A C 1
ATOM 3463 O O . HIS A 1 441 ? -3.274 7.222 33.170 1.00 93.25 441 HIS A O 1
ATOM 3469 N N . ALA A 1 442 ? -4.501 5.790 31.952 1.00 92.56 442 ALA A N 1
ATOM 3470 C CA . ALA A 1 442 ? -3.688 5.915 30.747 1.00 92.56 442 ALA A CA 1
ATOM 3471 C C . ALA A 1 442 ? -3.711 7.327 30.155 1.00 92.56 442 ALA A C 1
ATOM 3473 O O . ALA A 1 442 ? -2.656 7.868 29.827 1.00 92.56 442 ALA A O 1
ATOM 3474 N N . LEU A 1 443 ? -4.883 7.962 30.090 1.00 94.19 443 LEU A N 1
ATOM 3475 C CA . LEU A 1 443 ? -5.022 9.327 29.579 1.00 94.19 443 LEU A CA 1
ATOM 3476 C C . LEU A 1 443 ? -4.372 10.362 30.507 1.00 94.19 443 LEU A C 1
ATOM 3478 O O . LEU A 1 443 ? -3.821 11.350 30.031 1.00 94.19 443 LEU A O 1
ATOM 3482 N N . THR A 1 444 ? -4.391 10.127 31.822 1.00 93.50 444 THR A N 1
ATOM 3483 C CA . THR A 1 444 ? -3.746 11.010 32.810 1.00 93.50 444 THR A CA 1
ATOM 3484 C C . THR A 1 444 ? -2.222 10.870 32.806 1.00 93.50 444 THR A C 1
ATOM 3486 O O . THR A 1 444 ? -1.508 11.849 33.009 1.00 93.50 444 THR A O 1
ATOM 3489 N N . THR A 1 445 ? -1.696 9.661 32.598 1.00 91.06 445 THR A N 1
ATOM 3490 C CA . THR A 1 445 ? -0.253 9.384 32.734 1.00 91.06 445 THR A CA 1
ATOM 3491 C C . THR A 1 445 ? 0.502 9.340 31.411 1.00 91.06 445 THR A C 1
ATOM 3493 O O . THR A 1 445 ? 1.729 9.423 31.415 1.00 91.06 445 THR A O 1
ATOM 3496 N N . GLY A 1 446 ? -0.194 9.187 30.282 1.00 90.00 446 GLY A N 1
ATOM 3497 C CA . GLY A 1 446 ? 0.438 8.860 29.004 1.00 90.00 446 GLY A CA 1
ATOM 3498 C C . GLY A 1 446 ? 1.067 7.462 28.988 1.00 90.00 446 GLY A C 1
ATOM 3499 O O . GLY A 1 446 ? 1.990 7.211 28.216 1.00 90.00 446 GLY A O 1
ATOM 3500 N N . THR A 1 447 ? 0.630 6.563 29.876 1.00 87.19 447 THR A N 1
ATOM 3501 C CA . THR A 1 447 ? 1.063 5.161 29.896 1.00 87.19 447 THR A CA 1
ATOM 3502 C C . THR A 1 447 ? -0.102 4.277 29.488 1.00 87.19 447 THR A C 1
ATOM 3504 O O . THR A 1 447 ? -1.103 4.205 30.191 1.00 87.19 447 THR A O 1
ATOM 3507 N N . ARG A 1 448 ? 0.028 3.600 28.346 1.00 84.19 448 ARG A N 1
ATOM 3508 C CA . ARG A 1 448 ? -1.029 2.752 27.778 1.00 84.19 448 ARG A CA 1
ATOM 3509 C C . ARG A 1 448 ? -1.479 1.648 28.741 1.00 84.19 448 ARG A C 1
ATOM 3511 O O . ARG A 1 448 ? -0.661 1.070 29.458 1.00 84.19 448 ARG A O 1
ATOM 3518 N N . GLU A 1 449 ? -2.770 1.332 28.707 1.00 83.38 449 GLU A N 1
ATOM 3519 C CA . GLU A 1 449 ? -3.388 0.275 29.504 1.00 83.38 449 GLU A CA 1
ATOM 3520 C C . GLU A 1 449 ? -2.756 -1.089 29.173 1.00 83.38 449 GLU A C 1
ATOM 3522 O O . GLU A 1 449 ? -2.593 -1.422 27.992 1.00 83.38 449 GLU A O 1
ATOM 3527 N N . PRO A 1 450 ? -2.412 -1.922 30.170 1.00 72.62 450 PRO A N 1
ATOM 3528 C CA . PRO A 1 450 ? -1.830 -3.228 29.885 1.00 72.62 450 PRO A CA 1
ATOM 3529 C C . PRO A 1 450 ? -2.856 -4.186 29.275 1.00 72.62 450 PRO A C 1
ATOM 3531 O O . PRO A 1 450 ? -3.978 -4.301 29.765 1.00 72.62 450 PRO A O 1
ATOM 3534 N N . THR A 1 451 ? -2.445 -4.948 28.257 1.00 67.50 451 THR A N 1
ATOM 3535 C CA . THR A 1 451 ? -3.322 -5.886 27.529 1.00 67.50 451 THR A CA 1
ATOM 3536 C C . THR A 1 451 ? -3.998 -6.919 28.438 1.00 67.50 451 THR A C 1
ATOM 3538 O O . THR A 1 451 ? -5.104 -7.362 28.155 1.00 67.50 451 THR A O 1
ATOM 3541 N N . GLU A 1 452 ? -3.346 -7.310 29.537 1.00 65.62 452 GLU A N 1
ATOM 3542 C CA . GLU A 1 452 ? -3.831 -8.362 30.441 1.00 65.62 452 GLU A CA 1
ATOM 3543 C C . GLU A 1 452 ? -4.594 -7.843 31.674 1.00 65.62 452 GLU A C 1
ATOM 3545 O O . GLU A 1 452 ? -5.240 -8.638 32.356 1.00 65.62 452 GLU A O 1
ATOM 3550 N N . GLN A 1 453 ? -4.521 -6.544 31.999 1.00 59.78 453 GLN A N 1
ATOM 3551 C CA . GLN A 1 453 ? -4.929 -6.041 33.325 1.00 59.78 453 GLN A CA 1
ATOM 3552 C C . GLN A 1 453 ? -6.427 -5.723 33.478 1.00 59.78 453 GLN A C 1
ATOM 3554 O O . GLN A 1 453 ? -6.886 -5.489 34.596 1.00 59.78 453 GLN A O 1
ATOM 3559 N N . GLY A 1 454 ? -7.225 -5.817 32.415 1.00 58.22 454 GLY A N 1
ATOM 3560 C CA . GLY A 1 454 ? -8.676 -5.614 32.476 1.00 58.22 454 GLY A CA 1
ATOM 3561 C C . GLY A 1 454 ? -9.477 -6.894 32.699 1.00 58.22 454 GLY A C 1
ATOM 3562 O O . GLY A 1 454 ? -10.267 -7.243 31.854 1.00 58.22 454 GLY A O 1
ATOM 3563 N N . LYS A 1 455 ? -9.287 -7.649 33.790 1.00 61.47 455 LYS A N 1
ATOM 3564 C CA . LYS A 1 455 ? -10.164 -8.825 34.058 1.00 61.47 455 LYS A CA 1
ATOM 3565 C C . LYS A 1 455 ? -10.878 -8.840 35.405 1.00 61.47 455 LYS A C 1
ATOM 3567 O O . LYS A 1 455 ? -11.684 -9.733 35.639 1.00 61.47 455 LYS A O 1
ATOM 3572 N N . SER A 1 456 ? -10.590 -7.865 36.272 1.00 67.19 456 SER A N 1
ATOM 3573 C CA . SER A 1 456 ? -11.299 -7.580 37.543 1.00 67.19 456 SER A CA 1
ATOM 3574 C C . SER A 1 456 ? -10.511 -6.642 38.471 1.00 67.19 456 SER A C 1
ATOM 3576 O O . SER A 1 456 ? -10.955 -6.375 39.586 1.00 67.19 456 SER A O 1
ATOM 3578 N N . GLN A 1 457 ? -9.297 -6.226 38.093 1.00 85.94 457 GLN A N 1
ATOM 3579 C CA . GLN A 1 457 ? -8.396 -5.486 38.977 1.00 85.94 457 GLN A CA 1
ATOM 3580 C C . GLN A 1 457 ? -8.513 -3.987 38.732 1.00 85.94 457 GLN A C 1
ATOM 3582 O O . GLN A 1 457 ? -8.300 -3.515 37.619 1.00 85.94 457 GLN A O 1
ATOM 3587 N N . LEU A 1 458 ? -8.830 -3.247 39.789 1.00 90.06 458 LEU A N 1
ATOM 3588 C CA . LEU A 1 458 ? -8.842 -1.790 39.762 1.00 90.06 458 LEU A CA 1
ATOM 3589 C C . LEU A 1 458 ? -7.410 -1.233 39.668 1.00 90.06 458 LEU A C 1
ATOM 3591 O O . LEU A 1 458 ? -6.501 -1.817 40.270 1.00 90.06 458 LEU A O 1
ATOM 3595 N N . PRO A 1 459 ? -7.197 -0.101 38.970 1.00 90.06 459 PRO A N 1
ATOM 3596 C CA . PRO A 1 459 ? -5.933 0.624 39.059 1.00 90.06 459 PRO A CA 1
ATOM 3597 C C . PRO A 1 459 ? -5.689 1.113 40.499 1.00 90.06 459 PRO A C 1
ATOM 3599 O O . PRO A 1 459 ? -6.645 1.269 41.258 1.00 90.06 459 PRO A O 1
ATOM 3602 N N . PRO A 1 460 ? -4.441 1.394 40.914 1.00 90.00 460 PRO A N 1
ATOM 3603 C CA . PRO A 1 460 ? -4.191 1.994 42.224 1.00 90.00 460 PRO A CA 1
ATOM 3604 C C . PRO A 1 460 ? -4.954 3.319 42.361 1.00 90.00 460 PRO A C 1
ATOM 3606 O O . PRO A 1 460 ? -4.778 4.222 41.540 1.00 90.00 460 PRO A O 1
ATOM 3609 N N . ARG A 1 461 ? -5.794 3.450 43.395 1.00 93.44 461 ARG A N 1
ATOM 3610 C CA . ARG A 1 461 ? -6.666 4.623 43.599 1.00 93.44 461 ARG A CA 1
ATOM 3611 C C . ARG A 1 461 ? -5.868 5.927 43.660 1.00 93.44 461 ARG A C 1
ATOM 3613 O O . ARG A 1 461 ? -6.311 6.955 43.160 1.00 93.44 461 ARG A O 1
ATOM 3620 N N . GLU A 1 462 ? -4.680 5.884 44.256 1.00 91.31 462 GLU A N 1
ATOM 3621 C CA . GLU A 1 462 ? -3.775 7.027 44.410 1.00 91.31 462 GLU A CA 1
ATOM 3622 C C . GLU A 1 462 ? -3.117 7.445 43.089 1.00 91.31 462 GLU A C 1
ATOM 3624 O O . GLU A 1 462 ? -2.663 8.580 42.963 1.00 91.31 462 GLU A O 1
ATOM 3629 N N . ALA A 1 463 ? -3.060 6.534 42.114 1.00 86.38 463 ALA A N 1
ATOM 3630 C CA . ALA A 1 463 ? -2.541 6.785 40.774 1.00 86.38 463 ALA A CA 1
ATOM 3631 C C . ALA A 1 463 ? -3.635 7.233 39.787 1.00 86.38 463 ALA A C 1
ATOM 3633 O O . ALA A 1 463 ? -3.337 7.505 38.621 1.00 86.38 463 ALA A O 1
ATOM 3634 N N . LEU A 1 464 ? -4.893 7.284 40.235 1.00 91.88 464 LEU A N 1
ATOM 3635 C CA . LEU A 1 464 ? -6.018 7.806 39.474 1.00 91.88 464 LEU A CA 1
ATOM 3636 C C . LEU A 1 464 ? -6.208 9.295 39.770 1.00 91.88 464 LEU A C 1
ATOM 3638 O O . LEU A 1 464 ? -6.076 9.733 40.916 1.00 91.88 464 LEU A O 1
ATOM 3642 N N . ASP A 1 465 ? -6.571 10.061 38.744 1.00 92.12 465 ASP A N 1
ATOM 3643 C CA . ASP A 1 465 ? -6.945 11.462 38.901 1.00 92.12 465 ASP A CA 1
ATOM 3644 C C . ASP A 1 465 ? -8.085 11.600 39.941 1.00 92.12 465 ASP A C 1
ATOM 3646 O O . ASP A 1 465 ? -9.116 10.926 39.808 1.00 92.12 465 ASP A O 1
ATOM 3650 N N . PRO A 1 466 ? -7.927 12.457 40.976 1.00 94.75 466 PRO A N 1
ATOM 3651 C CA . PRO A 1 466 ? -8.922 12.651 42.031 1.00 94.75 466 PRO A CA 1
ATOM 3652 C C . PRO A 1 466 ? -10.334 12.969 41.541 1.00 94.75 466 PRO A C 1
ATOM 3654 O O . PRO A 1 466 ? -11.300 12.642 42.230 1.00 94.75 466 PRO A O 1
ATOM 3657 N N . ARG A 1 467 ? -10.474 13.563 40.349 1.00 95.00 467 ARG A N 1
ATOM 3658 C CA . ARG A 1 467 ? -11.777 13.846 39.729 1.00 95.00 467 ARG A CA 1
ATOM 3659 C C . ARG A 1 467 ? -12.614 12.583 39.499 1.00 95.00 467 ARG A C 1
ATOM 3661 O O . ARG A 1 467 ? -13.835 12.665 39.501 1.00 95.00 467 ARG A O 1
ATOM 3668 N N . PHE A 1 468 ? -11.977 11.418 39.364 1.00 96.12 468 PHE A N 1
ATOM 3669 C CA . PHE A 1 468 ? -12.637 10.132 39.119 1.00 96.12 468 PHE A CA 1
ATOM 3670 C C . PHE A 1 468 ? -12.687 9.222 40.358 1.00 96.12 468 PHE A C 1
ATOM 3672 O O . PHE A 1 468 ? -13.050 8.052 40.246 1.00 96.12 468 PHE A O 1
ATOM 3679 N N . HIS A 1 469 ? -12.348 9.724 41.554 1.00 96.50 469 HIS A N 1
ATOM 3680 C CA . HIS A 1 469 ? -12.398 8.928 42.792 1.00 96.50 469 HIS A CA 1
ATOM 3681 C C . HIS A 1 469 ? -13.813 8.473 43.155 1.00 96.50 469 HIS A C 1
ATOM 3683 O O . HIS A 1 469 ? -13.977 7.367 43.655 1.00 96.50 469 HIS A O 1
ATOM 3689 N N . GLU A 1 470 ? -14.838 9.268 42.853 1.00 96.38 470 GLU A N 1
ATOM 3690 C CA . GLU A 1 470 ? -16.228 8.861 43.081 1.00 96.38 470 GLU A CA 1
ATOM 3691 C C . GLU A 1 470 ? -16.642 7.699 42.166 1.00 96.38 470 GLU A C 1
ATOM 3693 O O . GLU A 1 470 ? -17.233 6.724 42.633 1.00 96.38 470 GLU A O 1
ATOM 3698 N N . LEU A 1 471 ? -16.272 7.758 40.880 1.00 95.94 471 LEU A N 1
ATOM 3699 C CA . LEU A 1 471 ? -16.461 6.644 39.947 1.00 95.94 471 LEU A CA 1
ATOM 3700 C C . LEU A 1 471 ? -15.705 5.402 40.433 1.00 95.94 471 LEU A C 1
ATOM 3702 O O . LEU A 1 471 ? -16.263 4.308 40.452 1.00 95.94 471 LEU A O 1
ATOM 3706 N N . TYR A 1 472 ? -14.455 5.573 40.870 1.00 96.69 472 TYR A N 1
ATOM 3707 C CA . TYR A 1 472 ? -13.656 4.492 41.438 1.00 96.69 472 TYR A CA 1
ATOM 3708 C C . TYR A 1 472 ? -14.360 3.827 42.625 1.00 96.69 472 TYR A C 1
ATOM 3710 O O . TYR A 1 472 ? -14.491 2.606 42.652 1.00 96.69 472 TYR A O 1
ATOM 3718 N N . ASP A 1 473 ? -14.830 4.616 43.593 1.00 96.81 473 ASP A N 1
ATOM 3719 C CA . ASP A 1 473 ? -15.446 4.108 44.818 1.00 96.81 473 ASP A CA 1
ATOM 3720 C C . ASP A 1 473 ? -16.772 3.377 44.514 1.00 96.81 473 ASP A C 1
ATOM 3722 O O . ASP A 1 473 ? -17.060 2.340 45.115 1.00 96.81 473 ASP A O 1
ATOM 3726 N N . GLN A 1 474 ? -17.538 3.843 43.519 1.00 96.94 474 GLN A N 1
ATOM 3727 C CA . GLN A 1 474 ? -18.737 3.163 43.011 1.00 96.94 474 GLN A CA 1
ATOM 3728 C C . GLN A 1 474 ? -18.420 1.798 42.379 1.00 96.94 474 GLN A C 1
ATOM 3730 O O . GLN A 1 474 ? -19.058 0.793 42.712 1.00 96.94 474 GLN A O 1
ATOM 3735 N N . VAL A 1 475 ? -17.410 1.734 41.506 1.00 95.06 475 VAL A N 1
ATOM 3736 C CA . VAL A 1 475 ? -16.987 0.481 40.855 1.00 95.06 475 VAL A CA 1
ATOM 3737 C C . VAL A 1 475 ? -16.388 -0.488 41.881 1.00 95.06 475 VAL A C 1
ATOM 3739 O O . VAL A 1 475 ? -16.721 -1.673 41.883 1.00 95.06 475 VAL A O 1
ATOM 3742 N N . ALA A 1 476 ? -15.577 0.005 42.821 1.00 94.25 476 ALA A N 1
ATOM 3743 C CA . ALA A 1 476 ? -15.046 -0.778 43.939 1.00 94.25 476 ALA A CA 1
ATOM 3744 C C . ALA A 1 476 ? -16.151 -1.303 44.872 1.00 94.25 476 ALA A C 1
ATOM 3746 O O . ALA A 1 476 ? -16.026 -2.396 45.427 1.00 94.25 476 ALA A O 1
ATOM 3747 N N . GLY A 1 477 ? -17.250 -0.554 45.003 1.00 94.25 477 GLY A N 1
ATOM 3748 C CA . GLY A 1 477 ? -18.469 -0.956 45.703 1.00 94.25 477 GLY A CA 1
ATOM 3749 C C . GLY A 1 477 ? -19.291 -2.035 44.986 1.00 94.25 477 GLY A C 1
ATOM 3750 O O . GLY A 1 477 ? -20.261 -2.531 45.557 1.00 94.25 477 GLY A O 1
ATOM 3751 N N . GLY A 1 478 ? -18.900 -2.430 43.770 1.00 92.88 478 GLY A N 1
ATOM 3752 C CA . GLY A 1 478 ? -19.497 -3.534 43.022 1.00 92.88 478 GLY A CA 1
ATOM 3753 C C . GLY A 1 478 ? -20.437 -3.121 41.891 1.00 92.88 478 GLY A C 1
ATOM 3754 O O . GLY A 1 478 ? -21.052 -4.009 41.297 1.00 92.88 478 GLY A O 1
ATOM 3755 N N . ILE A 1 479 ? -20.547 -1.826 41.569 1.00 94.81 479 ILE A N 1
ATOM 3756 C CA . ILE A 1 479 ? -21.288 -1.378 40.383 1.00 94.81 479 ILE A CA 1
ATOM 3757 C C . ILE A 1 479 ? -20.584 -1.893 39.127 1.00 94.81 479 ILE A C 1
ATOM 3759 O O . ILE A 1 479 ? -19.380 -1.703 38.951 1.00 94.81 479 ILE A O 1
ATOM 3763 N N . ARG A 1 480 ? -21.355 -2.539 38.246 1.00 92.06 480 ARG A N 1
ATOM 3764 C CA . ARG A 1 480 ? -20.838 -3.100 36.986 1.00 92.06 480 ARG A CA 1
ATOM 3765 C C . ARG A 1 480 ? -21.441 -2.464 35.746 1.00 92.06 480 ARG A C 1
ATOM 3767 O O . ARG A 1 480 ? -20.819 -2.507 34.693 1.00 92.06 480 ARG A O 1
ATOM 3774 N N . ARG A 1 481 ? -22.629 -1.862 35.847 1.00 95.69 481 ARG A N 1
ATOM 3775 C CA . ARG A 1 481 ? -23.308 -1.251 34.698 1.00 95.69 481 ARG A CA 1
ATOM 3776 C C . ARG A 1 481 ? -23.269 0.266 34.780 1.00 95.69 481 ARG A C 1
ATOM 3778 O O . ARG A 1 481 ? -23.602 0.856 35.800 1.00 95.69 481 ARG A O 1
ATOM 3785 N N . ALA A 1 482 ? -22.987 0.918 33.657 1.00 95.75 482 ALA A N 1
ATOM 3786 C CA . ALA A 1 482 ? -23.042 2.379 33.544 1.00 95.75 482 ALA A CA 1
ATOM 3787 C C . ALA A 1 482 ? -24.459 2.961 33.762 1.00 95.75 482 ALA A C 1
ATOM 3789 O O . ALA A 1 482 ? -24.615 4.158 34.013 1.0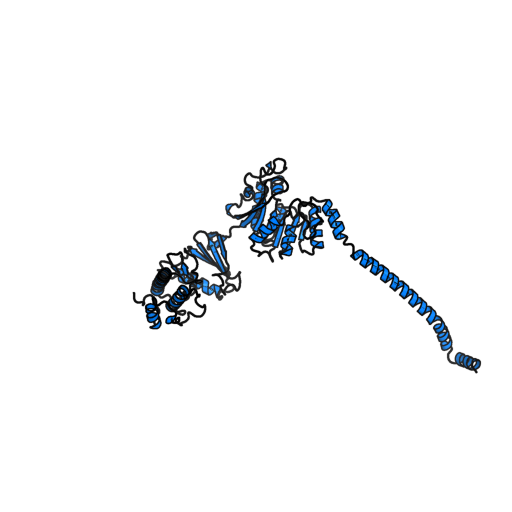0 95.75 482 ALA A O 1
ATOM 3790 N N . THR A 1 483 ? -25.501 2.126 33.675 1.00 94.88 483 THR A N 1
ATOM 3791 C CA . THR A 1 483 ? -26.890 2.471 34.028 1.00 94.88 483 THR A CA 1
ATOM 3792 C C . THR A 1 483 ? -27.129 2.564 35.537 1.00 94.88 483 THR A C 1
ATOM 3794 O O . THR A 1 483 ? -28.138 3.124 35.947 1.00 94.88 483 THR A O 1
ATOM 3797 N N . GLU A 1 484 ? -26.240 1.994 36.354 1.00 95.06 484 GLU A N 1
ATOM 3798 C CA . GLU A 1 484 ? -26.330 1.977 37.823 1.00 95.06 484 GLU A CA 1
ATOM 3799 C C . GLU A 1 484 ? -25.507 3.097 38.475 1.00 95.06 484 GLU A C 1
ATOM 3801 O O . GLU A 1 484 ? -25.662 3.345 39.669 1.00 95.06 484 GLU A O 1
ATOM 3806 N N . LEU A 1 485 ? -24.639 3.765 37.706 1.00 93.38 485 LEU A N 1
ATOM 3807 C CA . LEU A 1 485 ? -23.835 4.881 38.196 1.00 93.38 485 LEU A CA 1
ATOM 3808 C C . LEU A 1 485 ? -24.734 6.045 38.621 1.00 93.38 485 LEU A C 1
ATOM 3810 O O . LEU A 1 485 ? -25.664 6.420 37.899 1.00 93.38 485 LEU A O 1
ATOM 3814 N N . ALA A 1 486 ? -24.421 6.633 39.775 1.00 81.38 486 ALA A N 1
ATOM 3815 C CA . ALA A 1 486 ? -24.997 7.910 40.175 1.00 81.38 486 ALA A CA 1
ATOM 3816 C C . ALA A 1 486 ? -24.632 9.000 39.148 1.00 81.38 486 ALA A C 1
ATOM 3818 O O . ALA A 1 486 ? -23.597 8.906 38.483 1.00 81.38 486 ALA A O 1
ATOM 3819 N N . GLN A 1 487 ? -25.530 9.978 38.979 1.00 60.97 487 GLN A N 1
ATOM 3820 C CA . GLN A 1 487 ? -25.365 11.075 38.016 1.00 60.97 487 GLN A CA 1
ATOM 3821 C C . GLN A 1 487 ? -24.195 11.988 38.346 1.00 60.97 487 GLN A C 1
ATOM 3823 O O . GLN A 1 487 ? -24.042 12.309 39.545 1.00 60.97 487 GLN A O 1
#

Solvent-accessible surface area (backbone atoms only — not comparable to full-atom values): 26664 Å² total; per-residue (Å²): 108,76,72,60,53,53,59,51,45,60,72,76,44,59,69,62,58,59,56,55,60,63,56,69,57,45,63,71,49,50,53,50,50,51,52,51,49,51,53,48,52,51,50,50,50,54,50,51,52,49,53,56,55,54,68,71,55,62,62,64,61,56,50,42,44,62,48,46,74,76,45,82,46,53,46,42,46,58,97,40,86,72,59,40,84,71,41,56,35,82,61,56,69,60,52,48,49,55,43,58,73,51,71,71,70,48,55,75,39,28,36,36,27,41,58,28,50,49,31,41,69,41,50,60,42,24,78,54,45,21,48,25,32,28,27,11,67,50,59,67,35,24,54,42,16,46,52,44,30,65,74,69,70,47,74,58,49,62,36,69,36,65,92,48,69,71,54,54,68,68,56,48,81,74,65,34,53,33,37,37,35,58,69,38,59,54,58,45,23,52,77,61,31,55,69,53,42,17,51,46,48,50,60,44,56,76,36,29,60,29,40,34,38,25,47,65,50,46,73,53,43,83,85,44,92,40,24,89,55,46,50,92,53,65,68,57,44,37,64,84,41,56,91,50,42,46,78,45,78,71,49,72,42,79,51,79,84,40,96,51,56,29,47,31,34,40,37,31,62,55,49,69,47,76,44,85,95,40,81,41,59,41,79,46,75,39,52,58,94,48,95,87,48,84,78,63,81,45,75,79,44,34,39,42,32,34,32,86,70,28,34,34,45,38,35,41,25,94,39,86,82,32,71,53,36,50,34,55,52,35,24,52,51,42,66,69,68,58,87,65,64,97,64,56,69,46,79,73,50,66,36,78,55,96,48,37,37,38,38,35,27,41,51,70,76,47,45,69,42,75,31,84,48,56,56,57,69,70,58,52,52,49,38,53,51,37,50,47,50,53,42,23,38,41,36,70,75,52,32,31,54,43,61,59,43,50,86,28,25,26,37,59,90,81,52,44,35,63,49,80,47,37,59,44,33,78,58,78,66,21,32,49,59,47,20,50,51,34,42,52,32,10,37,60,64,19,46,67,68,61,94,79,54,47,59,79,57,70,64,63,71,88,71,36,64,74,90,48,46,66,62,49,54,44,42,74,72,66,55,71,47,57,75,73,56,82,132

Radius of gyration: 38.93 Å; Cα contacts (8 Å, |Δi|>4): 824; chains: 1; bounding box: 117×99×81 Å

Sequence (487 aa):
MRKQLRAAIARLAPEAIDGVQNLQGLPDRLDRIDEDLSGLSELVRQVDLRVNHFQQFDFRLQKLRSLAAQVEPYQPAYGLPGVIAEPARDSVDRCRAIENHFGGRVRGKRLLDVGSSLGFVCYWFADRGMVTEGWEGNPANAEVAQLIGELNGVPSRIRTQLFDADSVATIGPGQFDVVTLLSVLHHVVYHQGLEQTQVLMRDLLQRVPVLVLELARKGEDPDLFWDASLPEDELDIFALVRDEVEIVQLGMFGTHLSDKARPLYVVSRKERVSVNDREYAVTSSRAEAYPGSAAVVDHESRRYMWGDGVFIKQYRLAERTSANARLITHEISALIGIQHLSRAPRLIDYEVSGDVATVVYGRVAGDLLETGAPLPAEQIDAIVGEILAALRELHGEGLFHNDVRSWNILWDGTTARLIDYADTSSTDFDGDLVSVLWLVHALTTGTREPTEQGKSQLPPREALDPRFHELYDQVAGGIRRATELAQ